Protein AF-0000000084718451 (afdb_homodimer)

Foldseek 3Di:
DFAWLLVVLVVLLVLLLPLLVVLLVLLVCCAVPVDVVSQVVSLVSLVRNLVSLVVSLLSLLLSLQQKFDQDQLLNLLSLLLNVLSVVLSVLSVVLSVVSVVDTRDPVSSVSSVVSSVSNVQSVVSVCCSCVVQNIAPPDQDPPRSMYGHDGDRCPDPCSVVSSNVSSVVSVVVSVVVVVCCVVVVDHHDPCSSVDDDVCPPPPPPPVVPPPPCPVPPPPPPDD/DFAFLLVVLVVLLVLLLPLLVVLLVLLVCCAVPVDVVSQVVSLVSLVRNLVSLVVSLLSLLLSLQFKFDPDQLLNLLSLLLNVLSVVLSVLSVVLSVVSVVDTRDPVSSVSSVVSSVSNVQSVLSVCCSCVVQNIAPPPQDPPRPMYGHDGDRCPDPCSVVSSNVSSVVSVVVSVVVVVCCVVVVDHHDPCSSVDDDVCPPPPPPPVVPPPCCPVPPPPVPPD

Organism: Cystobacter fuscus (strain ATCC 25194 / DSM 2262 / NBRC 100088 / M29) (NCBI:txid1242864)

InterPro domains:
  IPR019251 Domain of unknown function DUF2231, transmembrane [PF09990] (6-138)

Sequence (446 aa):
MKMLLHELHPSVVHAPLALLPTATVADFIAVASGDRAWAKVGRRLWVAGTVSALFAGVAGLASSQEVRLEEPRARDMVFLHGMGNAVVTLGAVGVTLWRLSRPPSLTQSVIALLANSVAMYTATLGGKMVYELGVGINPMPADAASGTLKGPPLLSREAPGALVRDALQGVRWLFVRARSIWEGSRPLHSGAKGFGRGYEGPTVPDEALVPDSTEPRSDAPRMMKMLLHELHPSVVHAPLALLPTATVADFIAVASGDRAWAKVGRRLWVAGTVSALFAGVAGLASSQEVRLEEPRARDMVFLHGMGNAVVTLGAVGVTLWRLSRPPSLTQSVIALLANSVAMYTATLGGKMVYELGVGINPMPADAASGTLKGPPLLSREAPGALVRDALQGVRWLFVRARSIWEGSRPLHSGAKGFGRGYEGPTVPDEALVPDSTEPRSDAPRM

Solvent-accessible surface area (backbone atoms only — not comparable to full-atom values): 22870 Å² total; per-residue (Å²): 106,76,62,38,39,48,54,47,17,78,68,42,42,30,39,23,69,28,30,39,54,48,18,34,51,27,29,47,48,16,57,74,68,66,42,60,41,35,38,55,52,19,45,52,31,28,47,54,12,34,54,35,33,54,51,25,47,44,35,40,26,16,22,67,63,18,32,35,57,68,41,60,44,57,37,36,25,51,48,50,30,50,54,50,46,49,52,36,46,51,48,38,48,51,53,33,58,48,41,74,77,37,78,66,46,69,67,61,32,50,54,44,49,53,40,45,51,52,46,52,52,32,49,51,42,51,48,41,39,35,35,53,60,35,46,56,27,38,75,44,50,93,79,45,68,26,13,47,70,54,61,50,41,46,88,41,87,58,25,65,59,48,42,55,53,28,20,52,49,25,52,51,48,52,51,53,52,50,47,35,41,73,70,58,79,51,66,77,43,78,49,25,78,59,61,72,78,74,47,70,58,80,79,66,66,73,70,76,68,52,70,81,72,72,67,76,77,78,74,68,76,82,126,108,74,60,36,42,49,53,48,18,77,68,42,41,30,38,24,69,28,30,40,53,48,18,36,50,28,29,47,50,15,59,75,66,65,42,60,41,34,39,56,53,19,46,52,31,28,48,54,13,33,54,34,32,53,52,25,46,43,34,40,26,16,21,66,64,25,32,37,54,75,38,61,43,58,37,36,26,50,47,52,29,49,54,50,45,50,52,36,44,52,48,39,48,52,52,33,58,49,41,75,76,38,78,68,46,68,68,60,34,51,53,46,48,52,38,46,51,52,46,52,52,31,49,51,42,50,49,42,38,35,34,54,47,33,43,54,23,37,74,48,52,93,81,44,68,18,14,45,39,91,47,55,42,46,88,42,88,58,26,66,58,46,42,54,52,27,18,52,50,27,53,51,48,53,51,53,52,51,48,35,42,74,71,58,78,50,67,76,42,81,50,25,79,56,60,70,77,75,50,72,58,79,77,66,66,73,69,75,68,51,70,81,70,72,66,75,75,78,74,67,73,84,123

Secondary structure (DSSP, 8-state):
-PPBGGGHHHHHTHHHHHHHHHHHHHHHHHHHH--HHHHHHHHHHHHHHHHHHHHHHHHHHHHTTTB---SHHHHHHHHHHHHHHHHHHHHHHHHHHHHHHS---HHHHHHHHHHHHHHHHHHHHHHHHHHTT-TT-SS--TT-SS-B----BTTSTTHHHHHHHHHHHHHHHHHHHHHHHHTTSSPPPTTTTS-STT-------GGGG--------------/-PPBGGGHHHHHTHHHHHHHHHHHHHHHHHHHH--HHHHHHHHHHHHHHHHHHHHHHHHHHHHTTTEE--SHHHHHHHHHHHHHHHHHHHHHHHHHHHHHHS---HHHHHHHHHHHHHHHHHHHHHHHHHHTT-TT-SS--TT-SSEE--PPBTTSTTHHHHHHHHHHHHHHHHHHHHHHHHTTSSPPPTTTTS-SS--------GGGGS-------------

Nearest PDB structures (foldseek):
  1szi-assembly1_A  TM=4.768E-01  e=4.993E-01  Mus musculus
  6egc-assembly1_A  TM=4.635E-01  e=4.217E+00  synthetic construct
  2i0m-assembly1_A  TM=3.687E-01  e=4.877E+00  Streptococcus pneumoniae TIGR4
  1szi-assembly1_A  TM=4.767E-01  e=5.367E-01  Mus musculus
  6egc-assembly1_A  TM=4.634E-01  e=5.129E+00  synthetic construct

Structure (mmCIF, N/CA/C/O backbone):
data_AF-0000000084718451-model_v1
#
loop_
_entity.id
_entity.type
_entity.pdbx_description
1 polymer 'DUF2231 domain-containing protein'
#
loop_
_atom_site.group_PDB
_atom_site.id
_atom_site.type_symbol
_atom_site.label_atom_id
_atom_site.label_alt_id
_atom_site.label_comp_id
_atom_site.label_asym_id
_atom_site.label_entity_id
_atom_site.label_seq_id
_atom_site.pdbx_PDB_ins_code
_atom_site.Cartn_x
_atom_site.Cartn_y
_atom_site.Cartn_z
_atom_site.occupancy
_atom_site.B_iso_or_equiv
_atom_site.auth_seq_id
_atom_site.auth_comp_id
_atom_site.auth_asym_id
_atom_site.auth_atom_id
_atom_site.pdbx_PDB_model_num
ATOM 1 N N . MET A 1 1 ? 14.539 11.172 12.062 1 57.78 1 MET A N 1
ATOM 2 C CA . MET A 1 1 ? 13.641 10.547 13.031 1 57.78 1 MET A CA 1
ATOM 3 C C . MET A 1 1 ? 13.328 9.109 12.633 1 57.78 1 MET A C 1
ATOM 5 O O . MET A 1 1 ? 13.367 8.766 11.453 1 57.78 1 MET A O 1
ATOM 9 N N . LYS A 1 2 ? 13.234 8.258 13.688 1 70.94 2 LYS A N 1
ATOM 10 C CA . LYS A 1 2 ? 12.914 6.836 13.648 1 70.94 2 LYS A CA 1
ATOM 11 C C . LYS A 1 2 ? 11.43 6.617 13.383 1 70.94 2 LYS A C 1
ATOM 13 O O . LYS A 1 2 ? 10.594 7.445 13.766 1 70.94 2 LYS A O 1
ATOM 18 N N . MET A 1 3 ? 11.156 5.68 12.57 1 81.62 3 MET A N 1
ATOM 19 C CA . MET A 1 3 ? 9.773 5.27 12.352 1 81.62 3 MET A CA 1
ATOM 20 C C . MET A 1 3 ? 9.086 4.961 13.68 1 81.62 3 MET A C 1
ATOM 22 O O . MET A 1 3 ? 9.672 4.324 14.555 1 81.62 3 MET A O 1
ATOM 26 N N . LEU A 1 4 ? 7.922 5.508 13.812 1 85.38 4 LEU A N 1
ATOM 27 C CA . LEU A 1 4 ? 7.113 5.242 15 1 85.38 4 LEU A CA 1
ATOM 28 C C . LEU A 1 4 ? 6.215 4.027 14.789 1 85.38 4 LEU A C 1
ATOM 30 O O . LEU A 1 4 ? 5.941 3.645 13.648 1 85.38 4 LEU A O 1
ATOM 34 N N . LEU A 1 5 ? 5.789 3.486 15.836 1 87.88 5 LEU A N 1
ATOM 35 C CA . LEU A 1 5 ? 5.031 2.24 15.797 1 87.88 5 LEU A CA 1
ATOM 36 C C . LEU A 1 5 ? 3.746 2.412 14.992 1 87.88 5 LEU A C 1
ATOM 38 O O . LEU A 1 5 ? 3.355 1.515 14.242 1 87.88 5 LEU A O 1
ATOM 42 N N . HIS A 1 6 ? 3.09 3.545 15.133 1 88.38 6 HIS A N 1
ATOM 43 C CA . HIS A 1 6 ? 1.832 3.746 14.422 1 88.38 6 HIS A CA 1
ATOM 44 C C . HIS A 1 6 ? 2.045 3.748 12.914 1 88.38 6 HIS A C 1
ATOM 46 O O . HIS A 1 6 ? 1.091 3.588 12.148 1 88.38 6 HIS A O 1
ATOM 52 N N . GLU A 1 7 ? 3.252 3.896 12.438 1 90.06 7 GLU A N 1
ATOM 53 C CA . GLU A 1 7 ? 3.557 3.936 11.008 1 90.06 7 GLU A CA 1
ATOM 54 C C . GLU A 1 7 ? 3.717 2.529 10.438 1 90.06 7 GLU A C 1
ATOM 56 O O . GLU A 1 7 ? 3.811 2.354 9.219 1 90.06 7 GLU A O 1
ATOM 61 N N . LEU A 1 8 ? 3.699 1.612 11.312 1 93.62 8 LEU A N 1
ATOM 62 C CA . LEU A 1 8 ? 3.809 0.23 10.859 1 93.62 8 LEU A CA 1
ATOM 63 C C . LEU A 1 8 ? 2.621 -0.152 9.984 1 93.62 8 LEU A C 1
ATOM 65 O O . LEU A 1 8 ? 2.789 -0.808 8.953 1 93.62 8 LEU A O 1
ATOM 69 N N . HIS A 1 9 ? 1.433 0.31 10.359 1 96.44 9 HIS A N 1
ATOM 70 C CA . HIS A 1 9 ? 0.22 -0.082 9.648 1 96.44 9 HIS A CA 1
ATOM 71 C C . HIS A 1 9 ? 0.269 0.361 8.195 1 96.44 9 HIS A C 1
ATOM 73 O O . HIS A 1 9 ? 0.206 -0.471 7.285 1 96.44 9 HIS A O 1
ATOM 79 N N . 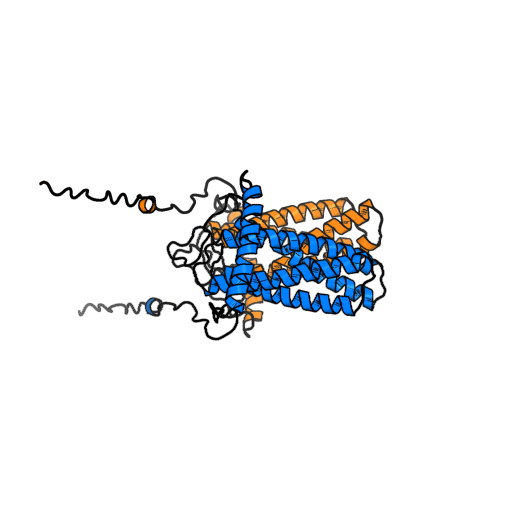PRO A 1 10 ? 0.465 1.604 7.902 1 94.44 10 PRO A N 1
ATOM 80 C CA . PRO A 1 10 ? 0.52 1.979 6.484 1 94.44 10 PRO A CA 1
ATOM 81 C C . PRO A 1 10 ? 1.703 1.353 5.754 1 94.44 10 PRO A C 1
ATOM 83 O O . PRO A 1 10 ? 1.655 1.173 4.535 1 94.44 10 PRO A O 1
ATOM 86 N N . SER A 1 11 ? 2.686 0.922 6.441 1 94.5 11 SER A N 1
ATOM 87 C CA . SER A 1 11 ? 3.859 0.327 5.812 1 94.5 11 SER A CA 1
ATOM 88 C C . SER A 1 11 ? 3.588 -1.11 5.379 1 94.5 11 SER A C 1
ATOM 90 O O . SER A 1 11 ? 4.234 -1.622 4.461 1 94.5 11 SER A O 1
ATOM 92 N N . VAL A 1 12 ? 2.621 -1.769 5.996 1 97.31 12 VAL A N 1
ATOM 93 C CA . VAL A 1 12 ? 2.523 -3.203 5.746 1 97.31 12 VAL A CA 1
ATOM 94 C C . VAL A 1 12 ? 1.204 -3.518 5.047 1 97.31 12 VAL A C 1
ATOM 96 O O . VAL A 1 12 ? 0.953 -4.664 4.668 1 97.31 12 VAL A O 1
ATOM 99 N N . VAL A 1 13 ? 0.38 -2.545 4.793 1 97.81 13 VAL A N 1
ATOM 100 C CA . VAL A 1 13 ? -0.94 -2.791 4.223 1 97.81 13 VAL A CA 1
ATOM 101 C C . VAL A 1 13 ? -0.811 -3.088 2.73 1 97.81 13 VAL A C 1
ATOM 103 O O . VAL A 1 13 ? -1.761 -3.561 2.1 1 97.81 13 VAL A O 1
ATOM 106 N N . HIS A 1 14 ? 0.335 -2.863 2.119 1 97.88 14 HIS A N 1
ATOM 107 C CA . HIS A 1 14 ? 0.548 -3.084 0.692 1 97.88 14 HIS A CA 1
ATOM 108 C C . HIS A 1 14 ? 0.371 -4.555 0.331 1 97.88 14 HIS A C 1
ATOM 110 O O . HIS A 1 14 ? -0.221 -4.879 -0.701 1 97.88 14 HIS A O 1
ATOM 116 N N . ALA A 1 15 ? 0.801 -5.367 1.223 1 98.19 15 ALA A N 1
ATOM 117 C CA . ALA A 1 15 ? 0.803 -6.801 0.931 1 98.19 15 ALA A CA 1
ATOM 118 C C . ALA A 1 15 ? -0.621 -7.34 0.82 1 98.19 15 ALA A C 1
ATOM 120 O O . ALA A 1 15 ? -1.031 -7.812 -0.242 1 98.19 15 ALA A O 1
ATOM 121 N N . PRO A 1 16 ? -1.409 -7.219 1.813 1 98.56 16 PRO A N 1
ATOM 122 C CA . PRO A 1 16 ? -2.746 -7.801 1.681 1 98.56 16 PRO A CA 1
ATOM 123 C C . PRO A 1 16 ? -3.59 -7.105 0.614 1 98.56 16 PRO A C 1
ATOM 125 O O . PRO A 1 16 ? -4.43 -7.742 -0.028 1 98.56 16 PRO A O 1
ATOM 128 N N . LEU A 1 17 ? -3.35 -5.859 0.424 1 98.44 17 LEU A N 1
ATOM 129 C CA . LEU A 1 17 ? -4.164 -5.117 -0.534 1 98.44 17 LEU A CA 1
ATOM 130 C C . LEU A 1 17 ? -3.863 -5.562 -1.961 1 98.44 17 LEU A C 1
ATOM 132 O O . LEU A 1 17 ? -4.688 -5.379 -2.859 1 98.44 17 LEU A O 1
ATOM 136 N N . ALA A 1 18 ? -2.732 -6.105 -2.156 1 98.62 18 ALA A N 1
ATOM 137 C CA . ALA A 1 18 ? -2.396 -6.578 -3.496 1 98.62 18 ALA A CA 1
ATOM 138 C C . ALA A 1 18 ? -2.527 -8.094 -3.592 1 98.62 18 ALA A C 1
ATOM 140 O O . ALA A 1 18 ? -2.959 -8.625 -4.617 1 98.62 18 ALA A O 1
ATOM 141 N N . LEU A 1 19 ? -2.213 -8.805 -2.549 1 98.81 19 LEU A N 1
ATOM 142 C CA . LEU A 1 19 ? -2.129 -10.266 -2.627 1 98.81 19 LEU A CA 1
ATOM 143 C C . LEU A 1 19 ? -3.52 -10.891 -2.617 1 98.81 19 LEU A C 1
ATOM 145 O O . LEU A 1 19 ? -3.764 -11.883 -3.305 1 98.81 19 LEU A O 1
ATOM 149 N N . LEU A 1 20 ? -4.391 -10.32 -1.837 1 98.75 20 LEU A N 1
ATOM 150 C CA . LEU A 1 20 ? -5.723 -10.914 -1.772 1 98.75 20 LEU A CA 1
ATOM 151 C C . LEU A 1 20 ? -6.441 -10.773 -3.109 1 98.75 20 LEU A C 1
ATOM 153 O O . LEU A 1 20 ? -6.98 -11.758 -3.631 1 98.75 20 LEU A O 1
ATOM 157 N N . PRO A 1 21 ? -6.434 -9.625 -3.717 1 98.69 21 PRO A N 1
ATOM 158 C CA . PRO A 1 21 ? -7.012 -9.555 -5.062 1 98.69 21 PRO A CA 1
ATOM 159 C C . PRO A 1 21 ? -6.289 -10.453 -6.062 1 98.69 21 PRO A C 1
ATOM 161 O O . PRO A 1 21 ? -6.922 -11.031 -6.949 1 98.69 21 PRO A O 1
ATOM 164 N N . THR A 1 22 ? -5.02 -10.578 -5.965 1 98.81 22 THR A N 1
ATOM 165 C CA . THR A 1 22 ? -4.262 -11.43 -6.875 1 98.81 22 THR A CA 1
ATOM 166 C C . THR A 1 22 ? -4.664 -12.891 -6.703 1 98.81 22 THR A C 1
ATOM 168 O O . THR A 1 22 ? -4.812 -13.617 -7.688 1 98.81 22 THR A O 1
ATOM 171 N N . ALA A 1 23 ? -4.816 -13.297 -5.465 1 98.88 23 ALA A N 1
ATOM 172 C CA . ALA A 1 23 ? -5.297 -14.648 -5.207 1 98.88 23 ALA A CA 1
ATOM 173 C C . ALA A 1 23 ? -6.668 -14.875 -5.836 1 98.88 23 ALA A C 1
ATOM 175 O O . ALA A 1 23 ? -6.926 -15.938 -6.418 1 98.88 23 ALA A O 1
ATOM 176 N N . THR A 1 24 ? -7.52 -13.914 -5.699 1 98.81 24 THR A N 1
ATOM 177 C CA . THR A 1 24 ? -8.859 -13.992 -6.277 1 98.81 24 THR A CA 1
ATOM 178 C C . THR A 1 24 ? -8.789 -14.148 -7.793 1 98.81 24 THR A C 1
ATOM 180 O O . THR A 1 24 ? -9.469 -15 -8.367 1 98.81 24 THR A O 1
ATOM 183 N N . VAL A 1 25 ? -7.941 -13.398 -8.453 1 98.81 25 VAL A N 1
ATOM 184 C CA . VAL A 1 25 ? -7.785 -13.461 -9.898 1 98.81 25 VAL A CA 1
ATOM 185 C C . VAL A 1 25 ? -7.219 -14.82 -10.297 1 98.81 25 VAL A C 1
ATOM 187 O O . VAL A 1 25 ? -7.664 -15.43 -11.273 1 98.81 25 VAL A O 1
ATOM 190 N N . ALA A 1 26 ? -6.273 -15.32 -9.547 1 98.81 26 ALA A N 1
ATOM 191 C CA . ALA A 1 26 ? -5.711 -16.641 -9.812 1 98.81 26 ALA A CA 1
ATOM 192 C C . ALA A 1 26 ? -6.793 -17.719 -9.773 1 98.81 26 ALA A C 1
ATOM 194 O O . ALA A 1 26 ? -6.82 -18.609 -10.625 1 98.81 26 ALA A O 1
ATOM 195 N N . ASP A 1 27 ? -7.641 -17.609 -8.781 1 98.75 27 ASP A N 1
ATOM 196 C CA . ASP A 1 27 ? -8.711 -18.578 -8.672 1 98.75 27 ASP A CA 1
ATOM 197 C C . ASP A 1 27 ? -9.672 -18.484 -9.852 1 98.75 27 ASP A C 1
ATOM 199 O O . ASP A 1 27 ? -10.133 -19.5 -10.375 1 98.75 27 ASP A O 1
ATOM 203 N N . PHE A 1 28 ? -9.984 -17.281 -10.289 1 98.69 28 PHE A N 1
ATOM 204 C CA . PHE A 1 28 ? -10.828 -17.109 -11.469 1 98.69 28 PHE A CA 1
ATOM 205 C C . PHE A 1 28 ? -10.18 -17.75 -12.695 1 98.69 28 PHE A C 1
ATOM 207 O O . PHE A 1 28 ? -10.859 -18.406 -13.484 1 98.69 28 PHE A O 1
ATOM 214 N N . ILE A 1 29 ? -8.898 -17.547 -12.875 1 98.69 29 ILE A N 1
ATOM 215 C CA . ILE A 1 29 ? -8.18 -18.109 -14.016 1 98.69 29 ILE A CA 1
ATOM 216 C C . ILE A 1 29 ? -8.203 -19.641 -13.938 1 98.69 29 ILE A C 1
ATOM 218 O O . ILE A 1 29 ? -8.43 -20.312 -14.945 1 98.69 29 ILE A O 1
ATOM 222 N N . ALA A 1 30 ? -8.016 -20.141 -12.766 1 98.62 30 ALA A N 1
ATOM 223 C CA . ALA A 1 30 ? -8.031 -21.594 -12.57 1 98.62 30 ALA A CA 1
ATOM 224 C C . ALA A 1 30 ? -9.398 -22.172 -12.914 1 98.62 30 ALA A C 1
ATOM 226 O O . ALA A 1 30 ? -9.492 -23.188 -13.602 1 98.62 30 ALA A O 1
ATOM 227 N N . VAL A 1 31 ? -10.422 -21.547 -12.445 1 98.56 31 VAL A N 1
ATOM 228 C CA . VAL A 1 31 ? -11.789 -22.016 -12.68 1 98.56 31 VAL A CA 1
ATOM 229 C C . VAL A 1 31 ? -12.109 -21.938 -14.164 1 98.56 31 VAL A C 1
ATOM 231 O O . VAL A 1 31 ? -12.68 -22.875 -14.734 1 98.56 31 VAL A O 1
ATOM 234 N N . ALA A 1 32 ? -11.719 -20.938 -14.812 1 98.38 32 ALA A N 1
ATOM 235 C CA . ALA A 1 32 ? -12.062 -20.703 -16.203 1 98.38 32 ALA A CA 1
ATOM 236 C C . ALA A 1 32 ? -11.242 -21.594 -17.141 1 98.38 32 ALA A C 1
ATOM 238 O O . ALA A 1 32 ? -11.75 -22.078 -18.156 1 98.38 32 ALA A O 1
ATOM 239 N N . SER A 1 33 ? -10.016 -21.844 -16.812 1 98.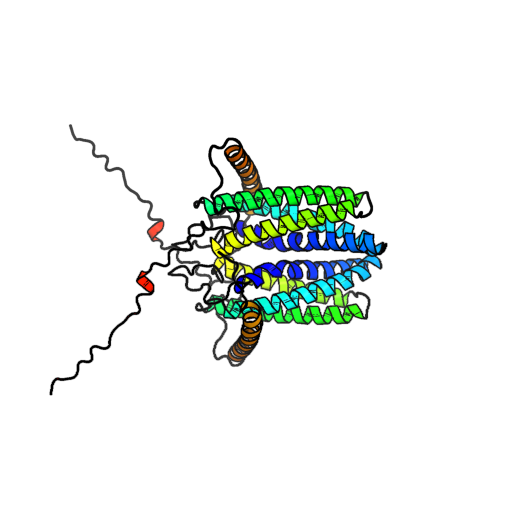12 33 SER A N 1
ATOM 240 C CA . SER A 1 33 ? -9.102 -22.516 -17.719 1 98.12 33 SER A CA 1
ATOM 241 C C . SER A 1 33 ? -8.906 -23.984 -17.328 1 98.12 33 SER A C 1
ATOM 243 O O . SER A 1 33 ? -8.414 -24.781 -18.125 1 98.12 33 SER A O 1
ATOM 245 N N . GLY A 1 34 ? -9.117 -24.312 -16.125 1 97.88 34 GLY A N 1
ATOM 246 C CA . GLY A 1 34 ? -8.82 -25.641 -15.617 1 97.88 34 GLY A CA 1
ATOM 247 C C . GLY A 1 34 ? -7.348 -25.859 -15.344 1 97.88 34 GLY A C 1
ATOM 248 O O . GLY A 1 34 ? -6.926 -26.969 -15.023 1 97.88 34 GLY A O 1
ATOM 249 N N . ASP A 1 35 ? -6.594 -24.812 -15.422 1 98.06 35 ASP A N 1
ATOM 250 C CA . ASP A 1 35 ? -5.148 -24.906 -15.25 1 98.06 35 ASP A CA 1
ATOM 251 C C . ASP A 1 35 ? -4.781 -25.078 -13.781 1 98.06 35 ASP A C 1
ATOM 253 O O . ASP A 1 35 ? -4.926 -24.141 -12.992 1 98.06 35 ASP A O 1
ATOM 257 N N . ARG A 1 36 ? -4.191 -26.156 -13.453 1 97.88 36 ARG A N 1
ATOM 258 C CA . ARG A 1 36 ? -3.924 -26.531 -12.07 1 97.88 36 ARG A CA 1
ATOM 259 C C . ARG A 1 36 ? -2.801 -25.672 -11.484 1 97.88 36 ARG A C 1
ATOM 261 O O . ARG A 1 36 ? -2.668 -25.578 -10.266 1 97.88 36 ARG A O 1
ATOM 268 N N . ALA A 1 37 ? -1.928 -25.141 -12.336 1 98.5 37 ALA A N 1
ATOM 269 C CA . ALA A 1 37 ? -0.847 -24.297 -11.852 1 98.5 37 ALA A CA 1
ATOM 270 C C . ALA A 1 37 ? -1.397 -23.062 -11.117 1 98.5 37 ALA A C 1
ATOM 272 O O . ALA A 1 37 ? -0.905 -22.703 -10.055 1 98.5 37 ALA A O 1
ATOM 273 N N . TRP A 1 38 ? -2.434 -22.531 -11.672 1 98.69 38 TRP A N 1
ATOM 274 C CA . TRP A 1 38 ? -3.053 -21.344 -11.078 1 98.69 38 TRP A CA 1
ATOM 275 C C . TRP A 1 38 ? -3.744 -21.703 -9.766 1 98.69 38 TRP A C 1
ATOM 277 O O . TRP A 1 38 ? -3.727 -20.922 -8.812 1 98.69 38 TRP A O 1
ATOM 287 N N . ALA A 1 39 ? -4.352 -22.844 -9.703 1 98.62 39 ALA A N 1
ATOM 288 C CA . ALA A 1 39 ? -5 -23.281 -8.469 1 98.62 39 ALA A CA 1
ATOM 289 C C . ALA A 1 39 ? -3.977 -23.484 -7.355 1 98.62 39 ALA A C 1
ATOM 291 O O . ALA A 1 39 ? -4.207 -23.078 -6.215 1 98.62 39 ALA A O 1
ATOM 292 N N . LYS A 1 40 ? -2.945 -24.109 -7.699 1 98.5 40 LYS A N 1
ATOM 293 C CA . LYS A 1 40 ? -1.905 -24.422 -6.723 1 98.5 40 LYS A CA 1
ATOM 294 C C . LYS A 1 40 ? -1.273 -23.156 -6.164 1 98.5 40 LYS A C 1
ATOM 296 O O . LYS A 1 40 ? -1.235 -22.953 -4.949 1 98.5 40 LYS A O 1
ATOM 301 N N . VAL A 1 41 ? -0.808 -22.281 -7.031 1 98.5 41 VAL A N 1
ATOM 302 C CA . VAL A 1 41 ? -0.132 -21.062 -6.602 1 98.5 41 VAL A CA 1
ATOM 303 C C . VAL A 1 41 ? -1.141 -20.109 -5.961 1 98.5 41 VAL A C 1
ATOM 305 O O . VAL A 1 41 ? -0.829 -19.438 -4.977 1 98.5 41 VAL A O 1
ATOM 308 N N . GLY A 1 42 ? -2.365 -20.094 -6.492 1 98.75 42 GLY A N 1
ATOM 309 C CA . GLY A 1 42 ? -3.424 -19.297 -5.895 1 98.75 42 GLY A CA 1
ATOM 310 C C . GLY A 1 42 ? -3.676 -19.641 -4.438 1 98.75 42 GLY A C 1
ATOM 311 O O . GLY A 1 42 ? -3.885 -18.75 -3.613 1 98.75 42 GLY A O 1
ATOM 312 N N . ARG A 1 43 ? -3.66 -20.891 -4.117 1 98.75 43 ARG A N 1
ATOM 313 C CA . ARG A 1 43 ? -3.83 -21.344 -2.742 1 98.75 43 ARG A CA 1
ATOM 314 C C . ARG A 1 43 ? -2.766 -20.75 -1.83 1 98.75 43 ARG A C 1
ATOM 316 O O . ARG A 1 43 ? -3.07 -20.297 -0.721 1 98.75 43 ARG A O 1
ATOM 323 N N . ARG A 1 44 ? -1.571 -20.672 -2.307 1 98.81 44 ARG A N 1
ATOM 324 C CA . ARG A 1 44 ? -0.479 -20.109 -1.515 1 98.81 44 ARG A CA 1
ATOM 325 C C . ARG A 1 44 ? -0.586 -18.594 -1.427 1 98.81 44 ARG A C 1
ATOM 327 O O . ARG A 1 44 ? -0.218 -18 -0.413 1 98.81 44 ARG A O 1
ATOM 334 N N . LEU A 1 45 ? -1.065 -18 -2.49 1 98.88 45 LEU A N 1
ATOM 335 C CA . LEU A 1 45 ? -1.306 -16.562 -2.461 1 98.88 45 LEU A CA 1
ATOM 336 C C . LEU A 1 45 ? -2.361 -16.203 -1.418 1 98.88 45 LEU A C 1
ATOM 338 O O . LEU A 1 45 ? -2.248 -15.188 -0.734 1 98.88 45 LEU A O 1
ATOM 342 N N . TRP A 1 46 ? -3.396 -17.031 -1.301 1 98.88 46 TRP A N 1
ATOM 343 C CA . TRP A 1 46 ? -4.398 -16.828 -0.26 1 98.88 46 TRP A CA 1
ATOM 344 C C . TRP A 1 46 ? -3.766 -16.891 1.126 1 98.88 46 TRP A C 1
ATOM 346 O O . TRP A 1 46 ? -4.055 -16.047 1.982 1 98.88 46 TRP A O 1
ATOM 356 N N . VAL A 1 47 ? -2.926 -17.828 1.347 1 98.88 47 VAL A N 1
ATOM 357 C CA . VAL A 1 47 ? -2.264 -17.969 2.641 1 98.88 47 VAL A CA 1
ATO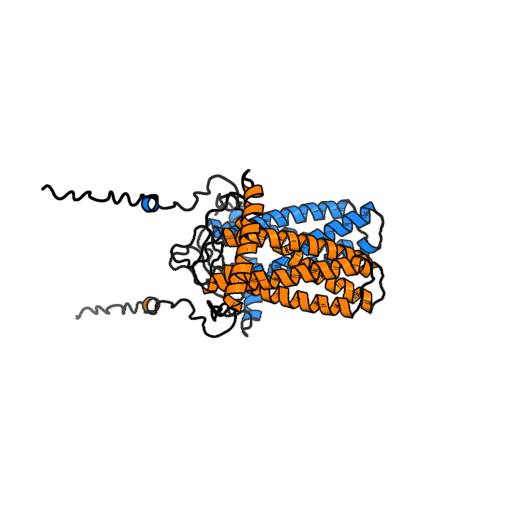M 358 C C . VAL A 1 47 ? -1.436 -16.719 2.928 1 98.88 47 VAL A C 1
ATOM 360 O O . VAL A 1 47 ? -1.571 -16.109 3.99 1 98.88 47 VAL A O 1
ATOM 363 N N . ALA A 1 48 ? -0.6 -16.328 1.991 1 98.88 48 ALA A N 1
ATOM 364 C CA . ALA A 1 48 ? 0.268 -15.164 2.174 1 98.88 48 ALA A CA 1
ATOM 365 C C . ALA A 1 48 ? -0.551 -13.891 2.373 1 98.88 48 ALA A C 1
ATOM 367 O O . ALA A 1 48 ? -0.236 -13.07 3.238 1 98.88 48 ALA A O 1
ATOM 368 N N . GLY A 1 49 ? -1.595 -13.727 1.524 1 98.81 49 GLY A N 1
ATOM 369 C CA . GLY A 1 49 ? -2.469 -12.57 1.649 1 98.81 49 GLY A CA 1
ATOM 370 C C . GLY A 1 49 ? -3.18 -12.5 2.988 1 98.81 49 GLY A C 1
ATOM 371 O O . GLY A 1 49 ? -3.254 -11.438 3.604 1 98.81 49 GLY A O 1
ATOM 372 N N . THR A 1 50 ? -3.66 -13.625 3.48 1 98.88 50 THR A N 1
ATOM 373 C CA . THR A 1 50 ? -4.395 -13.68 4.738 1 98.88 50 THR A CA 1
ATOM 374 C C . THR A 1 50 ? -3.467 -13.406 5.922 1 98.88 50 THR A C 1
ATOM 376 O O . THR A 1 50 ? -3.807 -12.641 6.82 1 98.88 50 THR A O 1
ATOM 379 N N . VAL A 1 51 ? -2.293 -14 5.906 1 98.88 51 VAL A N 1
ATOM 380 C CA . VAL A 1 51 ? -1.323 -13.766 6.969 1 98.88 51 VAL A CA 1
ATOM 381 C C . VAL A 1 51 ? -0.938 -12.289 7.008 1 98.88 51 VAL A C 1
ATOM 383 O O . VAL A 1 51 ? -0.868 -11.688 8.078 1 98.88 51 VAL A O 1
ATOM 386 N N . SER A 1 52 ? -0.728 -11.758 5.875 1 98.81 52 SER A N 1
ATOM 387 C CA . SER A 1 52 ? -0.373 -10.344 5.812 1 98.81 52 SER A CA 1
ATOM 388 C C . SER A 1 52 ? -1.53 -9.461 6.27 1 98.81 52 SER A C 1
ATOM 390 O O . SER A 1 52 ? -1.314 -8.414 6.875 1 98.81 52 SER A O 1
ATOM 392 N N . ALA A 1 53 ? -2.762 -9.844 5.957 1 98.81 53 ALA A N 1
ATOM 393 C CA . ALA A 1 53 ? -3.936 -9.094 6.402 1 98.81 53 ALA A CA 1
ATOM 394 C C . ALA A 1 53 ? -4.062 -9.125 7.922 1 98.81 53 ALA A C 1
ATOM 396 O O . ALA A 1 53 ? -4.383 -8.102 8.539 1 98.81 53 ALA A O 1
ATOM 397 N N . LEU A 1 54 ? -3.854 -10.266 8.492 1 98.81 54 LEU A N 1
ATOM 398 C CA . LEU A 1 54 ? -3.889 -10.383 9.945 1 98.81 54 LEU A CA 1
ATOM 399 C C . LEU A 1 54 ? -2.838 -9.484 10.594 1 98.81 54 LEU A C 1
ATOM 401 O O . LEU A 1 54 ? -3.133 -8.773 11.555 1 98.81 54 LEU A O 1
ATOM 405 N N . PHE A 1 55 ? -1.658 -9.492 10.023 1 98.62 55 PHE A N 1
ATOM 406 C CA . PHE A 1 55 ? -0.582 -8.672 10.562 1 98.62 55 PHE A CA 1
ATOM 407 C C . PHE A 1 55 ? -0.908 -7.188 10.414 1 98.62 55 PHE A C 1
ATOM 409 O O . PHE A 1 55 ? -0.726 -6.41 11.352 1 98.62 55 PHE A O 1
ATOM 416 N N . ALA A 1 56 ? -1.382 -6.785 9.234 1 98.56 56 ALA A N 1
ATOM 417 C CA . ALA A 1 56 ? -1.782 -5.402 9.008 1 98.56 56 ALA A CA 1
ATOM 418 C C . ALA A 1 56 ? -2.908 -4.992 9.953 1 98.56 56 ALA A C 1
ATOM 420 O O . ALA A 1 56 ? -2.961 -3.85 10.414 1 98.56 56 ALA A O 1
ATOM 421 N N . GLY A 1 57 ? -3.83 -5.949 10.234 1 98.62 57 GLY A N 1
ATOM 422 C CA . GLY A 1 57 ? -4.914 -5.691 11.164 1 98.62 57 GLY A CA 1
ATOM 423 C C . GLY A 1 57 ? -4.434 -5.41 12.578 1 98.62 57 GLY A C 1
ATOM 424 O O . GLY A 1 57 ? -4.902 -4.473 13.219 1 98.62 57 GLY A O 1
ATOM 425 N N . VAL A 1 58 ? -3.502 -6.215 13.023 1 98.38 58 VAL A N 1
ATOM 426 C CA . VAL A 1 58 ? -2.924 -6.004 14.352 1 98.38 58 VAL A CA 1
ATOM 427 C C . VAL A 1 58 ? -2.25 -4.637 14.414 1 98.38 58 VAL A C 1
ATOM 429 O O . VAL A 1 58 ? -2.465 -3.875 15.359 1 98.38 58 VAL A O 1
ATOM 432 N N . ALA A 1 59 ? -1.484 -4.336 13.43 1 97.81 59 ALA A N 1
ATOM 433 C CA . ALA A 1 59 ? -0.809 -3.045 13.359 1 97.81 59 ALA A CA 1
ATOM 434 C C . ALA A 1 59 ? -1.818 -1.9 13.312 1 97.81 59 ALA A C 1
ATOM 436 O O . ALA A 1 59 ? -1.604 -0.851 13.93 1 97.81 59 ALA A O 1
ATOM 437 N N . GLY A 1 60 ? -2.896 -2.111 12.562 1 97.69 60 GLY A N 1
ATOM 438 C CA . GLY A 1 60 ? -3.928 -1.091 12.461 1 97.69 60 GLY A CA 1
ATOM 439 C C . GLY A 1 60 ? -4.68 -0.867 13.766 1 97.69 60 GLY A C 1
ATOM 440 O O . GLY A 1 60 ? -4.98 0.272 14.125 1 97.69 60 GLY A O 1
ATOM 441 N N . LEU A 1 61 ? -5.012 -1.914 14.422 1 97.31 61 LEU A N 1
ATOM 442 C CA . LEU A 1 61 ? -5.652 -1.817 15.727 1 97.31 61 LEU A CA 1
ATOM 443 C C . LEU A 1 61 ? -4.766 -1.068 16.719 1 97.31 61 LEU A C 1
ATOM 445 O O . LEU A 1 61 ? -5.242 -0.204 17.453 1 97.31 61 LEU A O 1
ATOM 449 N N . ALA A 1 62 ? -3.516 -1.374 16.703 1 95.75 62 ALA A N 1
ATOM 450 C CA . ALA A 1 62 ? -2.578 -0.665 17.562 1 95.75 62 ALA A CA 1
ATOM 451 C C . ALA A 1 62 ? -2.502 0.814 17.203 1 95.75 62 ALA A C 1
ATOM 453 O O . ALA A 1 62 ? -2.551 1.683 18.078 1 95.75 62 ALA A O 1
ATOM 454 N N . SER A 1 63 ? -2.424 1.066 15.93 1 94.44 63 SER A N 1
ATOM 455 C CA . SER A 1 63 ? -2.299 2.439 15.453 1 94.44 63 SER A CA 1
ATOM 456 C C . SER A 1 63 ? -3.498 3.281 15.875 1 94.44 63 SER A C 1
ATOM 458 O O . SER A 1 63 ? -3.359 4.473 16.156 1 94.44 63 SER A O 1
ATOM 460 N N . SER A 1 64 ? -4.684 2.691 15.945 1 93.31 64 SER A N 1
ATOM 461 C CA . SER A 1 64 ? -5.898 3.414 16.312 1 93.31 64 SER A CA 1
ATOM 462 C C . SER A 1 64 ? -5.801 3.977 17.734 1 93.31 64 SER A C 1
ATOM 464 O O . SER A 1 64 ? -6.559 4.879 18.094 1 93.31 64 SER A O 1
ATOM 466 N N . GLN A 1 65 ? -4.828 3.439 18.484 1 90.44 65 GLN A N 1
ATOM 467 C CA . GLN A 1 65 ? -4.648 3.879 19.859 1 90.44 65 GLN A CA 1
ATOM 468 C C . GLN A 1 65 ? -3.457 4.82 19.984 1 90.44 65 GLN A C 1
ATOM 470 O O . GLN A 1 65 ? -3.174 5.332 21.078 1 90.44 65 GLN A O 1
ATOM 475 N N . GLU A 1 66 ? -2.832 5 18.906 1 86.88 66 GLU A N 1
ATOM 476 C CA . GLU A 1 66 ? -1.568 5.727 18.953 1 86.88 66 GLU A CA 1
ATOM 477 C C . GLU A 1 66 ? -1.665 7.055 18.203 1 86.88 66 GLU A C 1
ATOM 479 O O . GLU A 1 66 ? -0.695 7.812 18.141 1 86.88 66 GLU A O 1
ATOM 484 N N . VAL A 1 67 ? -2.859 7.242 17.609 1 82.19 67 VAL A N 1
ATOM 485 C CA . VAL A 1 67 ? -3.078 8.484 16.875 1 82.19 67 VAL A CA 1
ATOM 486 C C . VAL A 1 67 ? -4.18 9.297 17.547 1 82.19 67 VAL A C 1
ATOM 488 O O . VAL A 1 67 ? -5.039 8.742 18.234 1 82.19 67 VAL A O 1
ATOM 491 N N . ARG A 1 68 ? -4.109 10.555 17.391 1 76.88 68 ARG A N 1
ATOM 492 C CA . ARG A 1 68 ? -5.102 11.461 17.969 1 76.88 68 ARG A CA 1
ATOM 493 C C . ARG A 1 68 ? -6.371 11.484 17.109 1 76.88 68 ARG A C 1
ATOM 495 O O . ARG A 1 68 ? -6.324 11.828 15.93 1 76.88 68 ARG A O 1
ATOM 502 N N . LEU A 1 69 ? -7.43 11.039 17.703 1 81.38 69 LEU A N 1
ATOM 503 C CA . LEU A 1 69 ? -8.719 10.984 17.016 1 81.38 69 LEU A CA 1
ATOM 504 C C . LEU A 1 69 ? -9.75 11.852 17.734 1 81.38 69 LEU A C 1
ATOM 506 O O . LEU A 1 69 ? -10.852 11.391 18.047 1 81.38 69 LEU A O 1
ATOM 510 N N . GLU A 1 70 ? -9.391 13.055 17.891 1 77.81 70 GLU A N 1
ATOM 511 C CA . GLU A 1 70 ? -10.258 13.969 18.625 1 77.81 70 GLU A CA 1
ATOM 512 C C . GLU A 1 70 ? -11.43 14.422 17.766 1 77.81 70 GLU A C 1
ATOM 514 O O . GLU A 1 70 ? -12.539 14.633 18.281 1 77.81 70 GLU A O 1
ATOM 519 N N . GLU A 1 71 ? -11.242 14.57 16.516 1 82.88 71 GLU A N 1
ATOM 520 C CA . GLU A 1 71 ? -12.305 14.984 15.602 1 82.88 71 GLU A CA 1
ATOM 521 C C . GLU A 1 71 ? -13.266 13.828 15.328 1 82.88 71 GLU A C 1
ATOM 523 O O . GLU A 1 71 ? -12.844 12.758 14.883 1 82.88 71 GLU A O 1
ATOM 528 N N . PRO A 1 72 ? -14.539 14.039 15.531 1 89.06 72 PRO A N 1
ATOM 529 C CA . PRO A 1 72 ? -15.523 12.953 15.398 1 89.06 72 PRO A CA 1
ATOM 530 C C . PRO A 1 72 ? -15.516 12.328 14.008 1 89.06 72 PRO A C 1
ATOM 532 O O . PRO A 1 72 ? -15.688 11.109 13.883 1 89.06 72 PRO A O 1
ATOM 535 N N . ARG A 1 73 ? -15.352 13.125 12.992 1 88.44 73 ARG A N 1
ATOM 536 C CA . ARG A 1 73 ? -15.32 12.578 11.641 1 88.44 73 ARG A CA 1
ATOM 537 C C . ARG A 1 73 ? -14.172 11.594 11.469 1 88.44 73 ARG A C 1
ATOM 539 O O . ARG A 1 73 ? -14.367 10.492 10.938 1 88.44 73 ARG A O 1
ATOM 546 N N . ALA A 1 74 ? -13.031 12.031 11.914 1 89.81 74 ALA A N 1
ATOM 547 C CA . ALA A 1 74 ? -11.859 11.164 11.82 1 89.81 74 ALA A CA 1
ATOM 548 C C . ALA A 1 74 ? -12.055 9.883 12.633 1 89.81 74 ALA A C 1
ATOM 550 O O . ALA A 1 74 ? -11.766 8.789 12.148 1 89.81 74 ALA A O 1
ATOM 551 N N . ARG A 1 75 ? -12.539 10.039 13.781 1 92.75 75 ARG A N 1
ATOM 552 C CA . ARG A 1 75 ? -12.758 8.906 14.672 1 92.75 75 ARG A CA 1
ATOM 553 C C . ARG A 1 75 ? -13.719 7.898 14.047 1 92.75 75 ARG A C 1
ATOM 555 O O . ARG A 1 75 ? -13.445 6.695 14.039 1 92.75 75 ARG A O 1
ATOM 562 N N . ASP A 1 76 ? -14.758 8.383 13.562 1 95.56 76 ASP A N 1
ATOM 563 C CA . ASP A 1 76 ? -15.773 7.504 13 1 95.56 76 ASP A CA 1
ATOM 564 C C . ASP A 1 76 ? -15.312 6.898 11.68 1 95.56 76 ASP A C 1
ATOM 566 O O . ASP A 1 76 ? -15.664 5.766 11.344 1 95.56 76 ASP A O 1
ATOM 570 N N . MET A 1 77 ? -14.578 7.648 10.914 1 94.81 77 MET A N 1
ATOM 571 C CA . MET A 1 77 ? -13.984 7.094 9.703 1 94.81 77 MET A CA 1
ATOM 572 C C . MET A 1 77 ? -13.023 5.961 10.039 1 94.81 77 MET A C 1
ATOM 574 O O . MET A 1 77 ? -13 4.938 9.352 1 94.81 77 MET A O 1
ATOM 578 N N . VAL A 1 78 ? -12.227 6.129 11.117 1 95.81 78 VAL A N 1
ATOM 579 C CA . VAL A 1 78 ? -11.336 5.07 11.594 1 95.81 78 VAL A CA 1
ATOM 580 C C . VAL A 1 78 ? -12.164 3.85 12 1 95.81 78 VAL A C 1
ATOM 582 O O . VAL A 1 78 ? -11.789 2.713 11.695 1 95.81 78 VAL A O 1
ATOM 585 N N . PHE A 1 79 ? -13.305 4.078 12.625 1 96.88 79 PHE A N 1
ATOM 586 C CA . PHE A 1 79 ? -14.18 2.994 13.055 1 96.88 79 PHE A CA 1
ATOM 587 C C . PHE A 1 79 ? -14.695 2.215 11.852 1 96.88 79 PHE A C 1
ATOM 589 O O . PHE A 1 79 ? -14.617 0.984 11.82 1 96.88 79 PHE A O 1
ATOM 596 N N . LEU A 1 80 ? -15.188 2.889 10.859 1 97.62 80 LEU A N 1
ATOM 597 C CA . LEU A 1 80 ? -15.727 2.24 9.672 1 97.62 80 LEU A CA 1
ATOM 598 C C . LEU A 1 80 ? -14.641 1.493 8.906 1 97.62 80 LEU A C 1
ATOM 600 O O . LEU A 1 80 ? -14.852 0.368 8.453 1 97.62 80 LEU A O 1
ATOM 604 N N . HIS A 1 81 ? -13.531 2.125 8.719 1 98 81 HIS A N 1
ATOM 605 C CA . HIS A 1 81 ? -12.375 1.485 8.094 1 98 81 HIS A CA 1
ATOM 606 C C . HIS A 1 81 ? -11.992 0.209 8.836 1 98 81 HIS A C 1
ATOM 608 O O . HIS A 1 81 ? -11.812 -0.844 8.219 1 98 81 HIS A O 1
ATOM 614 N N . GLY A 1 82 ? -11.914 0.307 10.188 1 98.06 82 GLY A N 1
ATOM 615 C CA . GLY A 1 82 ? -11.547 -0.838 11 1 98.06 82 GLY A CA 1
ATOM 616 C C . GLY A 1 82 ? -12.555 -1.971 10.93 1 98.06 82 GLY A C 1
ATOM 617 O O . GLY A 1 82 ? -12.18 -3.129 10.734 1 98.06 82 GLY A O 1
ATOM 618 N N . MET A 1 83 ? -13.805 -1.625 11.109 1 97.38 83 MET A N 1
ATOM 619 C CA . MET A 1 83 ? -14.859 -2.631 11.078 1 97.38 83 MET A CA 1
ATOM 620 C C . MET A 1 83 ? -14.938 -3.299 9.711 1 97.38 83 MET A C 1
ATOM 622 O O . MET A 1 83 ? -15.07 -4.52 9.617 1 97.38 83 MET A O 1
ATOM 626 N N . GLY A 1 84 ? -14.898 -2.48 8.648 1 97.88 84 GLY A N 1
ATOM 627 C CA . GLY A 1 84 ? -14.891 -3.031 7.301 1 97.88 84 GLY A CA 1
ATOM 628 C C . GLY A 1 84 ? -13.75 -4 7.059 1 97.88 84 GLY A C 1
ATOM 629 O O . GLY A 1 84 ? -13.945 -5.074 6.488 1 97.88 84 GLY A O 1
ATOM 630 N N . ASN A 1 85 ? -12.57 -3.648 7.539 1 98.44 85 ASN A N 1
ATOM 631 C CA . ASN A 1 85 ? -11.414 -4.512 7.297 1 98.44 85 ASN A CA 1
ATOM 632 C C . ASN A 1 85 ? -11.43 -5.734 8.211 1 98.44 85 ASN A C 1
ATOM 634 O O . ASN A 1 85 ? -10.891 -6.785 7.855 1 98.44 85 ASN A O 1
ATOM 638 N N . ALA A 1 86 ? -12.078 -5.633 9.391 1 97.56 86 ALA A N 1
ATOM 639 C CA . ALA A 1 86 ? -12.289 -6.832 10.195 1 97.56 86 ALA A CA 1
ATOM 640 C C . ALA A 1 86 ? -13.109 -7.871 9.43 1 97.56 86 ALA A C 1
ATOM 642 O O . ALA A 1 86 ? -12.758 -9.055 9.414 1 97.56 86 ALA A O 1
ATOM 643 N N . VAL A 1 87 ? -14.117 -7.422 8.758 1 96.75 87 VAL A N 1
ATOM 644 C CA . VAL A 1 87 ? -14.977 -8.312 7.977 1 96.75 87 VAL A CA 1
ATOM 645 C C . VAL A 1 87 ? -14.18 -8.906 6.812 1 96.75 87 VAL A C 1
ATOM 647 O O . VAL A 1 87 ? -14.242 -10.109 6.566 1 96.75 87 VAL A O 1
ATOM 650 N N . VAL A 1 88 ? -13.469 -8.062 6.102 1 98.25 88 VAL A N 1
ATOM 651 C CA . VAL A 1 88 ? -12.664 -8.508 4.965 1 98.25 88 VAL A CA 1
ATOM 652 C C . VAL A 1 88 ? -11.641 -9.531 5.43 1 98.25 88 VAL A C 1
ATOM 654 O O . VAL A 1 88 ? -11.461 -10.57 4.785 1 98.25 88 VAL A O 1
ATOM 657 N N . THR A 1 89 ? -10.961 -9.273 6.559 1 98.31 89 THR A N 1
ATOM 658 C CA . THR A 1 89 ? -9.93 -10.156 7.074 1 98.31 89 THR A CA 1
ATOM 659 C C . THR A 1 89 ? -10.523 -11.5 7.492 1 98.31 89 THR A C 1
ATOM 661 O O . THR A 1 89 ? -9.961 -12.555 7.188 1 98.31 89 THR A O 1
ATOM 664 N N . LEU A 1 90 ? -11.648 -11.492 8.148 1 96.94 90 LEU A N 1
ATOM 665 C CA . LEU A 1 90 ? -12.32 -12.727 8.523 1 96.94 90 LEU A CA 1
ATOM 666 C C . LEU A 1 90 ? -12.75 -13.508 7.285 1 96.94 90 LEU A C 1
ATOM 668 O O . LEU A 1 90 ? -12.672 -14.742 7.266 1 96.94 90 LEU A O 1
ATOM 672 N N . GLY A 1 91 ? -13.25 -12.789 6.324 1 97.12 91 GLY A N 1
ATOM 673 C CA . GLY A 1 91 ? -13.547 -13.43 5.051 1 97.12 91 GLY A CA 1
ATOM 674 C C . GLY A 1 91 ? -12.336 -14.078 4.414 1 97.12 91 GLY A C 1
ATOM 675 O O . GLY A 1 91 ? -12.414 -15.195 3.904 1 97.12 91 GLY A O 1
ATOM 676 N N . ALA A 1 92 ? -11.227 -13.367 4.438 1 98.38 92 ALA A N 1
ATOM 677 C CA . ALA A 1 92 ? -9.992 -13.914 3.887 1 98.38 92 ALA A CA 1
ATOM 678 C C . ALA A 1 92 ? -9.586 -15.195 4.613 1 98.38 92 ALA A C 1
ATOM 680 O O . ALA A 1 92 ? -9.141 -16.156 3.984 1 98.38 92 ALA A O 1
ATOM 681 N N . VAL A 1 93 ? -9.734 -15.211 5.91 1 98.25 93 VAL A N 1
ATOM 682 C CA . VAL A 1 93 ? -9.445 -16.406 6.688 1 98.25 93 VAL A CA 1
ATOM 683 C C . VAL A 1 93 ? -10.359 -17.547 6.242 1 98.25 93 VAL A C 1
ATOM 685 O O . VAL A 1 93 ? -9.898 -18.656 6 1 98.25 93 VAL A O 1
ATOM 688 N N . GLY A 1 94 ? -11.633 -17.266 6.125 1 97.62 94 GLY A N 1
ATOM 689 C CA . GLY A 1 94 ? -12.586 -18.266 5.691 1 97.62 94 GLY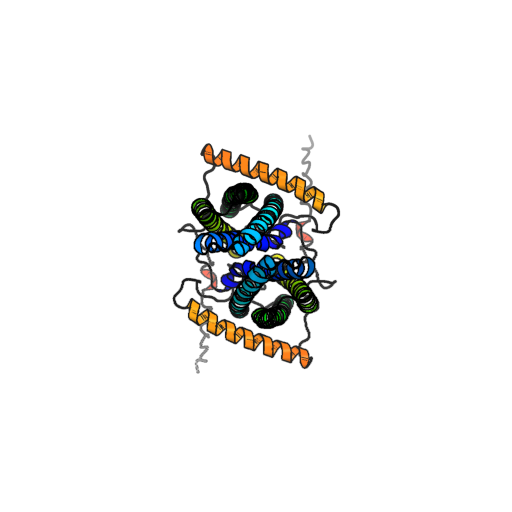 A CA 1
ATOM 690 C C . GLY A 1 94 ? -12.273 -18.844 4.32 1 97.62 94 GLY A C 1
ATOM 691 O O . GLY A 1 94 ? -12.266 -20.062 4.133 1 97.62 94 GLY A O 1
ATOM 692 N N . VAL A 1 95 ? -11.992 -17.969 3.365 1 98.19 95 VAL A N 1
ATOM 693 C CA . VAL A 1 95 ? -11.688 -18.406 2.008 1 98.19 95 VAL A CA 1
ATOM 694 C C . VAL A 1 95 ? -10.398 -19.234 2.008 1 98.19 95 VAL A C 1
ATOM 696 O O . VAL A 1 95 ? -10.305 -20.25 1.313 1 98.19 95 VAL A O 1
ATOM 699 N N . THR A 1 96 ? -9.398 -18.797 2.777 1 98.44 96 THR A N 1
ATOM 700 C CA . THR A 1 96 ? -8.133 -19.516 2.855 1 98.44 96 THR A CA 1
ATOM 701 C C . THR A 1 96 ? -8.344 -20.922 3.406 1 98.44 96 THR A C 1
ATOM 703 O O . THR A 1 96 ? -7.828 -21.891 2.852 1 98.44 96 THR A O 1
ATOM 706 N N . LEU A 1 97 ? -9.117 -21.016 4.449 1 98 97 LEU A N 1
ATOM 707 C CA . LEU A 1 97 ? -9.383 -22.328 5.027 1 98 97 LEU A CA 1
ATOM 708 C C . LEU A 1 97 ? -10.117 -23.219 4.035 1 98 97 LEU A C 1
ATOM 710 O O . LEU A 1 97 ? -9.828 -24.422 3.934 1 98 97 LEU A O 1
ATOM 714 N N . TRP A 1 98 ? -11 -22.656 3.344 1 97.25 98 TRP A N 1
ATOM 715 C CA . TRP A 1 98 ? -11.719 -23.391 2.307 1 97.25 98 TRP A CA 1
ATOM 716 C C . TRP A 1 98 ? -10.766 -23.875 1.218 1 97.25 98 TRP A C 1
ATOM 718 O O . TRP A 1 98 ? -10.797 -25.031 0.816 1 97.25 98 TRP A O 1
ATOM 728 N N . ARG A 1 99 ? -9.906 -23.031 0.782 1 98.06 99 ARG A N 1
ATOM 729 C CA . ARG A 1 99 ? -8.992 -23.297 -0.319 1 98.06 99 ARG A CA 1
ATOM 730 C C . ARG A 1 99 ? -7.934 -24.312 0.09 1 98.06 99 ARG A C 1
ATOM 732 O O . ARG A 1 99 ? -7.363 -25 -0.761 1 98.06 99 ARG A O 1
ATOM 739 N N . LEU A 1 100 ? -7.648 -24.406 1.337 1 97.94 100 LEU A N 1
ATOM 740 C CA . LEU A 1 100 ? -6.656 -25.375 1.803 1 97.94 100 LEU A CA 1
ATOM 741 C C . LEU A 1 100 ? -7.172 -26.797 1.649 1 97.94 100 LEU A C 1
ATOM 743 O O . LEU A 1 100 ? -6.379 -27.75 1.562 1 97.94 100 LEU A O 1
ATOM 747 N N . SER A 1 101 ? -8.484 -26.938 1.481 1 96.62 101 SER A N 1
ATOM 748 C CA . SER A 1 101 ? -9.031 -28.281 1.438 1 96.62 101 SER A CA 1
ATOM 749 C C . SER A 1 101 ? -9.805 -28.531 0.146 1 96.62 101 SER A C 1
ATOM 751 O O . SER A 1 101 ? -10.281 -29.641 -0.1 1 96.62 101 SER A O 1
ATOM 753 N N . ARG A 1 102 ? -9.953 -27.484 -0.609 1 97.62 102 ARG A N 1
ATOM 754 C CA . ARG A 1 102 ? -10.797 -27.609 -1.793 1 97.62 102 ARG A CA 1
ATOM 755 C C . ARG A 1 102 ? -10.188 -26.859 -2.975 1 97.62 102 ARG A C 1
ATOM 757 O O . ARG A 1 102 ? -9.438 -25.891 -2.787 1 97.62 102 ARG A O 1
ATOM 764 N N . PRO A 1 103 ? -10.5 -27.328 -4.18 1 97.94 103 PRO A N 1
ATOM 765 C CA . PRO A 1 103 ? -10.148 -26.516 -5.352 1 97.94 103 PRO A CA 1
ATOM 766 C C . PRO A 1 103 ? -10.961 -25.219 -5.438 1 97.94 103 PRO A C 1
ATOM 768 O O . PRO A 1 103 ? -11.992 -25.094 -4.77 1 97.94 103 PRO A O 1
ATOM 771 N N . PRO A 1 104 ? -10.383 -24.312 -6.203 1 98.5 104 PRO A N 1
ATOM 772 C CA . PRO A 1 104 ? -11.18 -23.094 -6.363 1 98.5 104 PRO A CA 1
ATOM 773 C C . PRO A 1 104 ? -12.508 -23.344 -7.074 1 98.5 104 PRO A C 1
ATOM 775 O O . PRO A 1 104 ? -12.602 -24.234 -7.914 1 98.5 104 PRO A O 1
ATOM 778 N N . SER A 1 105 ? -13.539 -22.547 -6.715 1 98.38 105 SER A N 1
ATOM 779 C CA . SER A 1 105 ? -14.859 -22.594 -7.328 1 98.38 105 SER A CA 1
ATOM 780 C C . SER A 1 105 ? -15.344 -21.188 -7.703 1 98.38 105 SER A C 1
ATOM 782 O O . SER A 1 105 ? -14.812 -20.188 -7.203 1 98.38 105 SER A O 1
ATOM 784 N N . LEU A 1 106 ? -16.266 -21.172 -8.562 1 97.94 106 LEU A N 1
ATOM 785 C CA . LEU A 1 106 ? -16.812 -19.891 -8.992 1 97.94 106 LEU A CA 1
ATOM 786 C C . LEU A 1 106 ? -17.469 -19.141 -7.824 1 97.94 106 LEU A C 1
ATOM 788 O O . LEU A 1 106 ? -17.297 -17.938 -7.676 1 97.94 106 LEU A O 1
ATOM 792 N N . THR A 1 107 ? -18.203 -19.828 -7.023 1 97.44 107 THR A N 1
ATOM 793 C CA . THR A 1 107 ? -18.906 -19.219 -5.887 1 97.44 107 THR A CA 1
ATOM 794 C C . THR A 1 107 ? -17.906 -18.594 -4.926 1 97.44 107 THR A C 1
ATOM 796 O O . THR A 1 107 ? -18.062 -17.422 -4.547 1 97.44 107 THR A O 1
ATOM 799 N N . GLN A 1 108 ? -16.953 -19.375 -4.582 1 97.75 108 GLN A N 1
ATOM 800 C CA . GLN A 1 108 ? -15.914 -18.875 -3.697 1 97.75 108 GLN A CA 1
ATOM 801 C C . GLN A 1 108 ? -15.195 -17.672 -4.32 1 97.75 108 GLN A C 1
ATOM 803 O O . GLN A 1 108 ? -14.906 -16.688 -3.637 1 97.75 108 GLN A O 1
ATOM 808 N N . SER A 1 109 ? -14.906 -17.703 -5.602 1 97.88 109 SER A N 1
ATOM 809 C CA . SER A 1 109 ? -14.211 -16.625 -6.297 1 97.88 109 SER A CA 1
ATOM 810 C C . SER A 1 109 ? -15.055 -15.352 -6.32 1 97.88 109 SER A C 1
ATOM 812 O O . SER A 1 109 ? -14.531 -14.25 -6.152 1 97.88 109 SER A O 1
ATOM 814 N N . VAL A 1 110 ? -16.312 -15.469 -6.473 1 97.25 110 VAL A N 1
ATOM 815 C CA . VAL A 1 110 ? -17.203 -14.32 -6.5 1 97.25 110 VAL A CA 1
ATOM 816 C C . VAL A 1 110 ? -17.297 -13.703 -5.105 1 97.25 110 VAL A C 1
ATOM 818 O O . VAL A 1 110 ? -17.281 -12.477 -4.961 1 97.25 110 VAL A O 1
ATOM 821 N N . ILE A 1 111 ? -17.406 -14.5 -4.086 1 96.62 111 ILE A N 1
ATOM 822 C CA . ILE A 1 111 ? -17.406 -14.016 -2.711 1 96.62 111 ILE A CA 1
ATOM 823 C C . ILE A 1 111 ? -16.141 -13.227 -2.443 1 96.62 111 ILE A C 1
ATOM 825 O O . ILE A 1 111 ? -16.172 -12.148 -1.855 1 96.62 111 ILE A O 1
ATOM 829 N N . ALA A 1 112 ? -15.031 -13.812 -2.9 1 98.12 112 ALA A N 1
ATOM 830 C CA . ALA A 1 112 ? -13.734 -13.148 -2.729 1 98.12 112 ALA A CA 1
ATOM 831 C C . ALA A 1 112 ? -13.703 -11.82 -3.473 1 98.12 112 ALA A C 1
ATOM 833 O O . ALA A 1 112 ? -13.148 -10.836 -2.973 1 98.12 112 ALA A O 1
ATOM 834 N N . LEU A 1 113 ? -14.25 -11.75 -4.629 1 97.19 113 LEU A N 1
ATOM 835 C CA . LEU A 1 113 ? -14.312 -10.516 -5.406 1 97.19 113 LEU A CA 1
ATOM 836 C C . LEU A 1 113 ? -15.109 -9.453 -4.664 1 97.19 113 LEU A C 1
ATOM 838 O O . LEU A 1 113 ? -14.719 -8.281 -4.637 1 97.19 113 LEU A O 1
ATOM 842 N N . LEU A 1 114 ? -16.188 -9.844 -4.039 1 95.88 114 LEU A N 1
ATOM 843 C CA . LEU A 1 114 ? -17 -8.922 -3.258 1 95.88 114 LEU A CA 1
ATOM 844 C C . LEU A 1 114 ? -16.234 -8.406 -2.045 1 95.88 114 LEU A C 1
ATOM 846 O O . LEU A 1 114 ? -16.266 -7.215 -1.746 1 95.88 114 LEU A O 1
ATOM 850 N N . ALA A 1 115 ? -15.57 -9.328 -1.407 1 96 115 ALA A N 1
ATOM 851 C CA . ALA A 1 115 ? -14.75 -8.93 -0.265 1 96 115 ALA A CA 1
ATOM 852 C C . ALA A 1 115 ? -13.664 -7.945 -0.685 1 96 115 ALA A C 1
ATOM 854 O O . ALA A 1 115 ? -13.398 -6.973 0.024 1 96 115 ALA A O 1
ATOM 855 N N . ASN A 1 116 ? -13.047 -8.18 -1.798 1 96.56 116 ASN A N 1
ATOM 856 C CA . ASN A 1 116 ? -12.031 -7.27 -2.314 1 96.56 116 ASN A CA 1
ATOM 857 C C . ASN A 1 116 ? -12.617 -5.895 -2.639 1 96.56 116 ASN A C 1
ATOM 859 O O . ASN A 1 116 ? -11.945 -4.875 -2.475 1 96.56 116 ASN A O 1
ATOM 863 N N . SER A 1 117 ? -13.82 -5.887 -3.107 1 96.25 117 SER A N 1
ATOM 864 C CA . SER A 1 117 ? -14.484 -4.613 -3.367 1 96.25 117 SER A CA 1
ATOM 865 C C . SER A 1 117 ? -14.703 -3.828 -2.078 1 96.25 117 SER A C 1
ATOM 867 O O . SER A 1 117 ? -14.508 -2.611 -2.045 1 96.25 117 SER A O 1
ATOM 869 N N . VAL A 1 118 ? -15.078 -4.496 -1.021 1 96.69 118 VAL A N 1
ATOM 870 C CA . VAL A 1 118 ? -15.195 -3.859 0.285 1 96.69 118 VAL A CA 1
ATOM 871 C C . VAL A 1 118 ? -13.836 -3.344 0.738 1 96.69 118 VAL A C 1
ATOM 873 O O . VAL A 1 118 ? -13.727 -2.24 1.278 1 96.69 118 VAL A O 1
ATOM 876 N N . ALA A 1 119 ? -12.82 -4.117 0.5 1 97.38 119 ALA A N 1
ATOM 877 C CA . ALA A 1 119 ? -11.461 -3.713 0.866 1 97.38 119 ALA A CA 1
ATOM 878 C C . ALA A 1 119 ? -11.047 -2.443 0.127 1 97.38 119 ALA A C 1
ATOM 880 O O . ALA A 1 119 ? -10.391 -1.572 0.697 1 97.38 119 ALA A O 1
ATOM 881 N N . MET A 1 120 ? -11.422 -2.322 -1.13 1 95.38 120 MET A N 1
ATOM 882 C CA . MET A 1 120 ? -11.117 -1.12 -1.899 1 95.38 120 MET A CA 1
ATOM 883 C C . MET A 1 120 ? -11.82 0.098 -1.312 1 95.38 120 MET A C 1
ATOM 885 O O . MET A 1 120 ? -11.242 1.181 -1.233 1 95.38 120 MET A O 1
ATOM 889 N N . TYR A 1 121 ? -13.055 -0.14 -0.93 1 95.81 121 TYR A N 1
ATOM 890 C CA . TYR A 1 121 ? -13.789 0.941 -0.288 1 95.81 121 TYR A CA 1
ATOM 891 C C . TYR A 1 121 ? -13.109 1.372 1.007 1 95.81 121 TYR A C 1
ATOM 893 O O . TYR A 1 121 ? -12.891 2.564 1.23 1 95.81 121 TYR A O 1
ATOM 901 N N . THR A 1 122 ? -12.766 0.42 1.856 1 97.12 122 THR A N 1
ATOM 902 C CA . THR A 1 122 ? -12.148 0.765 3.135 1 97.12 122 THR A CA 1
ATOM 903 C C . THR A 1 122 ? -10.766 1.365 2.924 1 97.12 122 THR A C 1
ATOM 905 O O . THR A 1 122 ? -10.32 2.211 3.705 1 97.12 122 THR A O 1
ATOM 908 N N . ALA A 1 123 ? -10.055 0.954 1.849 1 96.5 123 ALA A N 1
ATOM 909 C CA . ALA A 1 123 ? -8.773 1.561 1.516 1 96.5 123 ALA A CA 1
ATOM 910 C C . ALA A 1 123 ? -8.938 3.035 1.162 1 96.5 123 ALA A C 1
ATOM 912 O O . ALA A 1 123 ? -8.07 3.855 1.476 1 96.5 123 ALA A O 1
ATOM 913 N N . THR A 1 124 ? -10.039 3.369 0.5 1 94.12 124 THR A N 1
ATOM 914 C CA . THR A 1 124 ? -10.328 4.766 0.19 1 94.12 124 THR A CA 1
ATOM 915 C C . THR A 1 124 ? -10.531 5.57 1.469 1 94.12 124 THR A C 1
ATOM 917 O O . THR A 1 124 ? -10.078 6.715 1.568 1 94.12 124 THR A O 1
ATOM 920 N N . LEU A 1 125 ? -11.227 5.004 2.434 1 95.31 125 LEU A N 1
ATOM 921 C CA . LEU A 1 125 ? -11.375 5.672 3.723 1 95.31 125 LEU A CA 1
ATOM 922 C C . LEU A 1 125 ? -10.016 5.895 4.379 1 95.31 125 LEU A C 1
ATOM 924 O O . LEU A 1 125 ? -9.766 6.961 4.945 1 95.31 125 LEU A O 1
ATOM 928 N N . GLY A 1 126 ? -9.156 4.867 4.277 1 94.12 126 GLY A N 1
ATOM 929 C CA . GLY A 1 126 ? -7.809 5.008 4.809 1 94.12 126 GLY A CA 1
ATOM 930 C C . GLY A 1 126 ? -7.039 6.156 4.18 1 94.12 126 GLY A C 1
ATOM 931 O O . GLY A 1 126 ? -6.363 6.914 4.879 1 94.12 126 GLY A O 1
ATOM 932 N N . GLY A 1 127 ? -7.105 6.23 2.896 1 91.62 127 GLY A N 1
ATOM 933 C CA . GLY A 1 127 ? -6.473 7.348 2.209 1 91.62 127 GLY A CA 1
ATOM 934 C C . GLY A 1 127 ? -7.004 8.695 2.652 1 91.62 127 GLY A C 1
ATOM 935 O O . GLY A 1 127 ? -6.238 9.641 2.826 1 91.62 127 GLY A O 1
ATOM 936 N N . LYS A 1 128 ? -8.297 8.828 2.842 1 89.88 128 LYS A N 1
ATOM 937 C CA . LYS A 1 128 ? -8.906 10.078 3.27 1 89.88 128 LYS A CA 1
ATOM 938 C C . LYS A 1 128 ? -8.453 10.461 4.676 1 89.88 128 LYS A C 1
ATOM 940 O O . LYS A 1 128 ? -8.227 11.633 4.965 1 89.88 128 LYS A O 1
ATOM 945 N N . MET A 1 129 ? -8.359 9.477 5.52 1 89.31 129 MET A N 1
ATOM 946 C CA . MET A 1 129 ? -7.887 9.719 6.879 1 89.31 129 MET A CA 1
ATOM 947 C C . MET A 1 129 ? -6.512 10.383 6.867 1 89.31 129 MET A C 1
ATOM 949 O O . MET A 1 129 ? -6.254 11.297 7.652 1 89.31 129 MET A O 1
ATOM 953 N N . VAL A 1 130 ? -5.672 9.914 5.953 1 87.19 130 VAL A N 1
ATOM 954 C CA . VAL A 1 130 ? -4.293 10.398 5.938 1 87.19 130 VAL A CA 1
ATOM 955 C C . VAL A 1 130 ? -4.207 11.688 5.125 1 87.19 130 VAL A C 1
ATOM 957 O O . VAL A 1 130 ? -3.771 12.719 5.633 1 87.19 130 VAL A O 1
ATOM 960 N N . TYR A 1 131 ? -4.766 11.727 3.988 1 85 131 TYR A N 1
ATOM 961 C CA . TYR A 1 131 ? -4.465 12.789 3.041 1 85 131 TYR A CA 1
ATOM 962 C C . TYR A 1 131 ? -5.441 13.953 3.197 1 85 131 TYR A C 1
ATOM 964 O O . TYR A 1 131 ? -5.141 15.086 2.811 1 85 131 TYR A O 1
ATOM 972 N N . GLU A 1 132 ? -6.582 13.656 3.717 1 82.94 132 GLU A N 1
ATOM 973 C CA . GLU A 1 132 ? -7.566 14.711 3.922 1 82.94 132 GLU A CA 1
ATOM 974 C C . GLU A 1 132 ? -7.586 15.172 5.379 1 82.94 132 GLU A C 1
ATOM 976 O O . GLU A 1 132 ? -7.68 16.375 5.652 1 82.94 132 GLU A O 1
ATOM 981 N N . LEU A 1 133 ? -7.488 14.242 6.258 1 83.12 133 LEU A N 1
ATOM 982 C CA . LEU A 1 133 ? -7.719 14.594 7.656 1 83.12 133 LEU A CA 1
ATOM 983 C C . LEU A 1 133 ? -6.406 14.641 8.43 1 83.12 133 LEU A C 1
ATOM 985 O O . LEU A 1 133 ? -6.375 15.07 9.586 1 83.12 133 LEU A O 1
ATOM 989 N N . GLY A 1 134 ? -5.301 14.117 7.828 1 82.25 134 GLY A N 1
ATOM 990 C CA . GLY A 1 134 ? -3.982 14.211 8.438 1 82.25 134 GLY A CA 1
ATOM 991 C C . GLY A 1 134 ? -3.781 13.219 9.57 1 82.25 134 GLY A C 1
ATOM 992 O O . GLY A 1 134 ? -2.943 13.43 10.445 1 82.25 134 GLY A O 1
ATOM 993 N N . VAL A 1 135 ? -4.574 12.219 9.633 1 84.75 135 VAL A N 1
ATOM 994 C CA . VAL A 1 135 ? -4.43 11.211 10.68 1 84.75 135 VAL A CA 1
A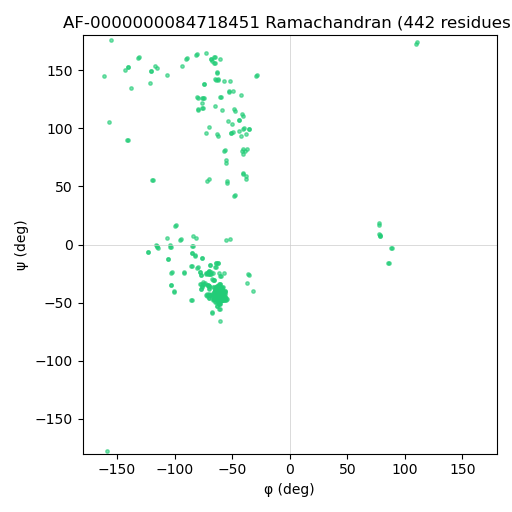TOM 995 C C . VAL A 1 135 ? -3.057 10.555 10.578 1 84.75 135 VAL A C 1
ATOM 997 O O . VAL A 1 135 ? -2.643 10.125 9.492 1 84.75 135 VAL A O 1
ATOM 1000 N N . GLY A 1 136 ? -2.289 10.531 11.711 1 83.06 136 GLY A N 1
ATOM 1001 C CA . GLY A 1 136 ? -1.02 9.82 11.766 1 83.06 136 GLY A CA 1
ATOM 1002 C C . GLY A 1 136 ? 0.156 10.672 11.32 1 83.06 136 GLY A C 1
ATOM 1003 O O . GLY A 1 136 ? 1.295 10.203 11.305 1 83.06 136 GLY A O 1
ATOM 1004 N N . ILE A 1 137 ? -0.029 11.922 10.867 1 78.56 137 ILE A N 1
ATOM 1005 C CA . ILE A 1 137 ? 1.065 12.773 10.422 1 78.56 137 ILE A CA 1
ATOM 1006 C C . ILE A 1 137 ? 1.77 13.383 11.633 1 78.56 137 ILE A C 1
ATOM 1008 O O . ILE A 1 137 ? 1.117 13.844 12.57 1 78.56 137 ILE A O 1
ATOM 1012 N N . ASN A 1 138 ? 3.186 13.195 11.742 1 62.62 138 ASN A N 1
ATOM 1013 C CA . ASN A 1 138 ? 4.035 13.648 12.836 1 62.62 138 ASN A CA 1
ATOM 1014 C C . ASN A 1 138 ? 4.898 14.836 12.422 1 62.62 138 ASN A C 1
ATOM 1016 O O . ASN A 1 138 ? 5.559 14.797 11.383 1 62.62 138 ASN A O 1
ATOM 1020 N N . PRO A 1 139 ? 5.352 16.031 13.312 1 53.25 139 PRO A N 1
ATOM 1021 C CA . PRO A 1 139 ? 4.668 16.375 14.562 1 53.25 139 PRO A CA 1
ATOM 1022 C C . PRO A 1 139 ? 3.236 16.859 14.336 1 53.25 139 PRO A C 1
ATOM 1024 O O . PRO A 1 139 ? 2.857 17.172 13.203 1 53.25 139 PRO A O 1
ATOM 1027 N N . MET A 1 140 ? 2.426 16.688 15.477 1 49.62 140 MET A N 1
ATOM 1028 C CA . MET A 1 140 ? 1.085 17.266 15.461 1 49.62 140 MET A CA 1
ATOM 1029 C C . MET A 1 140 ? 1.134 18.75 15.117 1 49.62 140 MET A C 1
ATOM 1031 O O . MET A 1 140 ? 1.851 19.516 15.758 1 49.62 140 MET A O 1
ATOM 1035 N N . PRO A 1 141 ? 0.721 19 13.906 1 43.88 141 PRO A N 1
ATOM 1036 C CA . PRO A 1 141 ? 0.608 20.453 13.781 1 43.88 141 PRO A CA 1
ATOM 1037 C C . PRO A 1 141 ? -0.023 21.109 15.008 1 43.88 141 PRO A C 1
ATOM 1039 O O . PRO A 1 141 ? -0.81 20.469 15.719 1 43.88 141 PRO A O 1
ATOM 1042 N N . ALA A 1 142 ? 0.635 22.125 15.555 1 43.44 142 ALA A N 1
ATOM 1043 C CA . ALA A 1 142 ? 0.11 22.859 16.703 1 43.44 142 ALA A CA 1
ATOM 1044 C C . ALA A 1 142 ? -1.415 22.906 16.672 1 43.44 142 ALA A C 1
ATOM 1046 O O . ALA A 1 142 ? -2.064 22.828 17.719 1 43.44 142 ALA A O 1
ATOM 1047 N N . ASP A 1 143 ? -2.016 23.078 15.555 1 40.44 143 ASP A N 1
ATOM 1048 C CA . ASP A 1 143 ? -3.451 23.281 15.375 1 40.44 143 ASP A CA 1
ATOM 1049 C C . ASP A 1 143 ? -4.117 22 14.859 1 40.44 143 ASP A C 1
ATOM 1051 O O . ASP A 1 143 ? -5.285 22.016 14.461 1 40.44 143 ASP A O 1
ATOM 1055 N N . ALA A 1 144 ? -3.277 21.047 14.695 1 42.94 144 ALA A N 1
ATOM 1056 C CA . ALA A 1 144 ? -3.891 19.875 14.078 1 42.94 144 ALA A CA 1
ATOM 1057 C C . ALA A 1 144 ? -4.941 19.266 14.992 1 42.94 144 ALA A C 1
ATOM 1059 O O . ALA A 1 144 ? -4.715 19.125 16.203 1 42.94 144 ALA A O 1
ATOM 1060 N N . ALA A 1 145 ? -6.152 19.188 14.625 1 43.25 145 ALA A N 1
ATOM 1061 C CA . ALA A 1 145 ? -7.246 18.562 15.367 1 43.25 145 ALA A CA 1
ATOM 1062 C C . ALA A 1 145 ? -6.945 17.094 15.672 1 43.25 145 ALA A C 1
ATOM 1064 O O . ALA A 1 145 ? -7.602 16.484 16.516 1 43.25 145 ALA A O 1
ATOM 1065 N N . SER A 1 146 ? -6.09 16.484 14.867 1 46.5 146 SER A N 1
ATOM 1066 C CA . SER A 1 146 ? -5.703 15.086 15.023 1 46.5 146 SER A CA 1
ATOM 1067 C C . SER A 1 146 ? -4.207 14.898 14.797 1 46.5 146 SER A C 1
ATOM 1069 O O . SER A 1 146 ? -3.557 15.742 14.18 1 46.5 146 SER A O 1
ATOM 1071 N N . GLY A 1 147 ? -3.406 14.305 15.383 1 53.16 147 GLY A N 1
ATOM 1072 C CA . GLY A 1 147 ? -1.979 14.047 15.289 1 53.16 147 GLY A CA 1
ATOM 1073 C C . GLY A 1 147 ? -1.558 12.758 15.969 1 53.16 147 GLY A C 1
ATOM 1074 O O . GLY A 1 147 ? -2.383 11.867 16.188 1 53.16 147 GLY A O 1
ATOM 1075 N N . THR A 1 148 ? -0.196 12.477 15.797 1 54.84 148 THR A N 1
ATOM 1076 C CA . THR A 1 148 ? 0.372 11.312 16.469 1 54.84 148 THR A CA 1
ATOM 1077 C C . THR A 1 148 ? 0.441 11.547 17.984 1 54.84 148 THR A C 1
ATOM 1079 O O . THR A 1 148 ? 0.806 12.633 18.438 1 54.84 148 THR A O 1
ATOM 1082 N N . LEU A 1 149 ? -0.503 10.969 18.703 1 56.22 149 LEU A N 1
ATOM 1083 C CA . LEU A 1 149 ? -0.425 11.133 20.156 1 56.22 149 LEU A CA 1
ATOM 1084 C C . LEU A 1 149 ? 0.873 10.547 20.703 1 56.22 149 LEU A C 1
ATOM 1086 O O . LEU A 1 149 ? 1.532 11.164 21.547 1 56.22 149 LEU A O 1
ATOM 1090 N N . LYS A 1 150 ? 1.086 9.031 20.594 1 61.38 150 LYS A N 1
ATOM 1091 C CA . LYS A 1 150 ? 1.841 8.172 21.5 1 61.38 150 LYS A CA 1
ATOM 1092 C C . LYS A 1 150 ? 2.299 6.898 20.797 1 61.38 150 LYS A C 1
ATOM 1094 O O . LYS A 1 150 ? 1.701 6.48 19.812 1 61.38 150 LYS A O 1
ATOM 1099 N N . GLY A 1 151 ? 3.512 6.723 20.453 1 70.94 151 GLY A N 1
ATOM 1100 C CA . GLY A 1 151 ? 4.062 5.395 20.234 1 70.94 151 GLY A CA 1
ATOM 1101 C C . GLY A 1 151 ? 5.578 5.359 20.266 1 70.94 151 GLY A C 1
ATOM 1102 O O . GLY A 1 151 ? 6.23 6.371 20.016 1 70.94 151 GLY A O 1
ATOM 1103 N N . PRO A 1 152 ? 5.879 4.312 20.766 1 81.62 152 PRO A N 1
ATOM 1104 C CA . PRO A 1 152 ? 7.336 4.18 20.812 1 81.62 152 PRO A CA 1
ATOM 1105 C C . PRO A 1 152 ? 7.957 4.039 19.422 1 81.62 152 PRO A C 1
ATOM 1107 O O . PRO A 1 152 ? 7.246 3.789 18.453 1 81.62 152 PRO A O 1
ATOM 1110 N N . PRO A 1 153 ? 9.211 4.367 19.359 1 85.25 153 PRO A N 1
ATOM 1111 C CA . PRO A 1 153 ? 9.898 4.016 18.125 1 85.25 153 PRO A CA 1
ATOM 1112 C C . PRO A 1 153 ? 9.719 2.547 17.734 1 85.25 153 PRO A C 1
ATOM 1114 O O . PRO A 1 153 ? 9.719 1.677 18.609 1 85.25 153 PRO A O 1
ATOM 1117 N N . LEU A 1 154 ? 9.562 2.311 16.516 1 87.5 154 LEU A N 1
ATOM 1118 C CA . LEU A 1 154 ? 9.25 0.983 16 1 87.5 154 LEU A CA 1
ATOM 1119 C C . LEU A 1 154 ? 10.336 -0.018 16.391 1 87.5 154 LEU A C 1
ATOM 1121 O O . LEU A 1 154 ? 10.031 -1.167 16.719 1 87.5 154 LEU A O 1
ATOM 1125 N N . LEU A 1 155 ? 11.57 0.354 16.422 1 87.31 155 LEU A N 1
ATOM 1126 C CA . LEU A 1 155 ? 12.656 -0.58 16.703 1 87.31 155 LEU A CA 1
ATOM 1127 C C . LEU A 1 155 ? 13.086 -0.499 18.156 1 87.31 155 LEU A C 1
ATOM 1129 O O . LEU A 1 155 ? 14.141 -1.022 18.531 1 87.31 155 LEU A O 1
ATOM 1133 N N . SER A 1 156 ? 12.234 0.105 19.016 1 90.06 156 SER A N 1
ATOM 1134 C CA . SER A 1 156 ? 12.516 0.176 20.453 1 90.06 156 SER A CA 1
ATOM 1135 C C . SER A 1 156 ? 12.133 -1.12 21.156 1 90.06 156 SER A C 1
ATOM 1137 O O . SER A 1 156 ? 11.367 -1.921 20.609 1 90.06 156 SER A O 1
ATOM 1139 N N . ARG A 1 157 ? 12.625 -1.306 22.312 1 92.56 157 ARG A N 1
ATOM 1140 C CA . ARG A 1 157 ? 12.359 -2.492 23.125 1 92.56 157 ARG A CA 1
ATOM 1141 C C . ARG A 1 157 ? 10.906 -2.537 23.562 1 92.56 157 ARG A C 1
ATOM 1143 O O . ARG A 1 157 ? 10.367 -3.611 23.844 1 92.56 157 ARG A O 1
ATOM 1150 N N . GLU A 1 158 ? 10.25 -1.457 23.625 1 92.31 158 GLU A N 1
ATOM 1151 C CA . GLU A 1 158 ? 8.875 -1.369 24.094 1 92.31 158 GLU A CA 1
ATOM 1152 C C . GLU A 1 158 ? 7.883 -1.67 22.969 1 92.31 158 GLU A C 1
ATOM 1154 O O . GLU A 1 158 ? 6.707 -1.938 23.234 1 92.31 158 GLU A O 1
ATOM 1159 N N . ALA A 1 159 ? 8.344 -1.589 21.766 1 93.06 159 ALA A N 1
ATOM 1160 C CA . ALA A 1 159 ? 7.449 -1.598 20.609 1 93.06 159 ALA A CA 1
ATOM 1161 C C . ALA A 1 159 ? 6.656 -2.898 20.547 1 93.06 159 ALA A C 1
ATOM 1163 O O . ALA A 1 159 ? 5.441 -2.883 20.328 1 93.06 159 ALA A O 1
ATOM 1164 N N . PRO A 1 160 ? 7.305 -4.055 20.781 1 95.62 160 PRO A N 1
ATOM 1165 C CA . PRO A 1 160 ? 6.516 -5.289 20.703 1 95.62 160 PRO A CA 1
ATOM 1166 C C . PRO A 1 160 ? 5.418 -5.363 21.766 1 95.62 160 PRO A C 1
ATOM 1168 O O . PRO A 1 160 ? 4.293 -5.773 21.453 1 95.62 160 PRO A O 1
ATOM 1171 N N . GLY A 1 161 ? 5.73 -4.996 22.906 1 95 161 GLY A N 1
ATOM 1172 C CA . GLY A 1 161 ? 4.723 -4.957 23.953 1 95 161 GLY A CA 1
ATOM 1173 C C . GLY A 1 161 ? 3.613 -3.961 23.672 1 95 161 GLY A C 1
ATOM 1174 O O . GLY A 1 161 ? 2.438 -4.254 23.906 1 95 161 GLY A O 1
ATOM 1175 N N . ALA A 1 162 ? 3.996 -2.791 23.219 1 93.62 162 ALA A N 1
ATOM 1176 C CA . ALA A 1 162 ? 3.018 -1.757 22.891 1 93.62 162 ALA A CA 1
ATOM 1177 C C . ALA A 1 162 ? 2.104 -2.211 21.75 1 93.62 162 ALA A C 1
ATOM 1179 O O . ALA A 1 162 ? 0.908 -1.907 21.75 1 93.62 162 ALA A O 1
ATOM 1180 N N . LEU A 1 163 ? 2.666 -2.902 20.797 1 96.12 163 LEU A N 1
ATOM 1181 C CA . LEU A 1 163 ? 1.883 -3.404 19.672 1 96.12 163 LEU A CA 1
ATOM 1182 C C . LEU A 1 163 ? 0.737 -4.285 20.172 1 96.12 163 LEU A C 1
ATOM 1184 O O . LEU A 1 163 ? -0.412 -4.098 19.766 1 96.12 163 LEU A O 1
ATOM 1188 N N . VAL A 1 164 ? 1.037 -5.191 21.047 1 96.81 164 VAL A N 1
ATOM 1189 C CA . VAL A 1 164 ? 0.045 -6.137 21.562 1 96.81 164 VAL A CA 1
ATOM 1190 C C . VAL A 1 164 ? -0.958 -5.406 22.453 1 96.81 164 VAL A C 1
ATOM 1192 O O . VAL A 1 164 ? -2.172 -5.562 22.281 1 96.81 164 VAL A O 1
ATOM 1195 N N . ARG A 1 165 ? -0.471 -4.586 23.328 1 95.19 165 ARG A N 1
ATOM 1196 C CA . ARG A 1 165 ? -1.327 -3.854 24.25 1 95.19 165 ARG A CA 1
ATOM 1197 C C . ARG A 1 165 ? -2.293 -2.941 23.5 1 95.19 165 ARG A C 1
ATOM 1199 O O . ARG A 1 165 ? -3.5 -2.967 23.75 1 95.19 165 ARG A O 1
ATOM 1206 N N . ASP A 1 166 ? -1.738 -2.197 22.609 1 94.81 166 ASP A N 1
ATOM 1207 C CA . ASP A 1 166 ? -2.561 -1.224 21.891 1 94.81 166 ASP A CA 1
ATOM 1208 C C . ASP A 1 166 ? -3.521 -1.916 20.938 1 94.81 166 ASP A C 1
ATOM 1210 O O . ASP A 1 166 ? -4.637 -1.438 20.703 1 94.81 166 ASP A O 1
ATOM 1214 N N . ALA A 1 167 ? -3.08 -2.996 20.344 1 97.31 167 ALA A N 1
ATOM 1215 C CA . ALA A 1 167 ? -3.98 -3.752 19.469 1 97.31 167 ALA A CA 1
ATOM 1216 C C . ALA A 1 167 ? -5.188 -4.266 20.25 1 97.31 167 ALA A C 1
ATOM 1218 O O . ALA A 1 167 ? -6.324 -4.18 19.781 1 97.31 167 ALA A O 1
ATOM 1219 N N . LEU A 1 168 ? -4.941 -4.789 21.438 1 97.38 168 LEU A N 1
ATOM 1220 C CA . LEU A 1 168 ? -6.031 -5.277 22.266 1 97.38 168 LEU A CA 1
ATOM 1221 C C . LEU A 1 168 ? -6.965 -4.141 22.672 1 97.38 168 LEU A C 1
ATOM 1223 O O . LEU A 1 168 ? -8.188 -4.305 22.672 1 97.38 168 LEU A O 1
ATOM 1227 N N . GLN A 1 169 ? -6.367 -3.029 23.016 1 95.81 169 GLN A N 1
ATOM 1228 C CA . GLN A 1 169 ? -7.18 -1.856 23.312 1 95.81 169 GLN A CA 1
ATOM 1229 C C . GLN A 1 169 ? -7.996 -1.422 22.094 1 95.81 169 GLN A C 1
ATOM 1231 O O . GLN A 1 169 ? -9.133 -0.975 22.234 1 95.81 169 GLN A O 1
ATOM 1236 N N . GLY A 1 170 ? -7.371 -1.547 20.969 1 96.56 170 GLY A N 1
ATOM 1237 C CA . GLY A 1 170 ? -8.086 -1.236 19.734 1 96.56 170 GLY A CA 1
ATOM 1238 C C . GLY A 1 170 ? -9.289 -2.125 19.516 1 96.56 170 GLY A C 1
ATOM 1239 O O . GLY A 1 170 ? -10.336 -1.657 19.047 1 96.56 170 GLY A O 1
ATOM 1240 N N . VAL A 1 171 ? -9.148 -3.383 19.812 1 97.56 171 VAL A N 1
ATOM 1241 C CA . VAL A 1 171 ? -10.266 -4.316 19.688 1 97.56 171 VAL A CA 1
ATOM 1242 C C . VAL A 1 171 ? -11.398 -3.885 20.625 1 97.56 171 VAL A C 1
ATOM 1244 O O . VAL A 1 171 ? -12.555 -3.812 20.203 1 97.56 171 VAL A O 1
ATOM 1247 N N . ARG A 1 172 ? -11.023 -3.617 21.828 1 96.88 172 ARG A N 1
ATOM 1248 C CA . ARG A 1 172 ? -12.016 -3.176 22.797 1 96.88 172 ARG A CA 1
ATOM 1249 C C . ARG A 1 172 ? -12.727 -1.913 22.312 1 96.88 172 ARG A C 1
ATOM 1251 O O . ARG A 1 172 ? -13.953 -1.811 22.406 1 96.88 172 ARG A O 1
ATOM 1258 N N . TRP A 1 173 ? -11.938 -1.012 21.891 1 95.56 173 TRP A N 1
ATOM 1259 C CA . TRP A 1 173 ? -12.484 0.248 21.391 1 95.56 173 TRP A CA 1
ATOM 1260 C C . TRP A 1 173 ? -13.484 0.005 20.266 1 95.56 173 TRP A C 1
ATOM 1262 O O . TRP A 1 173 ? -14.562 0.61 20.25 1 95.56 173 TRP A O 1
ATOM 1272 N N . LEU A 1 174 ? -13.172 -0.857 19.328 1 96.44 174 LEU A N 1
ATOM 1273 C CA . LEU A 1 174 ? -14.055 -1.167 18.219 1 96.44 174 LEU A CA 1
ATOM 1274 C C . LEU A 1 174 ? -15.391 -1.721 18.719 1 96.44 174 LEU A C 1
ATOM 1276 O O . LEU A 1 174 ? -16.453 -1.332 18.219 1 96.44 174 LEU A O 1
ATOM 1280 N N . PHE A 1 175 ? -15.32 -2.543 19.688 1 96.44 175 PHE A N 1
ATOM 1281 C CA . PHE A 1 175 ? -16.531 -3.17 20.203 1 96.44 175 PHE A CA 1
ATOM 1282 C C . PHE A 1 175 ? -17.375 -2.158 20.969 1 96.44 175 PHE A C 1
ATOM 1284 O O . PHE A 1 175 ? -18.609 -2.141 20.828 1 96.44 175 PHE A O 1
ATOM 1291 N N . VAL A 1 176 ? -16.75 -1.355 21.75 1 96.06 176 VAL A N 1
ATOM 1292 C CA . VAL A 1 176 ? -17.469 -0.334 22.5 1 96.06 176 VAL A CA 1
ATOM 1293 C C . VAL A 1 176 ? -18.156 0.633 21.531 1 96.06 176 VAL A C 1
ATOM 1295 O O . VAL A 1 176 ? -19.312 0.988 21.719 1 96.06 176 VAL A O 1
ATOM 1298 N N . ARG A 1 177 ? -17.391 0.987 20.547 1 95.38 177 ARG A N 1
ATOM 1299 C CA . ARG A 1 177 ? -17.953 1.915 19.562 1 95.38 177 ARG A CA 1
ATOM 1300 C C . ARG A 1 177 ? -19.125 1.279 18.812 1 95.38 177 ARG A C 1
ATOM 1302 O O . ARG A 1 177 ? -20.141 1.923 18.594 1 95.38 177 ARG A O 1
ATOM 1309 N N . ALA A 1 178 ? -19 0.078 18.438 1 96.38 178 ALA A N 1
ATOM 1310 C CA . ALA A 1 178 ? -20.078 -0.643 17.766 1 96.38 178 ALA A CA 1
ATOM 1311 C C . ALA A 1 178 ? -21.328 -0.698 18.625 1 96.38 178 ALA A C 1
ATOM 1313 O O . ALA A 1 178 ? -22.438 -0.476 18.141 1 96.38 178 ALA A O 1
ATOM 1314 N N . ARG A 1 179 ? -21.125 -0.958 19.828 1 95.62 179 ARG A N 1
ATOM 1315 C CA . ARG A 1 179 ? -22.234 -1.035 20.766 1 95.62 179 ARG A CA 1
ATOM 1316 C C . ARG A 1 179 ? -22.938 0.311 20.891 1 95.62 179 ARG A C 1
ATOM 1318 O O . ARG A 1 179 ? -24.172 0.372 20.922 1 95.62 179 ARG A O 1
ATOM 1325 N N . SER A 1 180 ? -22.156 1.339 20.984 1 95.31 180 SER A N 1
ATOM 1326 C CA . SER A 1 180 ? -22.734 2.67 21.125 1 95.31 180 SER A CA 1
ATOM 1327 C C . SER A 1 180 ? -23.594 3.029 19.906 1 95.31 180 SER A C 1
ATOM 1329 O O . SER A 1 180 ? -24.594 3.729 20.047 1 95.31 180 SER A O 1
ATOM 1331 N N . ILE A 1 181 ? -23.234 2.588 18.766 1 93.62 181 ILE A N 1
ATOM 1332 C CA . ILE A 1 181 ? -24 2.84 17.547 1 93.62 181 ILE A CA 1
ATOM 1333 C C . ILE A 1 181 ? -25.266 2.002 17.562 1 93.62 181 ILE A C 1
ATOM 1335 O O . ILE A 1 181 ? -26.344 2.498 17.219 1 93.62 181 ILE A O 1
ATOM 1339 N N . TRP A 1 182 ? -25.109 0.788 17.953 1 93.25 182 TRP A N 1
ATOM 1340 C CA . TRP A 1 182 ? -26.234 -0.138 18 1 93.25 182 TRP A CA 1
ATOM 1341 C C . TRP A 1 182 ? -27.297 0.342 18.984 1 93.25 182 TRP A C 1
ATOM 1343 O O . TRP A 1 182 ? -28.5 0.268 18.688 1 93.25 182 TRP A O 1
ATOM 1353 N N . GLU A 1 183 ? -26.891 0.926 20.047 1 94.38 183 GLU A N 1
ATOM 1354 C CA . GLU A 1 183 ? -27.797 1.427 21.078 1 94.38 183 GLU A CA 1
ATOM 1355 C C . GLU A 1 183 ? -28.344 2.801 20.703 1 94.38 183 GLU A C 1
ATOM 1357 O O . GLU A 1 183 ? -29.266 3.301 21.359 1 94.38 183 GLU A O 1
ATOM 1362 N N . GLY A 1 184 ? -27.781 3.387 19.656 1 90 184 GLY A N 1
ATOM 1363 C CA . GLY A 1 184 ? -28.266 4.68 19.188 1 90 184 GLY A CA 1
ATOM 1364 C C . GLY A 1 184 ? -27.766 5.836 20.047 1 90 184 GLY A C 1
ATOM 1365 O O . GLY A 1 184 ? -28.188 6.977 19.859 1 90 184 GLY A O 1
ATOM 1366 N N . SER A 1 185 ? -26.891 5.645 20.953 1 90.31 185 SER A N 1
ATOM 1367 C CA . SER A 1 185 ? -26.438 6.676 21.875 1 90.31 185 SER A CA 1
ATOM 1368 C C . SER A 1 185 ? -25.484 7.656 21.188 1 90.31 185 SER A C 1
ATOM 1370 O O . SER A 1 185 ? -25.438 8.836 21.547 1 90.31 185 SER A O 1
ATOM 1372 N N . ARG A 1 186 ? -24.688 7.242 20.219 1 91.81 186 ARG A N 1
ATOM 1373 C CA . ARG A 1 186 ? -23.766 8.094 19.469 1 91.81 186 ARG A CA 1
ATOM 1374 C C . ARG A 1 186 ? -23.734 7.707 17.984 1 91.81 186 ARG A C 1
ATOM 1376 O O . ARG A 1 186 ? -22.891 6.918 17.562 1 91.81 186 ARG A O 1
ATOM 1383 N N . PRO A 1 187 ? -24.578 8.297 17.25 1 92.12 187 PRO A N 1
ATOM 1384 C CA . PRO A 1 187 ? -24.609 7.945 15.828 1 92.12 187 PRO A CA 1
ATOM 1385 C C . PRO A 1 187 ? -23.328 8.336 15.086 1 92.12 187 PRO A C 1
ATOM 1387 O O . PRO A 1 187 ? -22.547 9.156 15.586 1 92.12 187 PRO A O 1
ATOM 1390 N N . LEU A 1 188 ? -23.172 7.715 13.969 1 92.81 188 LEU A N 1
ATOM 1391 C CA . LEU A 1 188 ? -22.016 8.008 13.133 1 92.81 188 LEU A CA 1
ATOM 1392 C C . LEU A 1 188 ? -22.047 9.445 12.633 1 92.81 188 LEU A C 1
ATOM 1394 O O . LEU A 1 188 ? -23.109 9.953 12.273 1 92.81 188 LEU A O 1
ATOM 1398 N N . HIS A 1 189 ? -20.859 9.992 12.609 1 91.12 189 HIS A N 1
ATOM 1399 C CA . HIS A 1 189 ? -20.75 11.297 11.969 1 91.12 189 HIS A CA 1
ATOM 1400 C C . HIS A 1 189 ? -21.125 11.211 10.492 1 91.12 189 HIS A C 1
ATOM 1402 O O . HIS A 1 189 ? -20.781 10.25 9.805 1 91.12 189 HIS A O 1
ATOM 1408 N N . SER A 1 190 ? -21.797 12.18 9.961 1 86.31 190 SER A N 1
ATOM 1409 C CA . SER A 1 190 ? -22.312 12.18 8.594 1 86.31 190 SER A CA 1
ATOM 1410 C C . SER A 1 190 ? -21.188 12.047 7.574 1 86.31 190 SER A C 1
ATOM 1412 O O . SER A 1 190 ? -21.391 11.5 6.492 1 86.31 190 SER A O 1
ATOM 1414 N N . GLY A 1 191 ? -19.984 12.461 7.84 1 87.5 191 GLY A N 1
ATOM 1415 C CA . GLY A 1 191 ? -18.859 12.422 6.922 1 87.5 191 GLY A CA 1
ATOM 1416 C C . GLY A 1 191 ? -17.984 11.188 7.082 1 87.5 191 GLY A C 1
ATOM 1417 O O . GLY A 1 191 ? -16.984 11.039 6.395 1 87.5 191 GLY A O 1
ATOM 1418 N N . ALA A 1 192 ? -18.438 10.336 7.93 1 90.19 192 ALA A N 1
ATOM 1419 C CA . ALA A 1 192 ? -17.594 9.18 8.266 1 90.19 192 ALA A CA 1
ATOM 1420 C C . ALA A 1 192 ? -17.469 8.227 7.078 1 90.19 192 ALA A C 1
ATOM 1422 O O . ALA A 1 192 ? -16.469 7.527 6.938 1 90.19 192 ALA A O 1
ATOM 1423 N N . LYS A 1 193 ? -18.5 8.242 6.16 1 88.75 193 LYS A N 1
ATOM 1424 C CA . LYS A 1 193 ? -18.547 7.301 5.047 1 88.75 193 LYS A CA 1
ATOM 1425 C C . LYS A 1 193 ? -17.719 7.809 3.867 1 88.75 193 LYS A C 1
ATOM 1427 O O . LYS A 1 193 ? -17.562 7.109 2.863 1 88.75 193 LYS A O 1
ATOM 1432 N N . GLY A 1 194 ? -17.141 8.914 3.928 1 79.75 194 GLY A N 1
ATOM 1433 C CA . GLY A 1 194 ? -16.188 9.414 2.955 1 79.75 194 GLY A CA 1
ATOM 1434 C C . GLY A 1 194 ? -16.844 10.109 1.776 1 79.75 194 GLY A C 1
ATOM 1435 O O . GLY A 1 194 ? -16.156 10.703 0.942 1 79.75 194 GLY A O 1
ATOM 1436 N N . PHE A 1 195 ? -18.188 9.875 1.608 1 73.25 195 PHE A N 1
ATOM 1437 C CA . PHE A 1 195 ? -18.906 10.492 0.498 1 73.25 195 PHE A CA 1
ATOM 1438 C C . PHE A 1 195 ? -20.047 11.367 1.006 1 73.25 195 PHE A C 1
ATOM 1440 O O . PHE A 1 195 ? -20.484 11.219 2.148 1 73.25 195 PHE A O 1
ATOM 1447 N N . GLY A 1 196 ? -20.516 12.578 0.279 1 57.84 196 GLY A N 1
ATOM 1448 C CA . GLY A 1 196 ? -21.688 13.391 0.579 1 57.84 196 GLY A CA 1
ATOM 1449 C C . GLY A 1 196 ? -21.344 14.766 1.11 1 57.84 196 GLY A C 1
ATOM 1450 O O . GLY A 1 196 ? -20.156 15.133 1.169 1 57.84 196 GLY A O 1
ATOM 1451 N N . ARG A 1 197 ? -22.391 15.695 1.326 1 50.62 197 ARG A N 1
ATOM 1452 C CA . ARG A 1 197 ? -22.453 17.141 1.578 1 50.62 197 ARG A CA 1
ATOM 1453 C C . ARG A 1 197 ? -21.625 17.516 2.795 1 50.62 197 ARG A C 1
ATOM 1455 O O . ARG A 1 197 ? -21.281 18.688 2.975 1 50.62 197 ARG A O 1
ATOM 1462 N N . GLY A 1 198 ? -21.75 16.891 3.752 1 42.66 198 GLY A N 1
ATOM 1463 C CA . GLY A 1 198 ? -21.172 17.406 4.98 1 42.66 198 GLY A CA 1
ATOM 1464 C C . GLY A 1 198 ? -19.688 17.703 4.855 1 42.66 198 GLY A C 1
ATOM 1465 O O . GLY A 1 198 ? -19 17.891 5.863 1 42.66 198 GLY A O 1
ATOM 1466 N N . TYR A 1 199 ? -19.219 17.547 3.729 1 43.62 199 TYR A N 1
ATOM 1467 C CA . TYR A 1 199 ? -17.828 17.906 3.451 1 43.62 199 TYR A CA 1
ATOM 1468 C C . TYR A 1 199 ? -17.641 19.406 3.438 1 43.62 199 TYR A C 1
ATOM 1470 O O . TYR A 1 199 ? -17.938 20.078 2.439 1 43.62 199 TYR A O 1
ATOM 1478 N N . GLU A 1 200 ? -18 20.109 4.43 1 40.31 200 GLU A N 1
ATOM 1479 C CA . GLU A 1 200 ? -17.5 21.484 4.348 1 40.31 200 GLU A CA 1
ATOM 1480 C C . GLU A 1 200 ? -15.984 21.516 4.223 1 40.31 200 GLU A C 1
ATOM 1482 O O . GLU A 1 200 ? -15.273 20.938 5.055 1 40.31 200 GLU A O 1
ATOM 1487 N N . GLY A 1 201 ? -15.484 21.328 3.059 1 37.94 201 GLY A N 1
ATOM 1488 C CA . GLY A 1 201 ? -14.055 21.5 2.859 1 37.94 201 GLY A CA 1
ATOM 1489 C C . GLY A 1 201 ? -13.438 22.516 3.809 1 37.94 201 GLY A C 1
ATOM 1490 O O . GLY A 1 201 ? -14.148 23.25 4.484 1 37.94 201 GLY A O 1
ATOM 1491 N N . PRO A 1 202 ? -12.336 22.312 4.191 1 37.12 202 PRO A N 1
ATOM 1492 C CA . PRO A 1 202 ? -11.82 23.344 5.09 1 37.12 202 PRO A CA 1
ATOM 1493 C C . PRO A 1 202 ? -12.18 24.75 4.621 1 37.12 202 PRO A C 1
ATOM 1495 O O . PRO A 1 202 ? -12.281 25 3.42 1 37.12 202 PRO A O 1
ATOM 1498 N N . THR A 1 203 ? -13.031 25.5 5.312 1 32.97 203 THR A N 1
ATOM 1499 C CA . THR A 1 203 ? -13.211 26.922 5.07 1 32.97 203 THR A CA 1
ATOM 1500 C C . THR A 1 203 ? -11.875 27.594 4.758 1 32.97 203 THR A C 1
ATOM 1502 O O . THR A 1 203 ? -10.977 27.641 5.605 1 32.97 203 THR A O 1
ATOM 1505 N N . VAL A 1 204 ? -11.398 27.484 3.518 1 35.09 204 VAL A N 1
ATOM 1506 C CA . VAL A 1 204 ? -10.359 28.453 3.186 1 35.09 204 VAL A CA 1
ATOM 1507 C C . VAL A 1 204 ? -10.766 29.844 3.686 1 35.09 204 VAL A C 1
ATOM 1509 O O . VAL A 1 204 ? -11.867 30.312 3.393 1 35.09 204 VAL A O 1
ATOM 1512 N N . PRO A 1 205 ? -10.141 30.312 4.711 1 33 205 PRO A N 1
ATOM 1513 C CA . PRO A 1 205 ? -10.578 31.688 5.008 1 33 205 PRO A CA 1
ATOM 1514 C C . PRO A 1 205 ? -10.594 32.562 3.77 1 33 205 PRO A C 1
ATOM 1516 O O . PRO A 1 205 ? -9.703 32.469 2.924 1 33 205 PRO A O 1
ATOM 1519 N N . ASP A 1 206 ? -11.695 33.031 3.326 1 34.5 206 ASP A N 1
ATOM 1520 C CA . ASP A 1 206 ? -11.945 34 2.262 1 34.5 206 ASP A CA 1
ATOM 1521 C C . ASP A 1 206 ? -10.852 35.062 2.225 1 34.5 206 ASP A C 1
ATOM 1523 O O . ASP A 1 206 ? -10.672 35.75 1.209 1 34.5 206 ASP A O 1
ATOM 1527 N N . GLU A 1 207 ? -10.211 35.281 3.424 1 37.06 207 GLU A N 1
ATOM 1528 C CA . GLU A 1 207 ? -9.344 36.469 3.535 1 37.06 207 GLU A CA 1
ATOM 1529 C C . GLU A 1 207 ? -8.07 36.281 2.713 1 37.06 207 GLU A C 1
ATOM 1531 O O . GLU A 1 207 ? -7.41 37.25 2.359 1 37.06 207 GLU A O 1
ATOM 1536 N N . ALA A 1 208 ? -7.711 35.062 2.473 1 40.81 208 ALA A N 1
ATOM 1537 C CA . ALA A 1 208 ? -6.395 34.938 1.849 1 40.81 208 ALA A CA 1
ATOM 1538 C C . ALA A 1 208 ? -6.473 35.219 0.351 1 40.81 208 ALA A C 1
ATOM 1540 O O . ALA A 1 208 ? -5.445 35.281 -0.329 1 40.81 208 ALA A O 1
ATOM 1541 N N . LEU A 1 209 ? -7.668 35.125 -0.227 1 37.12 209 LEU A N 1
ATOM 1542 C CA . LEU A 1 209 ? -7.77 35.5 -1.637 1 37.12 209 LEU A CA 1
ATOM 1543 C C . LEU A 1 209 ? -7.949 37 -1.802 1 37.12 209 LEU A C 1
ATOM 1545 O O . LEU A 1 209 ? -8.523 37.438 -2.789 1 37.12 209 LEU A O 1
ATOM 1549 N N . VAL A 1 210 ? -7.828 37.719 -0.704 1 35.91 210 VAL A N 1
ATOM 1550 C CA . VAL A 1 210 ? -7.93 39.125 -1.059 1 35.91 210 VAL A CA 1
ATOM 1551 C C . VAL A 1 210 ? -6.777 39.5 -1.986 1 35.91 210 VAL A C 1
ATOM 1553 O O . VAL A 1 210 ? -5.609 39.344 -1.629 1 35.91 210 VAL A O 1
ATOM 1556 N N . PRO A 1 211 ? -7.012 39.469 -3.256 1 37.31 211 PRO A N 1
ATOM 1557 C CA . PRO A 1 211 ? -5.988 40.062 -4.125 1 37.31 211 PRO A CA 1
ATOM 1558 C C . PRO A 1 211 ? -5.328 41.281 -3.51 1 37.31 211 PRO A C 1
ATOM 1560 O O . PRO A 1 211 ? -6 42.094 -2.867 1 37.31 211 PRO A O 1
ATOM 1563 N N . ASP A 1 212 ? -4.117 41.125 -2.91 1 36.09 212 ASP A N 1
ATOM 1564 C CA . ASP A 1 212 ? -3.381 42.344 -2.578 1 36.09 212 ASP A CA 1
ATOM 1565 C C . ASP A 1 212 ? -3.543 43.406 -3.668 1 36.09 212 ASP A C 1
ATOM 1567 O O . ASP A 1 212 ? -2.98 43.281 -4.758 1 36.09 212 ASP A O 1
ATOM 1571 N N . SER A 1 213 ? -4.75 43.844 -3.975 1 37.09 213 SER A N 1
ATOM 1572 C CA . SER A 1 213 ? -4.922 45.031 -4.809 1 37.09 213 SER A CA 1
ATOM 1573 C C . SER A 1 213 ? -4.059 46.156 -4.312 1 37.09 213 SER A C 1
ATOM 1575 O O . SER A 1 213 ? -4.562 47.094 -3.691 1 37.09 213 SER A O 1
ATOM 1577 N N . THR A 1 214 ? -2.771 45.875 -3.902 1 37.53 214 THR A N 1
ATOM 1578 C CA . THR A 1 214 ? -1.95 47.094 -3.785 1 37.53 214 THR A CA 1
ATOM 1579 C C . THR A 1 214 ? -1.958 47.875 -5.09 1 37.53 214 THR A C 1
ATOM 1581 O O . THR A 1 214 ? -1.393 47.438 -6.094 1 37.53 214 THR A O 1
ATOM 1584 N N . GLU A 1 215 ? -3.088 48.562 -5.457 1 37.44 215 GLU A N 1
ATOM 1585 C CA . GLU A 1 215 ? -3.078 49.625 -6.457 1 37.44 215 GLU A CA 1
ATOM 1586 C C . GLU A 1 215 ? -1.832 50.5 -6.324 1 37.44 215 GLU A C 1
ATOM 1588 O O . GLU A 1 215 ? -1.521 50.969 -5.234 1 37.44 215 GLU A O 1
ATOM 1593 N N . PRO A 1 216 ? -0.812 50.281 -7.172 1 41.28 216 PRO A N 1
ATOM 1594 C CA . PRO A 1 216 ? 0.325 51.188 -7.121 1 41.28 216 PRO A CA 1
ATOM 1595 C C . PRO A 1 216 ? -0.104 52.656 -7.035 1 41.28 216 PRO A C 1
ATOM 1597 O O . PRO A 1 216 ? -1.029 53.062 -7.734 1 41.28 216 PRO A O 1
ATOM 1600 N N . ARG A 1 217 ? -0.126 53.25 -5.852 1 39.66 217 ARG A N 1
ATOM 1601 C CA . ARG A 1 217 ? -0.301 54.719 -5.707 1 39.66 217 ARG A CA 1
ATOM 1602 C C . ARG A 1 217 ? 0.507 55.469 -6.754 1 39.66 217 ARG A C 1
ATOM 1604 O O . ARG A 1 217 ? 1.729 55.312 -6.82 1 39.66 217 ARG A O 1
ATOM 1611 N N . SER A 1 218 ? -0.028 55.562 -7.977 1 39.59 218 SER A N 1
ATOM 1612 C CA . SER A 1 218 ? 0.506 56.5 -8.969 1 39.59 218 SER A CA 1
ATOM 1613 C C . SER A 1 218 ? 0.866 57.844 -8.328 1 39.59 218 SER A C 1
ATOM 1615 O O . SER A 1 218 ? -0.018 58.625 -7.98 1 39.59 218 SER A O 1
ATOM 1617 N N . ASP A 1 219 ? 1.805 57.875 -7.363 1 37.22 219 ASP A N 1
ATOM 1618 C CA . ASP A 1 219 ? 2.309 59.188 -6.902 1 37.22 219 ASP A CA 1
ATOM 1619 C C . ASP A 1 219 ? 2.824 60.031 -8.07 1 37.22 219 ASP A C 1
ATOM 1621 O O . ASP A 1 219 ? 3.939 59.812 -8.547 1 37.22 219 ASP A O 1
ATOM 1625 N N . ALA A 1 220 ? 2.031 60.281 -9.109 1 42.75 220 ALA A N 1
ATOM 1626 C CA . ALA A 1 220 ? 2.412 61.312 -10.062 1 42.75 220 ALA A CA 1
ATOM 1627 C C . ALA A 1 220 ? 2.793 62.625 -9.352 1 42.75 220 ALA A C 1
ATOM 1629 O O . ALA A 1 220 ? 1.997 63.156 -8.586 1 42.75 220 ALA A O 1
ATOM 1630 N N . PRO A 1 221 ? 4.066 62.781 -9.164 1 40 221 PRO A N 1
ATOM 1631 C CA . PRO A 1 221 ? 4.477 64.125 -8.695 1 40 221 PRO A CA 1
ATOM 1632 C C . PRO A 1 221 ? 3.91 65.25 -9.555 1 40 221 PRO A C 1
ATOM 1634 O O . PRO A 1 221 ? 3.826 65.125 -10.781 1 40 221 PRO A O 1
ATOM 1637 N N . ARG A 1 222 ? 2.797 65.875 -9.188 1 37.62 222 ARG A N 1
ATOM 1638 C CA . ARG A 1 222 ? 2.346 67.125 -9.812 1 37.62 222 ARG A CA 1
ATOM 1639 C C . ARG A 1 222 ? 3.506 68.062 -10.016 1 37.62 222 ARG A C 1
ATOM 1641 O O . ARG A 1 222 ? 4.188 68.438 -9.062 1 37.62 222 ARG A O 1
ATOM 1648 N N . MET A 1 223 ? 4.152 68.062 -11.188 1 29.44 223 MET A N 1
ATOM 1649 C CA . MET A 1 223 ? 4.832 69.312 -11.555 1 29.44 223 MET A CA 1
ATOM 1650 C C . MET A 1 223 ? 3.834 70.438 -11.695 1 29.44 223 MET A C 1
ATOM 1652 O O . MET A 1 223 ? 2.699 70.25 -12.133 1 29.44 223 MET A O 1
ATOM 1656 N N . MET B 1 1 ? -14.953 15.594 -0.02 1 58.88 1 MET B N 1
ATOM 1657 C CA . MET B 1 1 ? -14.086 16.016 -1.113 1 58.88 1 MET B CA 1
ATOM 1658 C C . MET B 1 1 ? -13.68 14.828 -1.979 1 58.88 1 MET B C 1
ATOM 1660 O O . MET B 1 1 ? -13.625 13.695 -1.498 1 58.88 1 MET B O 1
ATOM 1664 N N . LYS B 1 2 ? -13.578 15.133 -3.311 1 73.19 2 LYS B N 1
ATOM 1665 C CA . LYS B 1 2 ? -13.156 14.219 -4.371 1 73.19 2 LYS B CA 1
ATOM 1666 C C . LYS B 1 2 ? -11.648 13.977 -4.328 1 73.19 2 LYS B C 1
ATOM 1668 O O . LYS B 1 2 ? -10.891 14.852 -3.896 1 73.19 2 LYS B O 1
ATOM 1673 N N . MET B 1 3 ? -11.312 12.766 -4.527 1 83.31 3 MET B N 1
ATOM 1674 C CA . MET B 1 3 ? -9.898 12.43 -4.66 1 83.31 3 MET B CA 1
ATOM 1675 C C . MET B 1 3 ? -9.227 13.305 -5.719 1 83.31 3 MET B C 1
ATOM 1677 O O . MET B 1 3 ? -9.789 13.516 -6.793 1 83.31 3 MET B O 1
ATOM 1681 N N . LEU B 1 4 ? -8.117 13.836 -5.328 1 87 4 LEU B N 1
ATOM 1682 C CA . LEU B 1 4 ? -7.336 14.641 -6.258 1 87 4 LEU B CA 1
ATOM 1683 C C . LEU B 1 4 ? -6.352 13.773 -7.031 1 87 4 LEU B C 1
ATOM 1685 O O . LEU B 1 4 ? -6.008 12.672 -6.594 1 87 4 LEU B O 1
ATOM 1689 N N . LEU B 1 5 ? -5.922 14.273 -8.094 1 89.81 5 LEU B N 1
ATOM 1690 C CA . LEU B 1 5 ? -5.074 13.508 -9.008 1 89.81 5 LEU B CA 1
ATOM 1691 C C . LEU B 1 5 ? -3.779 13.086 -8.32 1 89.81 5 LEU B C 1
ATOM 1693 O O . LEU B 1 5 ? -3.307 11.969 -8.523 1 89.81 5 LEU B O 1
ATOM 1697 N N . HIS B 1 6 ? -3.203 13.953 -7.52 1 89.75 6 HIS B N 1
ATOM 1698 C CA . HIS B 1 6 ? -1.939 13.625 -6.875 1 89.75 6 HIS B CA 1
ATOM 1699 C C . HIS B 1 6 ? -2.102 12.445 -5.918 1 89.75 6 HIS B C 1
ATOM 1701 O O . HIS B 1 6 ? -1.115 11.82 -5.52 1 89.75 6 HIS B O 1
ATOM 1707 N N . GLU B 1 7 ? -3.303 12.086 -5.531 1 91.06 7 GLU B N 1
ATOM 1708 C CA . GLU B 1 7 ? -3.561 10.992 -4.598 1 91.06 7 GLU B CA 1
ATOM 1709 C C . GLU B 1 7 ? -3.604 9.648 -5.32 1 91.06 7 GLU B C 1
ATOM 1711 O O . GLU B 1 7 ? -3.639 8.594 -4.684 1 91.06 7 GLU B O 1
ATOM 1716 N N . LEU B 1 8 ? -3.553 9.727 -6.586 1 94.19 8 LEU B N 1
ATOM 1717 C CA . LEU B 1 8 ? -3.549 8.5 -7.367 1 94.19 8 LEU B CA 1
ATOM 1718 C C . LEU B 1 8 ? -2.307 7.664 -7.062 1 94.19 8 LEU B C 1
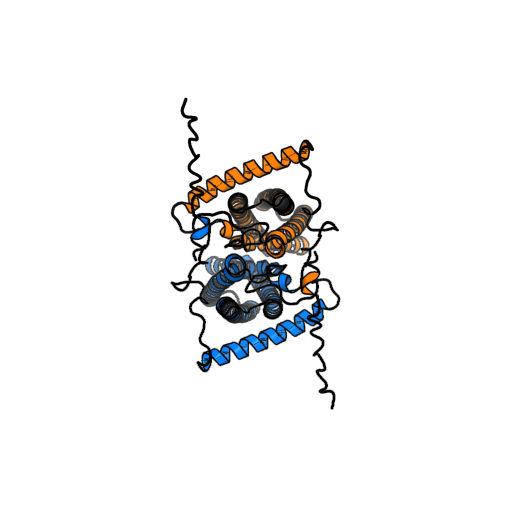ATOM 1720 O O . LEU B 1 8 ? -2.393 6.441 -6.922 1 94.19 8 LEU B O 1
ATOM 1724 N N . HIS B 1 9 ? -1.164 8.328 -6.914 1 96.62 9 HIS B N 1
ATOM 1725 C CA . HIS B 1 9 ? 0.097 7.625 -6.723 1 96.62 9 HIS B CA 1
ATOM 1726 C C . HIS B 1 9 ? 0.068 6.777 -5.453 1 96.62 9 HIS B C 1
ATOM 1728 O O . HIS B 1 9 ? 0.218 5.555 -5.512 1 96.62 9 HIS B O 1
ATOM 1734 N N . PRO B 1 10 ? -0.218 7.328 -4.32 1 94.62 10 PRO B N 1
ATOM 1735 C CA . PRO B 1 10 ? -0.252 6.473 -3.133 1 94.62 10 PRO B CA 1
ATOM 1736 C C . PRO B 1 10 ? -1.365 5.43 -3.188 1 94.62 10 PRO B C 1
ATOM 1738 O O . PRO B 1 10 ? -1.264 4.379 -2.549 1 94.62 10 PRO B O 1
ATOM 1741 N N . SER B 1 11 ? -2.326 5.625 -3.986 1 94.69 11 SER B N 1
ATOM 1742 C CA . SER B 1 11 ? -3.434 4.684 -4.082 1 94.69 11 SER B CA 1
ATOM 1743 C C . SER B 1 11 ? -3.049 3.457 -4.902 1 94.69 11 SER B C 1
ATOM 1745 O O . SER B 1 11 ? -3.623 2.379 -4.727 1 94.69 11 SER B O 1
ATOM 1747 N N . VAL B 1 12 ? -2.064 3.572 -5.773 1 97.44 12 VAL B N 1
ATOM 1748 C CA . VAL B 1 12 ? -1.857 2.479 -6.715 1 97.44 12 VAL B CA 1
ATOM 1749 C C . VAL B 1 12 ? -0.499 1.828 -6.461 1 97.44 12 VAL B C 1
ATOM 1751 O O . VAL B 1 12 ? -0.158 0.824 -7.09 1 97.44 12 VAL B O 1
ATOM 1754 N N . VAL B 1 13 ? 0.267 2.309 -5.523 1 97.81 13 VAL B N 1
ATOM 1755 C CA . VAL B 1 13 ? 1.618 1.805 -5.301 1 97.81 13 VAL B CA 1
ATOM 1756 C C . VAL B 1 13 ? 1.556 0.462 -4.578 1 97.81 13 VAL B C 1
ATOM 1758 O O . VAL B 1 13 ? 2.555 -0.257 -4.504 1 97.81 13 VAL B O 1
ATOM 1761 N N . HIS B 1 14 ? 0.413 0.049 -4.059 1 97.88 14 HIS B N 1
ATOM 1762 C CA . HIS B 1 14 ? 0.259 -1.202 -3.328 1 97.88 14 HIS B CA 1
ATOM 1763 C C . HIS B 1 14 ? 0.558 -2.402 -4.219 1 97.88 14 HIS B C 1
ATOM 1765 O O . HIS B 1 14 ? 1.208 -3.357 -3.785 1 97.88 14 HIS B O 1
ATOM 1771 N N . ALA B 1 15 ? 0.163 -2.266 -5.426 1 98.19 15 ALA B N 1
ATOM 1772 C CA . ALA B 1 15 ? 0.277 -3.4 -6.336 1 98.19 15 ALA B CA 1
ATOM 1773 C C . ALA B 1 15 ? 1.738 -3.723 -6.633 1 98.19 15 ALA B C 1
ATOM 1775 O O . ALA B 1 15 ? 2.219 -4.812 -6.309 1 98.19 15 ALA B O 1
ATOM 1776 N N . PRO B 1 16 ? 2.477 -2.822 -7.148 1 98.56 16 PRO B N 1
ATOM 1777 C CA . PRO B 1 16 ? 3.855 -3.195 -7.469 1 98.56 16 PRO B CA 1
ATOM 1778 C C . PRO B 1 16 ? 4.684 -3.518 -6.227 1 98.56 16 PRO B C 1
ATOM 1780 O O . PRO B 1 16 ? 5.586 -4.359 -6.281 1 98.56 16 PRO B O 1
ATOM 1783 N N . LEU B 1 17 ? 4.363 -2.896 -5.156 1 98.44 17 LEU B N 1
ATOM 1784 C CA . LEU B 1 17 ? 5.156 -3.104 -3.947 1 98.44 17 LEU B CA 1
ATOM 1785 C C . LEU B 1 17 ? 4.941 -4.508 -3.391 1 98.44 17 LEU B C 1
ATOM 1787 O O . LEU B 1 17 ? 5.777 -5.02 -2.648 1 98.44 17 LEU B O 1
ATOM 1791 N N . ALA B 1 18 ? 3.861 -5.078 -3.723 1 98.62 18 ALA B N 1
ATOM 1792 C CA . ALA B 1 18 ? 3.609 -6.434 -3.24 1 98.62 18 ALA B CA 1
ATOM 1793 C C . ALA B 1 18 ? 3.85 -7.461 -4.344 1 98.62 18 ALA B C 1
ATOM 1795 O O . ALA B 1 18 ? 4.355 -8.555 -4.082 1 98.62 18 ALA B O 1
ATOM 1796 N N . LEU B 1 19 ? 3.549 -7.137 -5.559 1 98.81 19 LEU B N 1
ATOM 1797 C CA . LEU B 1 19 ? 3.572 -8.125 -6.633 1 98.81 19 LEU B CA 1
ATOM 1798 C C . LEU B 1 19 ? 5.004 -8.414 -7.074 1 98.81 19 LEU B C 1
ATOM 1800 O O . LEU B 1 19 ? 5.34 -9.555 -7.391 1 98.81 19 LEU B O 1
ATOM 1804 N N . LEU B 1 20 ? 5.797 -7.398 -7.113 1 98.75 20 LEU B N 1
ATOM 1805 C CA . LEU B 1 20 ? 7.164 -7.625 -7.562 1 98.75 20 LEU B CA 1
ATOM 1806 C C . LEU B 1 20 ? 7.918 -8.516 -6.578 1 98.75 20 LEU B C 1
ATOM 1808 O O . LEU B 1 20 ? 8.539 -9.508 -6.98 1 98.75 20 LEU B O 1
ATOM 1812 N N . PRO B 1 21 ? 7.848 -8.258 -5.312 1 98.69 21 PRO B N 1
ATOM 1813 C CA . PRO B 1 21 ? 8.469 -9.203 -4.383 1 98.69 21 PRO B CA 1
ATOM 1814 C C . PRO B 1 21 ? 7.844 -10.594 -4.453 1 98.69 21 PRO B C 1
ATOM 1816 O O . PRO B 1 21 ? 8.547 -11.602 -4.309 1 98.69 21 PRO B O 1
ATOM 1819 N N . THR B 1 22 ? 6.586 -10.68 -4.652 1 98.81 22 THR B N 1
ATOM 1820 C CA . THR B 1 22 ? 5.922 -11.977 -4.754 1 98.81 22 THR B CA 1
ATOM 1821 C C . THR B 1 22 ? 6.422 -12.75 -5.973 1 98.81 22 THR B C 1
ATOM 1823 O O . THR B 1 22 ? 6.66 -13.961 -5.895 1 98.81 22 THR B O 1
ATOM 1826 N N . ALA B 1 23 ? 6.562 -12.047 -7.059 1 98.88 23 ALA B N 1
ATOM 1827 C CA . ALA B 1 23 ? 7.125 -12.672 -8.25 1 98.88 23 ALA B CA 1
ATOM 1828 C C . ALA B 1 23 ? 8.531 -13.203 -7.977 1 98.88 23 ALA B C 1
ATOM 1830 O O . ALA B 1 23 ? 8.883 -14.305 -8.414 1 98.88 23 ALA B O 1
ATOM 1831 N N . THR B 1 24 ? 9.312 -12.438 -7.301 1 98.81 24 THR B N 1
ATOM 1832 C CA . THR B 1 24 ? 10.672 -12.828 -6.945 1 98.81 24 THR B CA 1
ATOM 1833 C C . THR B 1 24 ? 10.664 -14.102 -6.098 1 98.81 24 THR B C 1
ATOM 1835 O O . THR B 1 24 ? 11.422 -15.039 -6.367 1 98.81 24 THR B O 1
ATOM 1838 N N . VAL B 1 25 ? 9.789 -14.188 -5.129 1 98.81 25 VAL B N 1
ATOM 1839 C CA . VAL B 1 25 ? 9.688 -15.352 -4.262 1 98.81 25 VAL B CA 1
ATOM 1840 C C . VAL B 1 25 ? 9.234 -16.562 -5.074 1 98.81 25 VAL B C 1
ATOM 1842 O O . VAL B 1 25 ? 9.75 -17.672 -4.898 1 98.81 25 VAL B O 1
ATOM 1845 N N . ALA B 1 26 ? 8.297 -16.375 -5.965 1 98.81 26 ALA B N 1
ATOM 1846 C CA . ALA B 1 26 ? 7.84 -17.453 -6.828 1 98.81 26 ALA B CA 1
ATOM 1847 C C . ALA B 1 26 ? 8.992 -18.031 -7.645 1 98.81 26 ALA B C 1
ATOM 1849 O O . ALA B 1 26 ? 9.109 -19.25 -7.785 1 98.81 26 ALA B O 1
ATOM 1850 N N . ASP B 1 27 ? 9.797 -17.125 -8.164 1 98.75 27 ASP B N 1
ATOM 1851 C CA . ASP B 1 27 ? 10.93 -17.578 -8.953 1 98.75 27 ASP B CA 1
ATOM 1852 C C . ASP B 1 27 ? 11.922 -18.359 -8.094 1 98.75 27 ASP B C 1
ATOM 1854 O O . ASP B 1 27 ? 12.469 -19.375 -8.531 1 98.75 27 ASP B O 1
ATOM 1858 N N . PHE B 1 28 ? 12.164 -17.922 -6.875 1 98.75 28 PHE B N 1
ATOM 1859 C CA . PHE B 1 28 ? 13.039 -18.656 -5.965 1 98.75 28 PHE B CA 1
ATOM 1860 C C . PHE B 1 28 ? 12.477 -20.047 -5.695 1 98.75 28 PHE B C 1
ATOM 1862 O O . PHE B 1 28 ? 13.227 -21.031 -5.676 1 98.75 28 PHE B O 1
ATOM 1869 N N . ILE B 1 29 ? 11.188 -20.141 -5.461 1 98.69 29 ILE B N 1
ATOM 1870 C CA . ILE B 1 29 ? 10.555 -21.422 -5.188 1 98.69 29 ILE B CA 1
ATOM 1871 C C . ILE B 1 29 ? 10.68 -22.344 -6.41 1 98.69 29 ILE B C 1
ATOM 1873 O O . ILE B 1 29 ? 10.984 -23.531 -6.277 1 98.69 29 ILE B O 1
ATOM 1877 N N . ALA B 1 30 ? 10.492 -21.781 -7.555 1 98.62 30 ALA B N 1
ATOM 1878 C CA . ALA B 1 30 ? 10.609 -22.547 -8.789 1 98.62 30 ALA B CA 1
ATOM 1879 C C . ALA B 1 30 ? 12.023 -23.078 -8.969 1 98.62 30 ALA B C 1
ATOM 1881 O O . ALA B 1 30 ? 12.211 -24.25 -9.312 1 98.62 30 ALA B O 1
ATOM 1882 N N . VAL B 1 31 ? 12.984 -22.234 -8.75 1 98.56 31 VAL B N 1
ATOM 1883 C CA . VAL B 1 31 ? 14.383 -22.625 -8.922 1 98.56 31 VAL B CA 1
ATOM 1884 C C . VAL B 1 31 ? 14.75 -23.688 -7.902 1 98.56 31 VAL B C 1
ATOM 1886 O O . VAL B 1 31 ? 15.414 -24.672 -8.242 1 98.56 31 VAL B O 1
ATOM 1889 N N . ALA B 1 32 ? 14.32 -23.578 -6.746 1 98.38 32 ALA B N 1
ATOM 1890 C CA . ALA B 1 32 ? 14.695 -24.484 -5.66 1 98.38 32 ALA B CA 1
ATOM 1891 C C . ALA B 1 32 ? 13.977 -25.828 -5.781 1 98.38 32 ALA B C 1
ATOM 1893 O O . ALA B 1 32 ? 14.547 -26.875 -5.477 1 98.38 32 ALA B O 1
ATOM 1894 N N . SER B 1 33 ? 12.758 -25.812 -6.211 1 98.12 33 SER B N 1
ATOM 1895 C CA . SER B 1 33 ? 11.93 -27.016 -6.176 1 98.12 33 SER B CA 1
ATOM 1896 C C . SER B 1 33 ? 11.82 -27.656 -7.555 1 98.12 33 SER B C 1
ATOM 1898 O O . SER B 1 33 ? 11.422 -28.812 -7.68 1 98.12 33 SER B O 1
ATOM 1900 N N . GLY B 1 34 ? 12.008 -26.922 -8.578 1 97.88 34 GLY B N 1
ATOM 1901 C CA . GLY B 1 34 ? 11.789 -27.406 -9.93 1 97.88 34 GLY B CA 1
ATOM 1902 C C . GLY B 1 34 ? 10.32 -27.438 -10.328 1 97.88 34 GLY B C 1
ATOM 1903 O O . GLY B 1 34 ? 9.969 -27.938 -11.398 1 97.88 34 GLY B O 1
ATOM 1904 N N . ASP B 1 35 ? 9.492 -26.906 -9.492 1 98.06 35 ASP B N 1
ATOM 1905 C CA . ASP B 1 35 ? 8.055 -26.938 -9.727 1 98.06 35 ASP B CA 1
ATOM 1906 C C . ASP B 1 35 ? 7.645 -25.938 -10.805 1 98.06 35 ASP B C 1
ATOM 1908 O O . ASP B 1 35 ? 7.695 -24.719 -10.578 1 98.06 35 ASP B O 1
ATOM 1912 N N . ARG B 1 36 ? 7.125 -26.422 -11.867 1 97.88 36 ARG B N 1
ATOM 1913 C CA . ARG B 1 36 ? 6.836 -25.594 -13.047 1 97.88 36 ARG B CA 1
ATOM 1914 C C . ARG B 1 36 ? 5.633 -24.688 -12.797 1 97.88 36 ARG B C 1
ATOM 1916 O O . ARG B 1 36 ? 5.449 -23.703 -13.508 1 97.88 36 ARG B O 1
ATOM 1923 N N . ALA B 1 37 ? 4.762 -25.078 -11.875 1 98.5 37 ALA B N 1
ATOM 1924 C CA . ALA B 1 37 ? 3.607 -24.234 -11.562 1 98.5 37 ALA B CA 1
ATOM 1925 C C . ALA B 1 37 ? 4.043 -22.859 -11.062 1 98.5 37 ALA B C 1
ATOM 1927 O O . ALA B 1 37 ? 3.486 -21.844 -11.477 1 98.5 37 ALA B O 1
ATOM 1928 N N . TRP B 1 38 ? 5.051 -22.859 -10.273 1 98.69 38 TRP B N 1
ATOM 1929 C CA . TRP B 1 38 ? 5.566 -21.609 -9.719 1 98.69 38 TRP B CA 1
ATOM 1930 C C . TRP B 1 38 ? 6.234 -20.781 -10.805 1 98.69 38 TRP B C 1
ATOM 1932 O O . TRP B 1 38 ? 6.125 -19.547 -10.805 1 98.69 38 TRP B O 1
ATOM 1942 N N . ALA B 1 39 ? 6.922 -21.406 -11.703 1 98.62 39 ALA B N 1
ATOM 1943 C CA . ALA B 1 39 ? 7.559 -20.688 -12.805 1 98.62 39 ALA B CA 1
ATOM 1944 C C . ALA B 1 39 ? 6.512 -20.031 -13.703 1 98.62 39 ALA B C 1
ATOM 1946 O O . ALA B 1 39 ? 6.672 -18.891 -14.109 1 98.62 39 ALA B O 1
ATOM 1947 N N . LYS B 1 40 ? 5.539 -20.766 -14.008 1 98.44 40 LYS B N 1
ATOM 1948 C CA . LYS B 1 40 ? 4.492 -20.297 -14.906 1 98.44 40 LYS B CA 1
ATOM 1949 C C . LYS B 1 40 ? 3.754 -19.109 -14.305 1 98.44 40 LYS B C 1
ATOM 1951 O O . LYS B 1 40 ? 3.656 -18.047 -14.93 1 98.44 40 LYS B O 1
ATOM 1956 N N . VAL B 1 41 ? 3.258 -19.25 -13.094 1 98.5 41 VAL B N 1
ATOM 1957 C CA . VAL B 1 41 ? 2.484 -18.188 -12.453 1 98.5 41 VAL B CA 1
ATOM 1958 C C . VAL B 1 41 ? 3.4 -17.016 -12.102 1 98.5 41 VAL B C 1
ATOM 1960 O O . VAL B 1 41 ? 3.008 -15.852 -12.227 1 98.5 41 VAL B O 1
ATOM 1963 N N . GLY B 1 42 ? 4.645 -17.328 -11.711 1 98.75 42 GLY B N 1
ATOM 1964 C CA . GLY B 1 42 ? 5.621 -16.297 -11.445 1 98.75 42 GLY B CA 1
ATOM 1965 C C . GLY B 1 42 ? 5.844 -15.367 -12.633 1 98.75 42 GLY B C 1
ATOM 1966 O O . GLY B 1 42 ? 5.965 -14.156 -12.469 1 98.75 42 GLY B O 1
ATOM 1967 N N . ARG B 1 43 ? 5.898 -15.914 -13.797 1 98.75 43 ARG B N 1
ATOM 1968 C CA . ARG B 1 43 ? 6.051 -15.133 -15.023 1 98.75 43 ARG B CA 1
ATOM 1969 C C . ARG B 1 43 ? 4.918 -14.125 -15.18 1 98.75 43 ARG B C 1
ATOM 1971 O O . ARG B 1 43 ? 5.152 -12.969 -15.531 1 98.75 43 ARG B O 1
ATOM 1978 N N . ARG B 1 44 ? 3.738 -14.523 -14.852 1 98.81 44 ARG B N 1
ATOM 1979 C CA . ARG B 1 44 ? 2.586 -13.633 -14.961 1 98.81 44 ARG B CA 1
ATOM 1980 C C . ARG B 1 44 ? 2.58 -12.602 -13.844 1 98.81 44 ARG B C 1
ATOM 1982 O O . ARG B 1 44 ? 2.137 -11.469 -14.047 1 98.81 44 ARG B O 1
ATOM 1989 N N . LEU B 1 45 ? 3.053 -13.016 -12.695 1 98.88 45 LEU B N 1
ATOM 1990 C CA . LEU B 1 45 ? 3.191 -12.062 -11.602 1 98.88 45 LEU B CA 1
ATOM 1991 C C . LEU B 1 45 ? 4.18 -10.961 -11.961 1 98.88 45 LEU B C 1
ATOM 1993 O O . LEU B 1 45 ? 3.973 -9.797 -11.617 1 98.88 45 LEU B O 1
ATOM 1997 N N . TRP B 1 46 ? 5.266 -11.32 -12.633 1 98.88 46 TRP B N 1
ATOM 1998 C CA . TRP B 1 46 ? 6.215 -10.32 -13.109 1 98.88 46 TRP B CA 1
ATOM 1999 C C . TRP B 1 46 ? 5.539 -9.336 -14.055 1 98.88 46 TRP B C 1
ATOM 2001 O O . TRP B 1 46 ? 5.738 -8.125 -13.953 1 98.88 46 TRP B O 1
ATOM 2011 N N . VAL B 1 47 ? 4.762 -9.82 -14.953 1 98.88 47 VAL B N 1
ATOM 2012 C CA . VAL B 1 47 ? 4.066 -8.953 -15.906 1 98.88 47 VAL B CA 1
ATOM 2013 C C . VAL B 1 47 ? 3.141 -8 -15.156 1 98.88 47 VAL B C 1
ATOM 2015 O O . VAL B 1 47 ? 3.193 -6.789 -15.359 1 98.88 47 VAL B O 1
ATOM 2018 N N . ALA B 1 48 ? 2.318 -8.531 -14.281 1 98.88 48 ALA B N 1
ATOM 2019 C CA . ALA B 1 48 ? 1.364 -7.719 -13.539 1 98.88 48 ALA B CA 1
ATOM 2020 C C . ALA B 1 48 ? 2.084 -6.699 -12.656 1 98.88 48 ALA B C 1
ATOM 2022 O O . ALA B 1 48 ? 1.682 -5.535 -12.594 1 98.88 48 ALA B O 1
ATOM 2023 N N . GLY B 1 49 ? 3.139 -7.172 -11.961 1 98.81 49 GLY B N 1
ATOM 2024 C CA . GLY B 1 49 ? 3.924 -6.277 -11.125 1 98.81 49 GLY B CA 1
ATOM 2025 C C . GLY B 1 49 ? 4.582 -5.152 -11.898 1 98.81 49 GLY B C 1
ATOM 2026 O O . GLY B 1 49 ? 4.559 -3.998 -11.469 1 98.81 49 GLY B O 1
ATOM 2027 N N . THR B 1 50 ? 5.125 -5.449 -13.062 1 98.88 50 THR B N 1
ATOM 2028 C CA . THR B 1 50 ? 5.816 -4.465 -13.883 1 98.88 50 THR B CA 1
ATOM 2029 C C . THR B 1 50 ? 4.836 -3.451 -14.461 1 98.88 50 THR B C 1
ATOM 2031 O O . THR B 1 50 ? 5.09 -2.246 -14.43 1 98.88 50 THR B O 1
ATOM 2034 N N . VAL B 1 51 ? 3.711 -3.926 -14.953 1 98.88 51 VAL B N 1
ATOM 2035 C CA . VAL B 1 51 ? 2.691 -3.027 -15.484 1 98.88 51 VAL B CA 1
ATOM 2036 C C . VAL B 1 51 ? 2.199 -2.09 -14.383 1 98.88 51 VAL B C 1
ATOM 2038 O O . VAL B 1 51 ? 2.057 -0.886 -14.602 1 98.88 51 VAL B O 1
ATOM 2041 N N . SER B 1 52 ? 1.985 -2.631 -13.25 1 98.81 52 SER B N 1
ATOM 2042 C CA . SER B 1 52 ? 1.534 -1.808 -12.133 1 98.81 52 SER B CA 1
ATOM 2043 C C . SER B 1 52 ? 2.611 -0.814 -11.711 1 98.81 52 SER B C 1
ATOM 2045 O O . SER B 1 52 ? 2.303 0.306 -11.297 1 98.81 52 SER B O 1
ATOM 2047 N N . ALA B 1 53 ? 3.869 -1.214 -11.773 1 98.81 53 ALA B N 1
ATOM 2048 C CA . ALA B 1 53 ? 4.973 -0.315 -11.445 1 98.81 53 ALA B CA 1
ATOM 2049 C C . ALA B 1 53 ? 5.051 0.846 -12.43 1 98.81 53 ALA B C 1
ATOM 2051 O O . ALA B 1 53 ? 5.273 1.992 -12.031 1 98.81 53 ALA B O 1
ATOM 2052 N N . LEU B 1 54 ? 4.906 0.551 -13.68 1 98.81 54 LEU B N 1
ATOM 2053 C CA . LEU B 1 54 ? 4.898 1.594 -14.703 1 98.81 54 LEU B CA 1
ATOM 2054 C C . LEU B 1 54 ? 3.77 2.586 -14.453 1 98.81 54 LEU B C 1
ATOM 2056 O O . LEU B 1 54 ? 3.979 3.801 -14.516 1 98.81 54 LEU B O 1
ATOM 2060 N N . PHE B 1 55 ? 2.615 2.062 -14.133 1 98.69 55 PHE B N 1
ATOM 2061 C CA . PHE B 1 55 ? 1.465 2.924 -13.883 1 98.69 55 PHE B CA 1
ATOM 2062 C C . PHE B 1 55 ? 1.689 3.775 -12.641 1 98.69 55 PHE B C 1
ATOM 2064 O O . PHE B 1 55 ? 1.417 4.977 -12.648 1 98.69 55 PHE B O 1
ATOM 2071 N N . ALA B 1 56 ? 2.17 3.16 -11.562 1 98.62 56 ALA B N 1
ATOM 2072 C CA . ALA B 1 56 ? 2.48 3.895 -10.336 1 98.62 56 ALA B CA 1
ATOM 2073 C C . ALA B 1 56 ? 3.543 4.961 -10.594 1 98.62 56 ALA B C 1
ATOM 2075 O O . ALA B 1 56 ? 3.5 6.043 -10.008 1 98.62 56 ALA B O 1
ATOM 2076 N N . GLY B 1 57 ? 4.523 4.629 -11.477 1 98.62 57 GLY B N 1
ATOM 2077 C CA . GLY B 1 57 ? 5.555 5.586 -11.844 1 98.62 57 GLY B CA 1
ATOM 2078 C C . GLY B 1 57 ? 5.004 6.816 -12.539 1 98.62 57 GLY B C 1
ATOM 2079 O O . GLY B 1 57 ? 5.387 7.941 -12.219 1 98.62 57 GLY B O 1
ATOM 2080 N N . VAL B 1 58 ? 4.117 6.59 -13.477 1 98.5 58 VAL B N 1
ATOM 2081 C CA . VAL B 1 58 ? 3.482 7.695 -14.18 1 98.5 58 VAL B CA 1
ATOM 2082 C C . VAL B 1 58 ? 2.715 8.562 -13.188 1 98.5 58 VAL B C 1
ATOM 2084 O O . VAL B 1 58 ? 2.842 9.789 -13.203 1 98.5 58 VAL B O 1
ATOM 2087 N N . ALA B 1 59 ? 1.959 7.949 -12.352 1 97.88 59 ALA B N 1
ATOM 2088 C CA . ALA B 1 59 ? 1.197 8.672 -11.336 1 97.88 59 ALA B CA 1
ATOM 2089 C C . ALA B 1 59 ? 2.125 9.438 -10.398 1 97.88 59 ALA B C 1
ATOM 2091 O O . ALA B 1 59 ? 1.814 10.555 -9.984 1 97.88 59 ALA B O 1
ATOM 2092 N N . GLY B 1 60 ? 3.234 8.789 -10.039 1 97.81 60 GLY B N 1
ATOM 2093 C CA . GLY B 1 60 ? 4.195 9.438 -9.156 1 97.81 60 GLY B CA 1
ATOM 2094 C C . GLY B 1 60 ? 4.883 10.625 -9.789 1 97.81 60 GLY B C 1
ATOM 2095 O O . GLY B 1 60 ? 5.094 11.648 -9.133 1 97.81 60 GLY B O 1
ATOM 2096 N N . LEU B 1 61 ? 5.281 10.5 -11.008 1 97.56 61 LEU B N 1
ATOM 2097 C CA . LEU B 1 61 ? 5.871 11.609 -11.742 1 97.56 61 LEU B CA 1
ATOM 2098 C C . LEU B 1 61 ? 4.898 12.781 -11.828 1 97.56 61 LEU B C 1
ATOM 2100 O O . LEU B 1 61 ? 5.285 13.93 -11.617 1 97.56 61 LEU B O 1
ATOM 2104 N N . ALA B 1 62 ? 3.674 12.484 -12.102 1 96.31 62 ALA B N 1
ATOM 2105 C CA . ALA B 1 62 ? 2.658 13.531 -12.141 1 96.31 62 ALA B CA 1
ATOM 2106 C C . ALA B 1 62 ? 2.488 14.18 -10.766 1 96.31 62 ALA B C 1
ATOM 2108 O O . ALA B 1 62 ? 2.447 15.406 -10.656 1 96.31 62 ALA B O 1
ATOM 2109 N N . SER B 1 63 ? 2.43 13.359 -9.758 1 95.19 63 SER B N 1
ATOM 2110 C CA . SER B 1 63 ? 2.221 13.859 -8.406 1 95.19 63 SER B CA 1
ATOM 2111 C C . SER B 1 63 ? 3.342 14.805 -7.984 1 95.19 63 SER B C 1
ATOM 2113 O O . SER B 1 63 ? 3.107 15.766 -7.254 1 95.19 63 SER B O 1
ATOM 2115 N N . SER B 1 64 ? 4.566 14.562 -8.445 1 93.94 64 SER B N 1
ATOM 2116 C CA . SER B 1 64 ? 5.711 15.391 -8.078 1 93.94 64 SER B CA 1
ATOM 2117 C C . SER B 1 64 ? 5.523 16.828 -8.547 1 93.94 64 SER B C 1
ATOM 2119 O O . SER B 1 64 ? 6.199 17.734 -8.07 1 93.94 64 SER B O 1
ATOM 2121 N N . GLN B 1 65 ? 4.551 17 -9.469 1 91.56 65 GLN B N 1
ATOM 2122 C CA . GLN B 1 65 ? 4.293 18.328 -10.016 1 91.56 65 GLN B CA 1
ATOM 2123 C C . GLN B 1 65 ? 3.033 18.938 -9.406 1 91.56 65 GLN B C 1
ATOM 2125 O O . GLN B 1 65 ? 2.674 20.078 -9.719 1 91.56 65 GLN B O 1
ATOM 2130 N N . GLU B 1 66 ? 2.447 18.172 -8.594 1 88.25 66 GLU B N 1
ATOM 2131 C CA . GLU B 1 66 ? 1.133 18.562 -8.109 1 88.25 66 GLU B CA 1
ATOM 2132 C C . GLU B 1 66 ? 1.158 18.828 -6.605 1 88.25 66 GLU B C 1
ATOM 2134 O O . GLU B 1 66 ? 0.134 19.172 -6.012 1 88.25 66 GLU B O 1
ATOM 2139 N N . VAL B 1 67 ? 2.352 18.609 -6.039 1 84.88 67 VAL B N 1
ATOM 2140 C CA . VAL B 1 67 ? 2.51 18.844 -4.605 1 84.88 67 VAL B CA 1
ATOM 2141 C C . VAL B 1 67 ? 3.516 19.953 -4.363 1 84.88 67 VAL B C 1
ATOM 2143 O O . VAL B 1 67 ? 4.383 20.219 -5.203 1 84.88 67 VAL B O 1
ATOM 2146 N N . ARG B 1 68 ? 3.367 20.609 -3.256 1 78.88 68 ARG B N 1
ATOM 2147 C CA . ARG B 1 68 ? 4.266 21.688 -2.871 1 78.88 68 ARG B CA 1
ATOM 2148 C C . ARG B 1 68 ? 5.566 21.141 -2.289 1 78.88 68 ARG B C 1
ATOM 2150 O O . ARG B 1 68 ? 5.547 20.422 -1.292 1 78.88 68 ARG B O 1
ATOM 2157 N N . LEU B 1 69 ? 6.625 21.422 -2.994 1 83.31 69 LEU B N 1
ATOM 2158 C CA . LEU B 1 69 ? 7.945 20.969 -2.572 1 83.31 69 LEU B CA 1
ATOM 2159 C C . LEU B 1 69 ? 8.875 22.141 -2.328 1 83.31 69 LEU B C 1
ATOM 2161 O O . LEU B 1 69 ? 9.992 22.172 -2.854 1 83.31 69 LEU B O 1
ATOM 2165 N N . GLU B 1 70 ? 8.43 22.984 -1.498 1 79 70 GLU B N 1
ATOM 2166 C CA . GLU B 1 70 ? 9.195 24.203 -1.232 1 79 70 GLU B CA 1
ATOM 2167 C C . GLU B 1 70 ? 10.375 23.906 -0.301 1 79 70 GLU B C 1
ATOM 2169 O O . GLU B 1 70 ? 11.43 24.531 -0.423 1 79 70 GLU B O 1
ATOM 2174 N N . GLU B 1 71 ? 10.234 23.016 0.591 1 84 71 GLU B N 1
ATOM 2175 C CA . GLU B 1 71 ? 11.297 22.656 1.518 1 84 71 GLU B CA 1
ATOM 2176 C C . GLU B 1 71 ? 12.352 21.781 0.833 1 84 71 GLU B C 1
ATOM 2178 O O . GLU B 1 71 ? 12.023 20.734 0.266 1 84 71 GLU B O 1
ATOM 2183 N N . PRO B 1 72 ? 13.594 22.172 0.907 1 89.69 72 PRO B N 1
ATOM 2184 C CA . PRO B 1 72 ? 14.648 21.453 0.191 1 89.69 72 PRO B CA 1
ATOM 2185 C C . PRO B 1 72 ? 14.742 19.984 0.59 1 89.69 72 PRO B C 1
ATOM 2187 O O . PRO B 1 72 ? 15 19.125 -0.258 1 89.69 72 PRO B O 1
ATOM 2190 N N . ARG B 1 73 ? 14.547 19.672 1.841 1 88.81 73 ARG B N 1
ATOM 2191 C CA . ARG B 1 73 ? 14.602 18.281 2.281 1 88.81 73 ARG B CA 1
ATOM 2192 C C . ARG B 1 73 ? 13.531 17.453 1.587 1 88.81 73 ARG B C 1
ATOM 2194 O O . ARG B 1 73 ? 13.82 16.359 1.091 1 88.81 73 ARG B O 1
ATOM 2201 N N . ALA B 1 74 ? 12.352 18 1.606 1 90.38 74 ALA B N 1
ATOM 2202 C CA . ALA B 1 74 ? 11.25 17.297 0.957 1 90.38 74 ALA B CA 1
ATOM 2203 C C . ALA B 1 74 ? 11.516 17.109 -0.535 1 90.38 74 ALA B C 1
ATOM 2205 O O . ALA B 1 74 ? 11.32 16.031 -1.082 1 90.38 74 ALA B O 1
ATOM 2206 N N . ARG B 1 75 ? 11.945 18.141 -1.139 1 93.31 75 ARG B N 1
ATOM 2207 C CA . ARG B 1 75 ? 12.227 18.109 -2.572 1 93.31 75 ARG B CA 1
ATOM 2208 C C . ARG B 1 75 ? 13.273 17.062 -2.91 1 93.31 75 ARG B C 1
ATOM 2210 O O . ARG B 1 75 ? 13.094 16.266 -3.84 1 93.31 75 ARG B O 1
ATOM 2217 N N . ASP B 1 76 ? 14.289 17.078 -2.193 1 95.75 76 ASP B N 1
ATOM 2218 C CA . ASP B 1 76 ? 15.391 16.156 -2.473 1 95.75 76 ASP B CA 1
ATOM 2219 C C . ASP B 1 76 ? 15.008 14.719 -2.113 1 95.75 76 ASP B C 1
ATOM 2221 O O . ASP B 1 76 ? 15.461 13.773 -2.762 1 95.75 76 ASP B O 1
ATOM 2225 N N . MET B 1 77 ? 14.242 14.555 -1.082 1 94.94 77 MET B N 1
ATOM 2226 C CA . MET B 1 77 ? 13.734 13.227 -0.756 1 94.94 77 MET B CA 1
ATOM 2227 C C . MET B 1 77 ? 12.844 12.695 -1.876 1 94.94 77 MET B C 1
ATOM 2229 O O . MET B 1 77 ? 12.914 11.516 -2.227 1 94.94 77 MET B O 1
ATOM 2233 N N . VAL B 1 78 ? 12.008 13.578 -2.459 1 96.12 78 VAL B N 1
ATOM 2234 C CA . VAL B 1 78 ? 11.188 13.211 -3.604 1 96.12 78 VAL B CA 1
ATOM 2235 C C . VAL B 1 78 ? 12.078 12.805 -4.773 1 96.12 78 VAL B C 1
ATOM 2237 O O . VAL B 1 78 ? 11.797 11.828 -5.469 1 96.12 78 VAL B O 1
ATOM 2240 N N . PHE B 1 79 ? 13.188 13.516 -4.969 1 97 79 PHE B N 1
ATOM 2241 C CA . PHE B 1 79 ? 14.125 13.219 -6.043 1 97 79 PHE B CA 1
ATOM 2242 C C . PHE B 1 79 ? 14.734 11.836 -5.859 1 97 79 PHE B C 1
ATOM 2244 O O . PHE B 1 79 ? 14.742 11.023 -6.789 1 97 79 PHE B O 1
ATOM 2251 N N . LEU B 1 80 ? 15.195 11.531 -4.68 1 97.62 80 LEU B N 1
ATOM 2252 C CA . LEU B 1 80 ? 15.82 10.242 -4.402 1 97.62 80 LEU B CA 1
ATOM 2253 C C . LEU B 1 80 ? 14.812 9.109 -4.531 1 97.62 80 LEU B C 1
ATOM 2255 O O . LEU B 1 80 ? 15.117 8.055 -5.098 1 97.62 80 LEU B O 1
ATOM 2259 N N . HIS B 1 81 ? 13.656 9.281 -3.965 1 98.06 81 HIS B N 1
ATOM 2260 C CA . HIS B 1 81 ? 12.57 8.32 -4.105 1 98.06 81 HIS B CA 1
ATOM 2261 C C . HIS B 1 81 ? 12.258 8.055 -5.574 1 98.06 81 HIS B C 1
ATOM 2263 O O . HIS B 1 81 ? 12.18 6.902 -6 1 98.06 81 HIS B O 1
ATOM 2269 N N . GLY B 1 82 ? 12.141 9.148 -6.355 1 98.06 82 GLY B N 1
ATOM 2270 C CA . GLY B 1 82 ? 11.828 9.031 -7.773 1 98.06 82 GLY B CA 1
ATOM 2271 C C . GLY B 1 82 ? 12.914 8.328 -8.562 1 98.06 82 GLY B C 1
ATOM 2272 O O . GLY B 1 82 ? 12.633 7.414 -9.344 1 98.06 82 GLY B O 1
ATOM 2273 N N . MET B 1 83 ? 14.133 8.773 -8.375 1 97.38 83 MET B N 1
ATOM 2274 C CA . MET B 1 83 ? 15.258 8.188 -9.094 1 97.38 83 MET B CA 1
ATOM 2275 C C . MET B 1 83 ? 15.43 6.715 -8.734 1 97.38 83 MET B C 1
ATOM 2277 O O . MET B 1 83 ? 15.648 5.879 -9.617 1 97.38 83 MET B O 1
ATOM 2281 N N . GLY B 1 84 ? 15.359 6.406 -7.426 1 97.94 84 GLY B N 1
ATOM 2282 C CA . GLY B 1 84 ? 15.438 5.02 -6.992 1 97.94 84 GLY B CA 1
ATOM 2283 C C . GLY B 1 84 ? 14.375 4.137 -7.621 1 97.94 84 GLY B C 1
ATOM 2284 O O . GLY B 1 84 ? 14.672 3.031 -8.07 1 97.94 84 GLY B O 1
ATOM 2285 N N . ASN B 1 85 ? 13.156 4.645 -7.695 1 98.44 85 ASN B N 1
ATOM 2286 C CA . ASN B 1 85 ? 12.078 3.832 -8.242 1 98.44 85 ASN B CA 1
ATOM 2287 C C . ASN B 1 85 ? 12.148 3.758 -9.766 1 98.44 85 ASN B C 1
ATOM 2289 O O . ASN B 1 85 ? 11.695 2.781 -10.359 1 98.44 85 ASN B O 1
ATOM 2293 N N . ALA B 1 86 ? 12.75 4.781 -10.406 1 97.62 86 ALA B N 1
ATOM 2294 C CA . ALA B 1 86 ? 13.016 4.652 -11.844 1 97.62 86 ALA B CA 1
ATOM 2295 C C . ALA B 1 86 ? 13.93 3.463 -12.125 1 97.62 86 ALA B C 1
ATOM 2297 O O . ALA B 1 86 ? 13.664 2.67 -13.031 1 97.62 86 ALA B O 1
ATOM 2298 N N . VAL B 1 87 ? 14.938 3.295 -11.32 1 96.81 87 VAL B N 1
ATOM 2299 C CA . VAL B 1 87 ? 15.875 2.191 -11.477 1 96.81 87 VAL B CA 1
ATOM 2300 C C . VAL B 1 87 ? 15.164 0.865 -11.219 1 96.81 87 VAL B C 1
ATOM 2302 O O . VAL B 1 87 ? 15.32 -0.087 -11.984 1 96.81 87 VAL B O 1
ATOM 2305 N N . VAL B 1 88 ? 14.406 0.802 -10.141 1 98.25 88 VAL B N 1
ATOM 2306 C CA . VAL B 1 88 ? 13.68 -0.409 -9.781 1 98.25 88 VAL B CA 1
ATOM 2307 C C . VAL B 1 88 ? 12.711 -0.782 -10.906 1 98.25 88 VAL B C 1
ATOM 2309 O O . VAL B 1 88 ? 12.625 -1.947 -11.297 1 98.25 88 VAL B O 1
ATOM 2312 N N . THR B 1 89 ? 11.984 0.211 -11.438 1 98.31 89 THR B N 1
ATOM 2313 C CA . THR B 1 89 ? 11 -0.029 -12.484 1 98.31 89 THR B CA 1
ATOM 2314 C C . THR B 1 89 ? 11.672 -0.518 -13.758 1 98.31 89 THR B C 1
ATOM 2316 O O . THR B 1 89 ? 11.195 -1.459 -14.398 1 98.31 89 THR B O 1
ATOM 2319 N N . LEU B 1 90 ? 12.773 0.078 -14.141 1 96.94 90 LEU B N 1
ATOM 2320 C CA . LEU B 1 90 ? 13.516 -0.374 -15.312 1 96.94 90 LEU B CA 1
ATOM 2321 C C . LEU B 1 90 ? 14.047 -1.789 -15.102 1 96.94 90 LEU B C 1
ATOM 2323 O O . LEU B 1 90 ? 14.062 -2.594 -16.047 1 96.94 90 LEU B O 1
ATOM 2327 N N . GLY B 1 91 ? 14.531 -2.043 -13.922 1 97.12 91 GLY B N 1
ATOM 2328 C CA . GLY B 1 91 ? 14.914 -3.404 -13.594 1 97.12 91 GLY B CA 1
ATOM 2329 C C . GLY B 1 91 ? 13.773 -4.395 -13.719 1 97.12 91 GLY B C 1
ATOM 2330 O O . GLY B 1 91 ? 13.953 -5.492 -14.25 1 97.12 91 GLY B O 1
ATOM 2331 N N . ALA B 1 92 ? 12.609 -4 -13.227 1 98.38 92 ALA B N 1
ATOM 2332 C CA . ALA B 1 92 ? 11.438 -4.859 -13.336 1 98.38 92 ALA B CA 1
ATOM 2333 C C . ALA B 1 92 ? 11.102 -5.145 -14.797 1 98.38 92 ALA B C 1
ATOM 2335 O O . ALA B 1 92 ? 10.75 -6.273 -15.148 1 98.38 92 ALA B O 1
ATOM 2336 N N . VAL B 1 93 ? 11.203 -4.145 -15.625 1 98.19 93 VAL B N 1
ATOM 2337 C CA . VAL B 1 93 ? 10.977 -4.332 -17.062 1 98.19 93 VAL B CA 1
ATOM 2338 C C . VAL B 1 93 ? 11.984 -5.328 -17.609 1 98.19 93 VAL B C 1
ATOM 2340 O O . VAL B 1 93 ? 11.617 -6.258 -18.344 1 98.19 93 VAL B O 1
ATOM 2343 N N . GLY B 1 94 ? 13.242 -5.156 -17.281 1 97.62 94 GLY B N 1
ATOM 2344 C CA . GLY B 1 94 ? 14.273 -6.062 -17.75 1 97.62 94 GLY B CA 1
ATOM 2345 C C . GLY B 1 94 ? 14.047 -7.5 -17.328 1 97.62 94 GLY B C 1
ATOM 2346 O O . GLY B 1 94 ? 14.133 -8.414 -18.141 1 97.62 94 GLY B O 1
ATOM 2347 N N . VAL B 1 95 ? 13.75 -7.699 -16.062 1 98.19 95 VAL B N 1
ATOM 2348 C CA . VAL B 1 95 ? 13.516 -9.039 -15.531 1 98.19 95 VAL B CA 1
ATOM 2349 C C . VAL B 1 95 ? 12.289 -9.656 -16.203 1 98.19 95 VAL B C 1
ATOM 2351 O O . VAL B 1 95 ? 12.289 -10.844 -16.547 1 98.19 95 VAL B O 1
ATOM 2354 N N . THR B 1 96 ? 11.242 -8.859 -16.391 1 98.44 96 THR B N 1
ATOM 2355 C CA . THR B 1 96 ? 10.023 -9.352 -17.031 1 98.44 96 THR B CA 1
ATOM 2356 C C . THR B 1 96 ? 10.312 -9.805 -18.469 1 98.44 96 THR B C 1
ATOM 2358 O O . THR B 1 96 ? 9.891 -10.883 -18.875 1 98.44 96 THR B O 1
ATOM 2361 N N . LEU B 1 97 ? 11.062 -9.008 -19.172 1 98 97 LEU B N 1
ATOM 2362 C CA . LEU B 1 97 ? 11.398 -9.383 -20.547 1 98 97 LEU B CA 1
ATOM 2363 C C . LEU B 1 97 ? 12.234 -10.656 -20.578 1 98 97 LEU B C 1
ATOM 2365 O O . LEU B 1 97 ? 12.031 -11.516 -21.438 1 98 97 LEU B O 1
ATOM 2369 N N . TRP B 1 98 ? 13.094 -10.766 -19.672 1 97.19 98 TRP B N 1
ATOM 2370 C CA . TRP B 1 98 ? 13.898 -11.984 -19.547 1 97.19 98 TRP B CA 1
ATOM 2371 C C . TRP B 1 98 ? 13.016 -13.188 -19.25 1 97.19 98 TRP B C 1
ATOM 2373 O O . TRP B 1 98 ? 13.148 -14.234 -19.875 1 97.19 98 TRP B O 1
ATOM 2383 N N . ARG B 1 99 ? 12.109 -13.047 -18.359 1 98 99 ARG B N 1
ATOM 2384 C CA . ARG B 1 99 ? 11.25 -14.133 -17.891 1 98 99 ARG B CA 1
ATOM 2385 C C . ARG B 1 99 ? 10.25 -14.539 -18.969 1 98 99 ARG B C 1
ATOM 2387 O O . ARG B 1 99 ? 9.766 -15.672 -18.969 1 98 99 ARG B O 1
ATOM 2394 N N . LEU B 1 100 ? 9.93 -13.664 -19.844 1 97.88 100 LEU B N 1
ATOM 2395 C CA . LEU B 1 100 ? 9 -13.984 -20.922 1 97.88 100 LEU B CA 1
ATOM 2396 C C . LEU B 1 100 ? 9.617 -14.969 -21.906 1 97.88 100 LEU B C 1
ATOM 2398 O O . LEU B 1 100 ? 8.898 -15.695 -22.594 1 97.88 100 LEU B O 1
ATOM 2402 N N . SER B 1 101 ? 10.938 -15.078 -21.859 1 96.5 101 SER B N 1
ATOM 2403 C CA . SER B 1 101 ? 11.586 -15.922 -22.859 1 96.5 101 SER B CA 1
ATOM 2404 C C . SER B 1 101 ? 12.422 -17.016 -22.188 1 96.5 101 SER B C 1
ATOM 2406 O O . SER B 1 101 ? 12.969 -17.891 -22.875 1 96.5 101 SER B O 1
ATOM 2408 N N . ARG B 1 102 ? 12.523 -16.938 -20.906 1 97.62 102 ARG B N 1
ATOM 2409 C CA . ARG B 1 102 ? 13.414 -17.875 -20.219 1 97.62 102 ARG B CA 1
ATOM 2410 C C . ARG B 1 102 ? 12.797 -18.344 -18.906 1 97.62 102 ARG B C 1
ATOM 2412 O O . ARG B 1 102 ? 11.969 -17.656 -18.312 1 97.62 102 ARG B O 1
ATOM 2419 N N . PRO B 1 103 ? 13.172 -19.547 -18.484 1 97.88 103 PRO B N 1
ATOM 2420 C CA . PRO B 1 103 ? 12.805 -19.953 -17.125 1 97.88 103 PRO B CA 1
ATOM 2421 C C . PRO B 1 103 ? 13.531 -19.156 -16.047 1 97.88 103 PRO B C 1
ATOM 2423 O O . PRO B 1 103 ? 14.516 -18.469 -16.344 1 97.88 103 PRO B O 1
ATOM 2426 N N . PRO B 1 104 ? 12.914 -19.203 -14.883 1 98.5 104 PRO B N 1
ATOM 2427 C CA . PRO B 1 104 ? 13.625 -18.484 -13.812 1 98.5 104 PRO B CA 1
ATOM 2428 C C . PRO B 1 104 ? 14.992 -19.094 -13.508 1 98.5 104 PRO B C 1
ATOM 2430 O O . PRO B 1 104 ? 15.18 -20.312 -13.656 1 98.5 104 PRO B O 1
ATOM 2433 N N . SER B 1 105 ? 15.961 -18.234 -13.102 1 98.38 105 SER B N 1
ATOM 2434 C CA . SER B 1 105 ? 17.297 -18.641 -12.695 1 98.38 105 SER B CA 1
ATOM 2435 C C . SER B 1 105 ? 17.688 -18.016 -11.367 1 98.38 105 SER B C 1
ATOM 2437 O O . SER B 1 105 ? 17.078 -17.031 -10.938 1 98.38 105 SER B O 1
ATOM 2439 N N . LEU B 1 106 ? 18.656 -18.594 -10.766 1 97.88 106 LEU B N 1
ATOM 2440 C CA . LEU B 1 106 ? 19.125 -18.078 -9.492 1 97.88 106 LEU B CA 1
ATOM 2441 C C . LEU B 1 106 ? 19.672 -16.656 -9.648 1 97.88 106 LEU B C 1
ATOM 2443 O O . LEU B 1 106 ? 19.406 -15.781 -8.828 1 97.88 106 LEU B O 1
ATOM 2447 N N . THR B 1 107 ? 20.422 -16.422 -10.664 1 97.38 107 THR B N 1
ATOM 2448 C CA . THR B 1 107 ? 21.031 -15.125 -10.906 1 97.38 107 THR B CA 1
ATOM 2449 C C . THR B 1 107 ? 19.969 -14.047 -11.062 1 97.38 107 THR B C 1
ATOM 2451 O O . THR B 1 107 ? 20.031 -13.008 -10.398 1 97.38 107 THR B O 1
ATOM 2454 N N . GLN B 1 108 ? 19.062 -14.352 -11.922 1 97.69 108 GLN B N 1
ATOM 2455 C CA . GLN B 1 108 ? 17.969 -13.422 -12.125 1 97.69 108 GLN B CA 1
ATOM 2456 C C . GLN B 1 108 ? 17.188 -13.195 -10.836 1 97.69 108 GLN B C 1
ATOM 2458 O O . GLN B 1 108 ? 16.797 -12.062 -10.523 1 97.69 108 GLN B O 1
ATOM 2463 N N . SER B 1 109 ? 16.938 -14.219 -10.055 1 97.81 109 SER B N 1
ATOM 2464 C CA . SER B 1 109 ? 16.203 -14.117 -8.797 1 97.81 109 SER B CA 1
ATOM 2465 C C . SER B 1 109 ? 16.953 -13.266 -7.781 1 97.81 109 SER B C 1
ATOM 2467 O O . SER B 1 109 ? 16.344 -12.469 -7.055 1 97.81 109 SER B O 1
ATOM 2469 N N . VAL B 1 110 ? 18.203 -13.367 -7.727 1 97.25 110 VAL B N 1
ATOM 2470 C CA . VAL B 1 110 ? 19.031 -12.586 -6.801 1 97.25 110 VAL B CA 1
ATOM 2471 C C . VAL B 1 110 ? 19.031 -11.117 -7.211 1 97.25 110 VAL B C 1
ATOM 2473 O O . VAL B 1 110 ? 18.922 -10.227 -6.363 1 97.25 110 VAL B O 1
ATOM 2476 N N . ILE B 1 111 ? 19.156 -10.836 -8.477 1 96.62 111 ILE B N 1
ATOM 2477 C CA . ILE B 1 111 ? 19.062 -9.469 -8.984 1 96.62 111 ILE B CA 1
ATOM 2478 C C . ILE B 1 111 ? 17.734 -8.852 -8.586 1 96.62 111 ILE B C 1
ATOM 2480 O O . ILE B 1 111 ? 17.672 -7.711 -8.125 1 96.62 111 ILE B O 1
ATOM 2484 N N . ALA B 1 112 ? 16.688 -9.656 -8.766 1 98.12 112 ALA B N 1
ATOM 2485 C CA . ALA B 1 112 ? 15.344 -9.195 -8.406 1 98.12 112 ALA B CA 1
ATOM 2486 C C . ALA B 1 112 ? 15.242 -8.922 -6.91 1 98.12 112 ALA B C 1
ATOM 2488 O O . ALA B 1 112 ? 14.609 -7.953 -6.492 1 98.12 112 ALA B O 1
ATOM 2489 N N . LEU B 1 113 ? 15.828 -9.734 -6.113 1 97.25 113 LEU B N 1
ATOM 2490 C CA . LEU B 1 113 ? 15.836 -9.539 -4.668 1 97.25 113 LEU B CA 1
ATOM 2491 C C . LEU B 1 113 ? 16.531 -8.227 -4.301 1 97.25 113 LEU B C 1
ATOM 2493 O O . LEU B 1 113 ? 16.047 -7.496 -3.428 1 97.25 113 LEU B O 1
ATOM 2497 N N . LEU B 1 114 ? 17.609 -7.93 -4.961 1 95.88 114 LEU B N 1
ATOM 2498 C CA . LEU B 1 114 ? 18.328 -6.68 -4.723 1 95.88 114 LEU B CA 1
ATOM 2499 C C . LEU B 1 114 ? 17.484 -5.48 -5.129 1 95.88 114 LEU B C 1
ATOM 2501 O O . LEU B 1 114 ? 17.406 -4.488 -4.398 1 95.88 114 LEU B O 1
ATOM 2505 N N . ALA B 1 115 ? 16.844 -5.621 -6.27 1 96.06 115 ALA B N 1
ATOM 2506 C CA . ALA B 1 115 ? 15.961 -4.551 -6.715 1 96.06 115 ALA B CA 1
ATOM 2507 C C . ALA B 1 115 ? 14.828 -4.324 -5.723 1 96.06 115 ALA B C 1
ATOM 2509 O O . ALA B 1 115 ? 14.461 -3.184 -5.434 1 96.06 115 ALA B O 1
ATOM 2510 N N . ASN B 1 116 ? 14.273 -5.379 -5.211 1 96.56 116 ASN B N 1
ATOM 2511 C CA . ASN B 1 116 ? 13.211 -5.277 -4.215 1 96.56 116 ASN B CA 1
ATOM 2512 C C . ASN B 1 116 ? 13.703 -4.609 -2.934 1 96.56 116 ASN B C 1
ATOM 2514 O O . ASN B 1 116 ? 12.953 -3.885 -2.277 1 96.56 116 ASN B O 1
ATOM 2518 N N . SER B 1 117 ? 14.922 -4.875 -2.586 1 96.25 117 SER B N 1
ATOM 2519 C CA . SER B 1 117 ? 15.5 -4.223 -1.417 1 96.25 117 SER B CA 1
ATOM 2520 C C . SER B 1 117 ? 15.617 -2.715 -1.627 1 96.25 117 SER B C 1
ATOM 2522 O O . SER B 1 117 ? 15.336 -1.933 -0.718 1 96.25 117 SER B O 1
ATOM 2524 N N . VAL B 1 118 ? 16 -2.297 -2.799 1 96.62 118 VAL B N 1
ATOM 2525 C CA . VAL B 1 118 ? 16.031 -0.878 -3.135 1 96.62 118 VAL B CA 1
ATOM 2526 C C . VAL B 1 118 ? 14.625 -0.3 -3.074 1 96.62 118 VAL B C 1
ATOM 2528 O O . VAL B 1 118 ? 14.422 0.809 -2.574 1 96.62 118 VAL B O 1
ATOM 2531 N N . ALA B 1 119 ? 13.672 -1.041 -3.549 1 97.38 119 ALA B N 1
ATOM 2532 C CA . ALA B 1 119 ? 12.281 -0.599 -3.516 1 97.38 119 ALA B CA 1
ATOM 2533 C C . ALA B 1 119 ? 11.805 -0.393 -2.08 1 97.38 119 ALA B C 1
ATOM 2535 O O . ALA B 1 119 ? 11.062 0.548 -1.794 1 97.38 119 ALA B O 1
ATOM 2536 N N . MET B 1 120 ? 12.211 -1.26 -1.173 1 95.38 120 MET B N 1
ATOM 2537 C CA . MET B 1 120 ? 11.844 -1.11 0.233 1 95.38 120 MET B CA 1
ATOM 2538 C C . MET B 1 120 ? 12.438 0.165 0.818 1 95.38 120 MET B C 1
ATOM 2540 O O . MET B 1 120 ? 11.781 0.87 1.584 1 95.38 120 MET B O 1
ATOM 2544 N N . TYR B 1 121 ? 13.68 0.393 0.437 1 95.75 121 TYR B N 1
ATOM 2545 C CA . TYR B 1 121 ? 14.32 1.626 0.881 1 95.75 121 TYR B CA 1
ATOM 2546 C C . TYR B 1 121 ? 13.562 2.848 0.365 1 95.75 121 TYR B C 1
ATOM 2548 O O . TYR B 1 121 ? 13.25 3.762 1.132 1 95.75 121 TYR B O 1
ATOM 2556 N N . THR B 1 122 ? 13.25 2.875 -0.929 1 97.19 122 THR B N 1
ATOM 2557 C CA . THR B 1 122 ? 12.578 4.035 -1.499 1 97.19 122 THR B CA 1
ATOM 2558 C C . THR B 1 122 ? 11.156 4.152 -0.953 1 97.19 122 THR B C 1
ATOM 2560 O O . THR B 1 122 ? 10.625 5.258 -0.818 1 97.19 122 THR B O 1
ATOM 2563 N N . ALA B 1 123 ? 10.516 3.014 -0.602 1 96.5 123 ALA B N 1
ATOM 2564 C CA . ALA B 1 123 ? 9.195 3.051 0.035 1 96.5 123 ALA B CA 1
ATOM 2565 C C . ALA B 1 123 ? 9.273 3.727 1.401 1 96.5 123 ALA B C 1
ATOM 2567 O O . ALA B 1 123 ? 8.336 4.43 1.803 1 96.5 123 ALA B O 1
ATOM 2568 N N . THR B 1 124 ? 10.367 3.498 2.105 1 94 124 THR B N 1
ATOM 2569 C CA . THR B 1 124 ? 10.57 4.164 3.387 1 94 124 THR B CA 1
ATOM 2570 C C . THR B 1 124 ? 10.68 5.676 3.199 1 94 124 THR B C 1
ATOM 2572 O O . THR B 1 124 ? 10.133 6.445 3.996 1 94 124 THR B O 1
ATOM 2575 N N . LEU B 1 125 ? 11.383 6.109 2.174 1 95.31 125 LEU B N 1
ATOM 2576 C CA . LEU B 1 125 ? 11.438 7.535 1.872 1 95.31 125 LEU B CA 1
ATOM 2577 C C . LEU B 1 125 ? 10.047 8.086 1.579 1 95.31 125 LEU B C 1
ATOM 2579 O O . LEU B 1 125 ? 9.703 9.18 2.023 1 95.31 125 LEU B O 1
ATOM 2583 N N . GLY B 1 126 ? 9.258 7.301 0.824 1 94.25 126 GLY B N 1
ATOM 2584 C CA . GLY B 1 126 ? 7.891 7.703 0.548 1 94.25 126 GLY B CA 1
ATOM 2585 C C . GLY B 1 126 ? 7.062 7.898 1.804 1 94.25 126 GLY B C 1
ATOM 2586 O O . GLY B 1 126 ? 6.316 8.875 1.916 1 94.25 126 GLY B O 1
ATOM 2587 N N . GLY B 1 127 ? 7.164 6.965 2.678 1 91.5 127 GLY B N 1
ATOM 2588 C CA . GLY B 1 127 ? 6.473 7.102 3.951 1 91.5 127 GLY B CA 1
ATOM 2589 C C . GLY B 1 127 ? 6.895 8.336 4.727 1 91.5 127 GLY B C 1
ATOM 2590 O O . GLY B 1 127 ? 6.055 9.023 5.316 1 91.5 127 GLY B O 1
ATOM 2591 N N . LYS B 1 128 ? 8.164 8.641 4.75 1 89.62 128 LYS B N 1
ATOM 2592 C CA . LYS B 1 128 ? 8.664 9.812 5.465 1 89.62 128 LYS B CA 1
ATOM 2593 C C . LYS B 1 128 ? 8.148 11.109 4.844 1 89.62 128 LYS B C 1
ATOM 2595 O O . LYS B 1 128 ? 7.832 12.062 5.555 1 89.62 128 LYS B O 1
ATOM 2600 N N . MET B 1 129 ? 8.102 11.117 3.553 1 89.62 129 MET B N 1
ATOM 2601 C CA . MET B 1 129 ? 7.566 12.289 2.855 1 89.62 129 MET B CA 1
ATOM 2602 C C . MET B 1 129 ? 6.148 12.602 3.324 1 89.62 129 MET B C 1
ATOM 2604 O O . MET B 1 129 ? 5.805 13.766 3.523 1 89.62 129 MET B O 1
ATOM 2608 N N . VAL B 1 130 ? 5.379 11.547 3.516 1 87.44 130 VAL B N 1
ATOM 2609 C CA . VAL B 1 130 ? 3.973 11.742 3.855 1 87.44 130 VAL B CA 1
ATOM 2610 C C . VAL B 1 130 ? 3.826 11.938 5.363 1 87.44 130 VAL B C 1
ATOM 2612 O O . VAL B 1 130 ? 3.299 12.953 5.816 1 87.44 130 VAL B O 1
ATOM 2615 N N . TYR B 1 131 ? 4.418 11.125 6.133 1 84.75 131 TYR B N 1
ATOM 2616 C CA . TYR B 1 131 ? 4.074 11.055 7.551 1 84.75 131 TYR B CA 1
ATOM 2617 C C . TYR B 1 131 ? 4.957 11.984 8.375 1 84.75 131 TYR B C 1
ATOM 2619 O O . TYR B 1 131 ? 4.586 12.391 9.477 1 84.75 131 TYR B O 1
ATOM 2627 N N . GLU B 1 132 ? 6.102 12.281 7.855 1 82.5 132 GLU B N 1
ATOM 2628 C CA . GLU B 1 132 ? 7 13.18 8.57 1 82.5 132 GLU B CA 1
ATOM 2629 C C . GLU B 1 132 ? 6.941 14.594 8 1 82.5 132 GLU B C 1
ATOM 2631 O O . GLU B 1 132 ? 6.949 15.57 8.75 1 82.5 132 GLU B O 1
ATOM 2636 N N . LEU B 1 133 ? 6.871 14.664 6.715 1 83.31 133 LEU B N 1
ATOM 2637 C CA . LEU B 1 133 ? 7.035 15.977 6.102 1 83.31 133 LEU B CA 1
ATOM 2638 C C . LEU B 1 133 ? 5.695 16.516 5.598 1 83.31 133 LEU B C 1
ATOM 2640 O O . LEU B 1 133 ? 5.598 17.672 5.195 1 83.31 133 LEU B O 1
ATOM 2644 N N . GLY B 1 134 ? 4.648 15.648 5.551 1 82.5 134 GLY B N 1
ATOM 2645 C CA . GLY B 1 134 ? 3.309 16.094 5.184 1 82.5 134 GLY B CA 1
ATOM 2646 C C . GLY B 1 134 ? 3.141 16.297 3.693 1 82.5 134 GLY B C 1
ATOM 2647 O O . GLY B 1 134 ? 2.266 17.062 3.266 1 82.5 134 GLY B O 1
ATOM 2648 N N . VAL B 1 135 ? 3.996 15.773 2.91 1 85.81 135 VAL B N 1
ATOM 2649 C CA . VAL B 1 135 ? 3.891 15.914 1.463 1 85.81 135 VAL B CA 1
ATOM 2650 C C . VAL B 1 135 ? 2.568 15.328 0.979 1 85.81 135 VAL B C 1
ATOM 2652 O O . VAL B 1 135 ? 2.217 14.203 1.333 1 85.81 135 VAL B O 1
ATOM 2655 N N . GLY B 1 136 ? 1.759 16.141 0.205 1 84.75 136 GLY B N 1
ATOM 2656 C CA . GLY B 1 136 ? 0.538 15.641 -0.415 1 84.75 136 GLY B CA 1
ATOM 2657 C C . GLY B 1 136 ? -0.679 15.773 0.482 1 84.75 136 GLY B C 1
ATOM 2658 O O . GLY B 1 136 ? -1.786 15.398 0.092 1 84.75 136 GLY B O 1
ATOM 2659 N N . ILE B 1 137 ? -0.518 16.25 1.724 1 80 137 ILE B N 1
ATOM 2660 C CA . ILE B 1 137 ? -1.648 16.391 2.637 1 80 137 ILE B CA 1
ATOM 2661 C C . ILE B 1 137 ? -2.424 17.672 2.312 1 80 137 ILE B C 1
ATOM 2663 O O . ILE B 1 137 ? -1.83 18.734 2.113 1 80 137 ILE B O 1
ATOM 2667 N N . ASN B 1 138 ? -3.793 17.562 2.104 1 65.06 138 ASN B N 1
ATOM 2668 C CA . ASN B 1 138 ? -4.684 18.672 1.759 1 65.06 138 ASN B CA 1
ATOM 2669 C C . ASN B 1 138 ? -5.789 18.844 2.797 1 65.06 138 ASN B C 1
ATOM 2671 O O . ASN B 1 138 ? -6.535 17.906 3.08 1 65.06 138 ASN B O 1
ATOM 2675 N N . PRO B 1 139 ? -6.145 20.094 3.189 1 58.84 139 PRO B N 1
ATOM 2676 C CA . PRO B 1 139 ? -5.336 21.297 2.984 1 58.84 139 PRO B CA 1
ATOM 2677 C C . PRO B 1 139 ? -4.02 21.266 3.754 1 58.84 139 PRO B C 1
ATOM 2679 O O . PRO B 1 139 ? -3.85 20.438 4.66 1 58.84 139 PRO B O 1
ATOM 2682 N N . MET B 1 140 ? -3.143 22.094 3.117 1 56.62 140 MET B N 1
ATOM 2683 C CA . MET B 1 140 ? -1.865 22.234 3.809 1 56.62 140 MET B CA 1
ATOM 2684 C C . MET B 1 140 ? -2.066 22.781 5.219 1 56.62 140 MET B C 1
ATOM 2686 O O . MET B 1 140 ? -2.744 23.781 5.41 1 56.62 140 MET B O 1
ATOM 2690 N N . PRO B 1 141 ? -1.702 21.891 6.098 1 49.78 141 PRO B N 1
ATOM 2691 C CA . PRO B 1 141 ? -1.686 22.531 7.418 1 49.78 141 PRO B CA 1
ATOM 2692 C C . PRO B 1 141 ? -0.926 23.859 7.422 1 49.78 141 PRO B C 1
ATOM 2694 O O . PRO B 1 141 ? -0.017 24.047 6.609 1 49.78 141 PRO B O 1
ATOM 2697 N N . ALA B 1 142 ? -1.554 24.891 8.023 1 49.28 142 ALA B N 1
ATOM 2698 C CA . ALA B 1 142 ? -0.958 26.219 8.109 1 49.28 142 ALA B CA 1
ATOM 2699 C C . ALA B 1 142 ? 0.546 26.125 8.344 1 49.28 142 ALA B C 1
ATOM 2701 O O . ALA B 1 142 ? 1.312 26.938 7.824 1 49.28 142 ALA B O 1
ATOM 2702 N N . ASP B 1 143 ? 1.03 25.203 9.016 1 46.94 143 ASP B N 1
ATOM 2703 C CA . ASP B 1 143 ? 2.428 25.094 9.43 1 46.94 143 ASP B CA 1
ATOM 2704 C C . ASP B 1 143 ? 3.154 24.016 8.633 1 46.94 143 ASP B C 1
ATOM 2706 O O . ASP B 1 143 ? 4.305 23.688 8.922 1 46.94 143 ASP B O 1
ATOM 2710 N N . ALA B 1 144 ? 2.352 23.531 7.68 1 52.62 144 ALA B N 1
ATOM 2711 C CA . ALA B 1 144 ? 3.018 22.453 6.957 1 52.62 144 ALA B CA 1
ATOM 2712 C C . ALA B 1 144 ? 4.086 23 6.016 1 52.62 144 ALA B C 1
ATOM 2714 O O . ALA B 1 144 ? 3.883 24.031 5.371 1 52.62 144 ALA B O 1
ATOM 2715 N N . ALA B 1 145 ? 5.305 22.5 6.129 1 52.69 145 ALA B N 1
ATOM 2716 C CA . ALA B 1 145 ? 6.422 22.922 5.289 1 52.69 145 ALA B CA 1
ATOM 2717 C C . ALA B 1 145 ? 6.148 22.625 3.818 1 52.69 145 ALA B C 1
ATOM 2719 O O . ALA B 1 145 ? 6.781 23.188 2.93 1 52.69 145 ALA B O 1
ATOM 2720 N N . SER B 1 146 ? 5.297 21.656 3.637 1 56.38 146 SER B N 1
ATOM 2721 C CA . SER B 1 146 ? 4.934 21.188 2.299 1 56.38 146 SER B CA 1
ATOM 2722 C C . SER B 1 146 ? 3.457 20.812 2.227 1 56.38 146 SER B C 1
ATOM 2724 O O . SER B 1 146 ? 2.797 20.672 3.258 1 56.38 146 SER B O 1
ATOM 2726 N N . GLY B 1 147 ? 2.848 20.906 1.281 1 58.09 147 GLY B N 1
ATOM 2727 C CA . GLY B 1 147 ? 1.435 20.609 1.107 1 58.09 147 GLY B CA 1
ATOM 2728 C C . GLY B 1 147 ? 1.049 20.359 -0.339 1 58.09 147 GLY B C 1
ATOM 2729 O O . GLY B 1 147 ? 1.888 19.969 -1.154 1 58.09 147 GLY B O 1
ATOM 2730 N N . THR B 1 148 ? -0.264 20.141 -0.524 1 60.66 148 THR B N 1
ATOM 2731 C CA . THR B 1 148 ? -0.794 19.906 -1.863 1 60.66 148 THR B CA 1
ATOM 2732 C C . THR B 1 148 ? -0.879 21.219 -2.646 1 60.66 148 THR B C 1
ATOM 2734 O O . THR B 1 148 ? -1.176 22.266 -2.078 1 60.66 148 THR B O 1
ATOM 2737 N N . LEU B 1 149 ? -0.119 21.141 -3.818 1 62.28 149 LEU B N 1
ATOM 2738 C CA . LEU B 1 149 ? -0.592 22.125 -4.777 1 62.28 149 LEU B CA 1
ATOM 2739 C C . LEU B 1 149 ? -1.93 21.719 -5.379 1 62.28 149 LEU B C 1
ATOM 2741 O O . LEU B 1 149 ? -2.311 20.547 -5.301 1 62.28 149 LEU B O 1
ATOM 2745 N N . LYS B 1 150 ? -2.807 22.469 -6.078 1 62.97 150 LYS B N 1
ATOM 2746 C CA . LYS B 1 150 ? -4.129 22.203 -6.637 1 62.97 150 LYS B CA 1
ATOM 2747 C C . LYS B 1 150 ? -4.035 21.297 -7.867 1 62.97 150 LYS B C 1
ATOM 2749 O O . LYS B 1 150 ? -3.156 21.484 -8.711 1 62.97 150 LYS B O 1
ATOM 2754 N N . GLY B 1 151 ? -4.238 19.859 -7.691 1 73.56 151 GLY B N 1
ATOM 2755 C CA . GLY B 1 151 ? -4.543 19.062 -8.867 1 73.56 151 GLY B CA 1
ATOM 2756 C C . GLY B 1 151 ? -6.031 18.891 -9.094 1 73.56 151 GLY B C 1
ATOM 2757 O O . GLY B 1 151 ? -6.84 19.156 -8.203 1 73.56 151 GLY B O 1
ATOM 2758 N N . PRO B 1 152 ? -6.258 18.688 -10.414 1 84.44 152 PRO B N 1
ATOM 2759 C CA . PRO B 1 152 ? -7.684 18.484 -10.664 1 84.44 152 PRO B CA 1
ATOM 2760 C C . PRO B 1 152 ? -8.242 17.266 -9.938 1 84.44 152 PRO B C 1
ATOM 2762 O O . PRO B 1 152 ? -7.477 16.406 -9.477 1 84.44 152 PRO B O 1
ATOM 2765 N N . PRO B 1 153 ? -9.547 17.281 -9.789 1 86.88 153 PRO B N 1
ATOM 2766 C CA . PRO B 1 153 ? -10.156 16.047 -9.289 1 86.88 153 PRO B CA 1
ATOM 2767 C C . PRO B 1 153 ? -9.844 14.844 -10.18 1 86.88 153 PRO B C 1
ATOM 2769 O O . PRO B 1 153 ? -9.812 14.969 -11.406 1 86.88 153 PRO B O 1
ATOM 2772 N N . LEU B 1 154 ? -9.617 13.758 -9.578 1 88.94 154 LEU B N 1
ATOM 2773 C CA . LEU B 1 154 ? -9.195 12.539 -10.266 1 88.94 154 LEU B CA 1
ATOM 2774 C C . LEU B 1 154 ? -10.203 12.133 -11.328 1 88.94 154 LEU B C 1
ATOM 2776 O O . LEU B 1 154 ? -9.828 11.688 -12.414 1 88.94 154 LEU B O 1
ATOM 2780 N N . LEU B 1 155 ? -11.469 12.305 -11.117 1 88.94 155 LEU B N 1
ATOM 2781 C CA . LEU B 1 155 ? -12.492 11.844 -12.047 1 88.94 155 LEU B CA 1
ATOM 2782 C C . LEU B 1 155 ? -12.984 12.984 -12.93 1 88.94 155 LEU B C 1
ATOM 2784 O O . LEU B 1 155 ? -14 12.859 -13.609 1 88.94 155 LEU B O 1
ATOM 2788 N N . SER B 1 156 ? -12.219 14.094 -12.969 1 91.44 156 SER B N 1
ATOM 2789 C CA . SER B 1 156 ? -12.555 15.219 -13.828 1 91.44 156 SER B CA 1
ATOM 2790 C C . SER B 1 156 ? -12.102 14.969 -15.266 1 91.44 156 SER B C 1
ATOM 2792 O O . SER B 1 156 ? -11.258 14.109 -15.508 1 91.44 156 SER B O 1
ATOM 2794 N N . ARG B 1 157 ? -12.617 15.727 -16.156 1 93.62 157 ARG B N 1
ATOM 2795 C CA . ARG B 1 157 ? -12.297 15.617 -17.578 1 93.62 157 ARG B CA 1
ATOM 2796 C C . ARG B 1 157 ? -10.852 16.031 -17.844 1 93.62 157 ARG B C 1
ATOM 2798 O O . ARG B 1 157 ? -10.25 15.609 -18.828 1 93.62 157 ARG B O 1
ATOM 2805 N N . GLU B 1 158 ? -10.289 16.797 -17.016 1 93.88 158 GLU B N 1
ATOM 2806 C CA . GLU B 1 158 ? -8.938 17.312 -17.203 1 93.88 158 GLU B CA 1
ATOM 2807 C C . GLU B 1 158 ? -7.887 16.328 -16.688 1 93.88 158 GLU B C 1
ATOM 2809 O O . GLU B 1 158 ? -6.707 16.438 -17.016 1 93.88 158 GLU B O 1
ATOM 2814 N N . ALA B 1 159 ? -8.312 15.422 -15.867 1 94.06 159 ALA B N 1
ATOM 2815 C CA . ALA B 1 159 ? -7.379 14.586 -15.109 1 94.06 159 ALA B CA 1
ATOM 2816 C C . ALA B 1 159 ? -6.492 13.773 -16.047 1 94.06 159 ALA B C 1
ATOM 2818 O O . ALA B 1 159 ? -5.273 13.711 -15.859 1 94.06 159 ALA B O 1
ATOM 2819 N N . PRO B 1 160 ? -7.062 13.188 -17.109 1 96.12 160 PRO B N 1
ATOM 2820 C CA . PRO B 1 160 ? -6.191 12.398 -17.984 1 96.12 160 PRO B CA 1
ATOM 2821 C C . PRO B 1 160 ? -5.125 13.242 -18.672 1 96.12 160 PRO B C 1
ATOM 2823 O O . PRO B 1 160 ? -3.965 12.836 -18.766 1 96.12 160 PRO B O 1
ATOM 2826 N N . GLY B 1 161 ? -5.504 14.32 -19.141 1 96.06 161 GLY B N 1
ATOM 2827 C CA . GLY B 1 161 ? -4.535 15.227 -19.734 1 96.06 161 GLY B CA 1
ATOM 2828 C C . GLY B 1 161 ? -3.492 15.727 -18.766 1 96.06 161 GLY B C 1
ATOM 2829 O O . GLY B 1 161 ? -2.307 15.805 -19.094 1 96.06 161 GLY B O 1
ATOM 2830 N N . ALA B 1 162 ? -3.932 16.078 -17.578 1 95.06 162 ALA B N 1
ATOM 2831 C CA . ALA B 1 162 ? -3.021 16.547 -16.531 1 95.06 162 ALA B CA 1
ATOM 2832 C C . ALA B 1 162 ? -2.039 15.453 -16.125 1 95.06 162 ALA B C 1
ATOM 2834 O O . ALA B 1 162 ? -0.867 15.734 -15.859 1 95.06 162 ALA B O 1
ATOM 2835 N N . LEU B 1 163 ? -2.521 14.25 -16.078 1 96.69 163 LEU B N 1
ATOM 2836 C 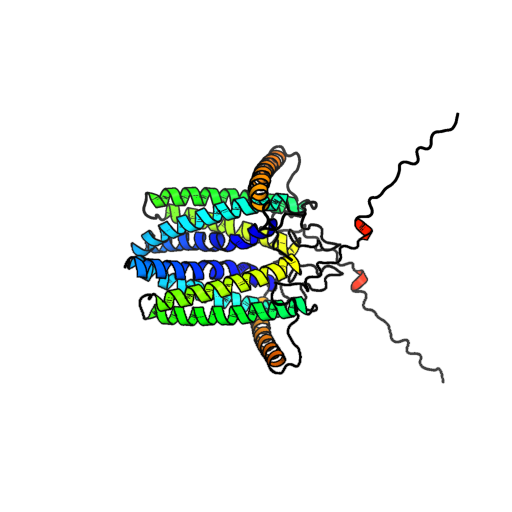CA . LEU B 1 163 ? -1.669 13.125 -15.719 1 96.69 163 LEU B CA 1
ATOM 2837 C C . LEU B 1 163 ? -0.481 13.016 -16.672 1 96.69 163 LEU B C 1
ATOM 2839 O O . LEU B 1 163 ? 0.666 12.914 -16.234 1 96.69 163 LEU B O 1
ATOM 2843 N N . VAL B 1 164 ? -0.742 13.102 -17.953 1 97.25 164 VAL B N 1
ATOM 2844 C CA . VAL B 1 164 ? 0.296 12.961 -18.969 1 97.25 164 VAL B CA 1
ATOM 2845 C C . VAL B 1 164 ? 1.216 14.18 -18.938 1 97.25 164 VAL B C 1
ATOM 2847 O O . VAL B 1 164 ? 2.441 14.039 -18.906 1 97.25 164 VAL B O 1
ATOM 2850 N N . ARG B 1 165 ? 0.637 15.336 -18.875 1 96.25 165 ARG B N 1
ATOM 2851 C CA . ARG B 1 165 ? 1.407 16.578 -18.875 1 96.25 165 ARG B CA 1
ATOM 2852 C C . ARG B 1 165 ? 2.33 16.656 -17.672 1 96.25 165 ARG B C 1
ATOM 2854 O O . ARG B 1 165 ? 3.525 16.906 -17.797 1 96.25 165 ARG B O 1
ATOM 2861 N N . ASP B 1 166 ? 1.755 16.391 -16.547 1 95.69 166 ASP B N 1
ATOM 2862 C CA . ASP B 1 166 ? 2.527 16.516 -15.312 1 95.69 166 ASP B CA 1
ATOM 2863 C C . ASP B 1 166 ? 3.568 15.414 -15.195 1 95.69 166 ASP B C 1
ATOM 2865 O O . ASP B 1 166 ? 4.652 15.625 -14.648 1 95.69 166 ASP B O 1
ATOM 2869 N N . ALA B 1 167 ? 3.23 14.242 -15.672 1 97.56 167 ALA B N 1
ATOM 2870 C CA . ALA B 1 167 ? 4.211 13.164 -15.672 1 97.56 167 ALA B CA 1
ATOM 2871 C C . ALA B 1 167 ? 5.426 13.523 -16.531 1 97.56 167 ALA B C 1
ATOM 2873 O O . ALA B 1 167 ? 6.566 13.297 -16.125 1 97.56 167 ALA B O 1
ATOM 2874 N N . LEU B 1 168 ? 5.172 14.07 -17.703 1 97.62 168 LEU B N 1
ATOM 2875 C CA . LEU B 1 168 ? 6.266 14.484 -18.562 1 97.62 168 LEU B CA 1
ATOM 2876 C C . LEU B 1 168 ? 7.102 15.57 -17.906 1 97.62 168 LEU B C 1
ATOM 2878 O O . LEU B 1 168 ? 8.336 15.555 -18 1 97.62 168 LEU B O 1
ATOM 2882 N N . GLN B 1 169 ? 6.426 16.5 -17.297 1 96.44 169 GLN B N 1
ATOM 2883 C CA . GLN B 1 169 ? 7.141 17.531 -16.562 1 96.44 169 GLN B CA 1
ATOM 2884 C C . GLN B 1 169 ? 7.965 16.938 -15.422 1 96.44 169 GLN B C 1
ATOM 2886 O O . GLN B 1 169 ? 9.062 17.406 -15.125 1 96.44 169 GLN B O 1
ATOM 2891 N N . GLY B 1 170 ? 7.383 15.938 -14.805 1 96.75 170 GLY B N 1
ATOM 2892 C CA . GLY B 1 170 ? 8.109 15.242 -13.758 1 96.75 170 GLY B CA 1
ATOM 2893 C C . GLY B 1 170 ? 9.391 14.586 -14.258 1 96.75 170 GLY B C 1
ATOM 2894 O O . GLY B 1 170 ? 10.406 14.602 -13.562 1 96.75 170 GLY B O 1
ATOM 2895 N N . VAL B 1 171 ? 9.32 14.008 -15.422 1 97.75 171 VAL B N 1
ATOM 2896 C CA . VAL B 1 171 ? 10.508 13.414 -16.031 1 97.75 171 VAL B CA 1
ATOM 2897 C C . VAL B 1 171 ? 11.578 14.477 -16.25 1 97.75 171 VAL B C 1
ATOM 2899 O O . VAL B 1 171 ? 12.734 14.289 -15.883 1 97.75 171 VAL B O 1
ATOM 2902 N N . ARG B 1 172 ? 11.1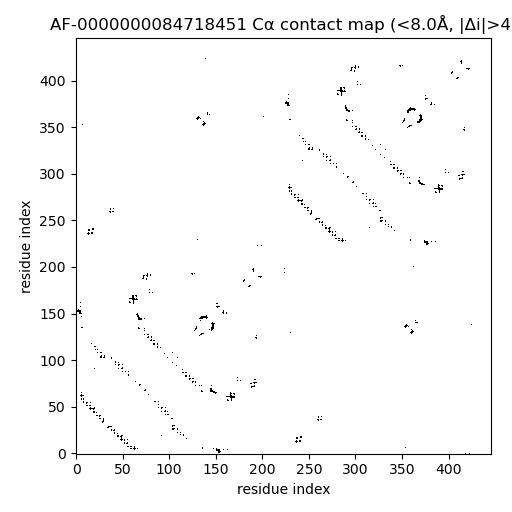48 15.547 -16.828 1 97.12 172 ARG B N 1
ATOM 2903 C CA . ARG B 1 172 ? 12.078 16.641 -17.078 1 97.12 172 ARG B CA 1
ATOM 2904 C C . ARG B 1 172 ? 12.703 17.125 -15.773 1 97.12 172 ARG B C 1
ATOM 2906 O O . ARG B 1 172 ? 13.914 17.344 -15.711 1 97.12 172 ARG B O 1
ATOM 2913 N N . TRP B 1 173 ? 11.867 17.312 -14.82 1 95.88 173 TRP B N 1
ATOM 2914 C CA . TRP B 1 173 ? 12.336 17.766 -13.523 1 95.88 173 TRP B CA 1
ATOM 2915 C C . TRP B 1 173 ? 13.391 16.828 -12.961 1 95.88 173 TRP B C 1
ATOM 2917 O O . TRP B 1 173 ? 14.422 17.266 -12.438 1 95.88 173 TRP B O 1
ATOM 2927 N N . LEU B 1 174 ? 13.164 15.539 -13.039 1 96.5 174 LEU B N 1
ATOM 2928 C CA . LEU B 1 174 ? 14.109 14.547 -12.531 1 96.5 174 LEU B CA 1
ATOM 2929 C C . LEU B 1 174 ? 15.461 14.672 -13.227 1 96.5 174 LEU B C 1
ATOM 2931 O O . LEU B 1 174 ? 16.5 14.617 -12.578 1 96.5 174 LEU B O 1
ATOM 2935 N N . PHE B 1 175 ? 15.422 14.891 -14.484 1 96.5 175 PHE B N 1
ATOM 2936 C CA . PHE B 1 175 ? 16.656 14.984 -15.258 1 96.5 175 PHE B CA 1
ATOM 2937 C C . PHE B 1 175 ? 17.406 16.266 -14.93 1 96.5 175 PHE B C 1
ATOM 2939 O O . PHE B 1 175 ? 18.625 16.266 -14.789 1 96.5 175 PHE B O 1
ATOM 2946 N N . VAL B 1 176 ? 16.703 17.328 -14.844 1 96.25 176 VAL B N 1
ATOM 2947 C CA . VAL B 1 176 ? 17.312 18.609 -14.508 1 96.25 176 VAL B CA 1
ATOM 2948 C C . VAL B 1 176 ? 17.953 18.531 -13.125 1 96.25 176 VAL B C 1
ATOM 2950 O O . VAL B 1 176 ? 19.094 18.984 -12.938 1 96.25 176 VAL B O 1
ATOM 2953 N N . ARG B 1 177 ? 17.203 17.953 -12.234 1 95.44 177 ARG B N 1
ATOM 2954 C CA . ARG B 1 177 ? 17.734 17.828 -10.883 1 95.44 177 ARG B CA 1
ATOM 2955 C C . ARG B 1 177 ? 18.953 16.922 -10.852 1 95.44 177 ARG B C 1
ATOM 2957 O O . ARG B 1 177 ? 19.953 17.234 -10.18 1 95.44 177 ARG B O 1
ATOM 2964 N N . ALA B 1 178 ? 18.938 15.859 -11.547 1 96.38 178 ALA B N 1
ATOM 2965 C CA . ALA B 1 178 ? 20.094 14.961 -11.633 1 96.38 178 ALA B CA 1
ATOM 2966 C C . ALA B 1 178 ? 21.312 15.688 -12.188 1 96.38 178 ALA B C 1
ATOM 2968 O O . ALA B 1 178 ? 22.422 15.531 -11.664 1 96.38 178 ALA B O 1
ATOM 2969 N N . ARG B 1 179 ? 21.078 16.422 -13.156 1 95.56 179 ARG B N 1
ATOM 2970 C CA . ARG B 1 179 ? 22.172 17.188 -13.781 1 95.56 179 ARG B CA 1
ATOM 2971 C C . ARG B 1 179 ? 22.766 18.188 -12.797 1 95.56 179 ARG B C 1
ATOM 2973 O O . ARG B 1 179 ? 23.984 18.328 -12.719 1 95.56 179 ARG B O 1
ATOM 2980 N N . SER B 1 180 ? 21.922 18.859 -12.086 1 95.38 180 SER B N 1
ATOM 2981 C CA . SER B 1 180 ? 22.391 19.844 -11.133 1 95.38 180 SER B CA 1
ATOM 2982 C C . SER B 1 180 ? 23.266 19.203 -10.055 1 95.38 180 SER B C 1
ATOM 2984 O O . SER B 1 180 ? 24.203 19.812 -9.555 1 95.38 180 SER B O 1
ATOM 2986 N N . ILE B 1 181 ? 22.969 18.016 -9.672 1 93.69 181 ILE B N 1
ATOM 2987 C CA . ILE B 1 181 ? 23.75 17.281 -8.68 1 93.69 181 ILE B CA 1
ATOM 2988 C C . ILE B 1 181 ? 25.078 16.859 -9.281 1 93.69 181 ILE B C 1
ATOM 2990 O O . ILE B 1 181 ? 26.125 16.984 -8.648 1 93.69 181 ILE B O 1
ATOM 2994 N N . TRP B 1 182 ? 25 16.375 -10.484 1 93.25 182 TRP B N 1
ATOM 2995 C CA . TRP B 1 182 ? 26.188 15.906 -11.188 1 93.25 182 TRP B CA 1
ATOM 2996 C C . TRP B 1 182 ? 27.172 17.047 -11.406 1 93.25 182 TRP B C 1
ATOM 2998 O O . TRP B 1 182 ? 28.391 16.859 -11.242 1 93.25 182 TRP B O 1
ATOM 3008 N N . GLU B 1 183 ? 26.688 18.203 -11.656 1 94.38 183 GLU B N 1
ATOM 3009 C CA . GLU B 1 183 ? 27.531 19.375 -11.898 1 94.38 183 GLU B CA 1
ATOM 3010 C C . GLU B 1 183 ? 27.984 20 -10.586 1 94.38 183 GLU B C 1
ATOM 3012 O O . GLU B 1 183 ? 28.844 20.891 -10.578 1 94.38 183 GLU B O 1
ATOM 3017 N N . GLY B 1 184 ? 27.422 19.531 -9.477 1 90.06 184 GLY B N 1
ATOM 3018 C CA . GLY B 1 184 ? 27.812 20.031 -8.172 1 90.06 184 GLY B CA 1
ATOM 3019 C C . GLY B 1 184 ? 27.203 21.375 -7.84 1 90.06 184 GLY B C 1
ATOM 3020 O O . GLY B 1 184 ? 27.562 22 -6.836 1 90.06 184 GLY B O 1
ATOM 3021 N N . SER B 1 185 ? 26.328 21.891 -8.609 1 90.31 185 SER B N 1
ATOM 3022 C CA . SER B 1 185 ? 25.766 23.219 -8.422 1 90.31 185 SER B CA 1
ATOM 3023 C C . SER B 1 185 ? 24.781 23.25 -7.258 1 90.31 185 SER B C 1
ATOM 3025 O O . SER B 1 185 ? 24.625 24.266 -6.582 1 90.31 185 SER B O 1
ATOM 3027 N N . ARG B 1 186 ? 24.031 22.172 -6.973 1 91.94 186 ARG B N 1
ATOM 3028 C CA . ARG B 1 186 ? 23.078 22.062 -5.871 1 91.94 186 ARG B CA 1
ATOM 3029 C C . ARG B 1 186 ? 23.141 20.688 -5.227 1 91.94 186 ARG B C 1
ATOM 3031 O O . ARG B 1 186 ? 22.359 19.797 -5.586 1 91.94 186 ARG B O 1
ATOM 3038 N N . PRO B 1 187 ? 23.953 20.547 -4.273 1 92.38 187 PRO B N 1
ATOM 3039 C CA . PRO B 1 187 ? 24.062 19.234 -3.633 1 92.38 187 PRO B CA 1
ATOM 3040 C C . PRO B 1 187 ? 22.781 18.828 -2.908 1 92.38 187 PRO B C 1
ATOM 3042 O O . PRO B 1 187 ? 21.938 19.672 -2.625 1 92.38 187 PRO B O 1
ATOM 3045 N N . LEU B 1 188 ? 22.703 17.562 -2.67 1 93 188 LEU B N 1
ATOM 3046 C CA . LEU B 1 188 ? 21.547 17.031 -1.955 1 93 188 LEU B CA 1
ATOM 3047 C C . LEU B 1 188 ? 21.5 17.562 -0.525 1 93 188 LEU B C 1
ATOM 3049 O O . LEU B 1 188 ? 22.531 17.688 0.127 1 93 188 LEU B O 1
ATOM 3053 N N . HIS B 1 189 ? 20.266 17.797 -0.142 1 91.19 189 HIS B N 1
ATOM 3054 C CA . HIS B 1 189 ? 20.094 18.125 1.269 1 91.19 189 HIS B CA 1
ATOM 3055 C C . HIS B 1 189 ? 20.531 16.969 2.16 1 91.19 189 HIS B C 1
ATOM 3057 O O . HIS B 1 189 ? 20.266 15.797 1.846 1 91.19 189 HIS B O 1
ATOM 3063 N N . SER B 1 190 ? 21.141 17.219 3.262 1 86.06 190 SER B N 1
ATOM 3064 C CA . SER B 1 190 ? 21.703 16.203 4.148 1 86.06 190 SER B CA 1
ATOM 3065 C C . SER B 1 190 ? 20.625 15.258 4.66 1 86.06 190 SER B C 1
ATOM 3067 O O . SER B 1 190 ? 20.906 14.086 4.926 1 86.06 190 SER B O 1
ATOM 3069 N N . GLY B 1 191 ? 19.375 15.617 4.773 1 87.62 191 GLY B N 1
ATOM 3070 C CA . GLY B 1 191 ? 18.297 14.805 5.289 1 87.62 191 GLY B CA 1
ATOM 3071 C C . GLY B 1 191 ? 17.516 14.086 4.203 1 87.62 191 GLY B C 1
ATOM 3072 O O . GLY B 1 191 ? 16.547 13.383 4.488 1 87.62 191 GLY B O 1
ATOM 3073 N N . ALA B 1 192 ? 17.984 14.242 3.021 1 90.38 192 ALA B N 1
ATOM 3074 C CA . ALA B 1 192 ? 17.219 13.711 1.89 1 90.38 192 ALA B CA 1
ATOM 3075 C C . ALA B 1 192 ? 17.219 12.188 1.904 1 90.38 192 ALA B C 1
ATOM 3077 O O . ALA B 1 192 ? 16.266 11.562 1.423 1 90.38 192 ALA B O 1
ATOM 3078 N N . LYS B 1 193 ? 18.266 11.562 2.531 1 88.94 193 LYS B N 1
ATOM 3079 C CA . LYS B 1 193 ? 18.406 10.109 2.514 1 88.94 193 LYS B CA 1
ATOM 3080 C C . LYS B 1 193 ? 17.578 9.461 3.621 1 88.94 193 LYS B C 1
ATOM 3082 O O . LYS B 1 193 ? 17.516 8.234 3.715 1 88.94 193 LYS B O 1
ATOM 3087 N N . GLY B 1 194 ? 16.922 10.164 4.414 1 79.81 194 GLY B N 1
ATOM 3088 C CA . GLY B 1 194 ? 15.953 9.664 5.379 1 79.81 194 GLY B CA 1
ATOM 3089 C C . GLY B 1 194 ? 16.594 9.242 6.691 1 79.81 194 GLY B C 1
ATOM 3090 O O . GLY B 1 194 ? 15.891 8.93 7.656 1 79.81 194 GLY B O 1
ATOM 3091 N N . PHE B 1 195 ? 17.953 9.055 6.676 1 73.44 195 PHE B N 1
ATOM 3092 C CA . PHE B 1 195 ? 18.656 8.633 7.887 1 73.44 195 PHE B CA 1
ATOM 3093 C C . PHE B 1 195 ? 19.703 9.664 8.289 1 73.44 195 PHE B C 1
ATOM 3095 O O . PHE B 1 195 ? 20.109 10.484 7.469 1 73.44 195 PHE B O 1
ATOM 3102 N N . GLY B 1 196 ? 20.078 9.883 9.68 1 57.72 196 GLY B N 1
ATOM 3103 C CA . GLY B 1 196 ? 21.156 10.727 10.18 1 57.72 196 GLY B CA 1
ATOM 3104 C C . GLY B 1 196 ? 20.656 11.977 10.883 1 57.72 196 GLY B C 1
ATOM 3105 O O . GLY B 1 196 ? 19.453 12.156 11.062 1 57.72 196 GLY B O 1
ATOM 3106 N N . ARG B 1 197 ? 21.578 12.797 11.555 1 50.94 197 ARG B N 1
ATOM 3107 C CA . ARG B 1 197 ? 21.484 13.891 12.516 1 50.94 197 ARG B CA 1
ATOM 3108 C C . ARG B 1 197 ? 20.594 15.016 11.984 1 50.94 197 ARG B C 1
ATOM 3110 O O . ARG B 1 197 ? 20.219 15.922 12.727 1 50.94 197 ARG B O 1
ATOM 3117 N N . GLY B 1 198 ? 20.781 15.336 10.898 1 41.66 198 GLY B N 1
ATOM 3118 C CA . GLY B 1 198 ? 20.172 16.594 10.5 1 41.66 198 GLY B CA 1
ATOM 3119 C C . GLY B 1 198 ? 18.688 16.656 10.805 1 41.66 198 GLY B C 1
ATOM 3120 O O . GLY B 1 198 ? 17.969 17.516 10.273 1 41.66 198 GLY B O 1
ATOM 3121 N N . TYR B 1 199 ? 18.203 15.703 11.414 1 42.78 199 TYR B N 1
ATOM 3122 C CA . TYR B 1 199 ? 16.812 15.719 11.852 1 42.78 199 TYR B CA 1
ATOM 3123 C C . TYR B 1 199 ? 16.609 16.719 12.977 1 42.78 199 TYR B C 1
ATOM 3125 O O . TYR B 1 199 ? 17 16.469 14.125 1 42.78 199 TYR B O 1
ATOM 3133 N N . GLU B 1 200 ? 16.906 17.953 12.875 1 39.72 200 GLU B N 1
ATOM 3134 C CA . GLU B 1 200 ? 16.328 18.75 13.953 1 39.72 200 GLU B CA 1
ATOM 3135 C C . GLU B 1 200 ? 14.812 18.594 14.008 1 39.72 200 GLU B C 1
ATOM 3137 O O . GLU B 1 200 ? 14.125 18.812 13.008 1 39.72 200 GLU B O 1
ATOM 3142 N N . GLY B 1 201 ? 14.375 17.531 14.586 1 36.94 201 GLY B N 1
ATOM 3143 C CA . GLY B 1 201 ? 12.945 17.406 14.797 1 36.94 201 GLY B CA 1
ATOM 3144 C C . GLY B 1 201 ? 12.242 18.75 14.938 1 36.94 201 GLY B C 1
ATOM 3145 O O . GLY B 1 201 ? 12.898 19.781 15.102 1 36.94 201 GLY B O 1
ATOM 3146 N N . PRO B 1 202 ? 11.148 18.859 14.523 1 36.28 202 PRO B N 1
ATOM 3147 C CA . PRO B 1 202 ? 10.562 20.188 14.75 1 36.28 202 PRO B CA 1
ATOM 3148 C C . PRO B 1 202 ? 10.891 20.75 16.125 1 36.28 202 PRO B C 1
ATOM 3150 O O . PRO B 1 202 ? 11.023 19.984 17.094 1 36.28 202 PRO B O 1
ATOM 3153 N N . THR B 1 203 ? 11.711 21.781 16.266 1 32.19 203 THR B N 1
ATOM 3154 C CA . THR B 1 203 ? 11.875 22.5 17.516 1 32.19 203 THR B CA 1
ATOM 3155 C C . THR B 1 203 ? 10.547 22.625 18.25 1 32.19 203 THR B C 1
ATOM 3157 O O . THR B 1 203 ? 9.602 23.234 17.75 1 32.19 203 THR B O 1
ATOM 3160 N N . VAL B 1 204 ? 10.156 21.578 18.984 1 34.59 204 VAL B N 1
ATOM 3161 C CA . VAL B 1 204 ? 9.125 21.891 19.969 1 34.59 204 VAL B CA 1
ATOM 3162 C C . VAL B 1 204 ? 9.469 23.188 20.688 1 34.59 204 VAL B C 1
ATOM 3164 O O . VAL B 1 204 ? 10.578 23.344 21.203 1 34.59 204 VAL B O 1
ATOM 3167 N N . PRO B 1 205 ? 8.781 24.234 20.406 1 32.22 205 PRO B N 1
ATOM 3168 C CA . PRO B 1 205 ? 9.18 25.359 21.266 1 32.22 205 PRO B CA 1
ATOM 3169 C C . PRO B 1 205 ? 9.234 24.969 22.734 1 32.22 205 PRO B C 1
ATOM 3171 O O . PRO B 1 205 ? 8.398 24.188 23.203 1 32.22 205 PRO B O 1
ATOM 3174 N N . ASP B 1 206 ? 10.328 25.016 23.344 1 34.12 206 ASP B N 1
ATOM 3175 C CA . ASP B 1 206 ? 10.617 24.828 24.766 1 34.12 206 ASP B CA 1
ATOM 3176 C C . ASP B 1 206 ? 9.492 25.406 25.625 1 34.12 206 ASP B C 1
ATOM 3178 O O . ASP B 1 206 ? 9.367 25.047 26.812 1 34.12 206 ASP B O 1
ATOM 3182 N N . GLU B 1 207 ? 8.766 26.406 25.031 1 36.19 207 GLU B N 1
ATOM 3183 C CA . GLU B 1 207 ? 7.867 27.188 25.875 1 36.19 207 GLU B CA 1
ATOM 3184 C C . GLU B 1 207 ? 6.648 26.359 26.281 1 36.19 207 GLU B C 1
ATOM 3186 O O . GLU B 1 207 ? 5.992 26.656 27.281 1 36.19 207 GLU B O 1
ATOM 3191 N N . ALA B 1 208 ? 6.352 25.391 25.5 1 40.28 208 ALA B N 1
ATOM 3192 C CA . ALA B 1 208 ? 5.086 24.734 25.828 1 40.28 208 ALA B CA 1
ATOM 3193 C C . ALA B 1 208 ? 5.262 23.75 26.984 1 40.28 208 ALA B C 1
ATOM 3195 O O . ALA B 1 208 ? 4.285 23.188 27.469 1 40.28 208 ALA B O 1
ATOM 3196 N N . LEU B 1 209 ? 6.48 23.328 27.234 1 36.38 209 LEU B N 1
ATOM 3197 C CA . LEU B 1 209 ? 6.688 22.484 28.406 1 36.38 209 LEU B CA 1
ATOM 3198 C C . LEU B 1 209 ? 6.805 23.312 29.672 1 36.38 209 LEU B C 1
ATOM 3200 O O . LEU B 1 209 ? 7.426 22.891 30.656 1 36.38 209 LEU B O 1
ATOM 3204 N N . VAL B 1 210 ? 6.578 24.625 29.516 1 35.28 210 VAL B N 1
ATOM 3205 C CA . VAL B 1 210 ? 6.629 25.25 30.828 1 35.28 210 VAL B CA 1
ATOM 3206 C C . VAL B 1 210 ? 5.52 24.688 31.719 1 35.28 210 VAL B C 1
ATOM 3208 O O . VAL B 1 210 ? 4.34 24.781 31.359 1 35.28 210 VAL B O 1
ATOM 3211 N N . PRO B 1 211 ? 5.844 23.703 32.469 1 36.75 211 PRO B N 1
ATOM 3212 C CA . PRO B 1 211 ? 4.848 23.312 33.469 1 36.75 211 PRO B CA 1
ATOM 3213 C C . PRO B 1 211 ? 4.074 24.516 34.031 1 36.75 211 PRO B C 1
ATOM 3215 O O . PRO B 1 211 ? 4.656 25.578 34.25 1 36.75 211 PRO B O 1
ATOM 3218 N N . ASP B 1 212 ? 2.82 24.766 33.5 1 35.31 212 ASP B N 1
ATOM 3219 C CA . ASP B 1 212 ? 2.004 25.734 34.219 1 35.31 212 ASP B CA 1
ATOM 3220 C C . ASP B 1 212 ? 2.182 25.578 35.719 1 35.31 212 ASP B C 1
ATOM 3222 O O . ASP B 1 212 ? 1.685 24.625 36.312 1 35.31 212 ASP B O 1
ATOM 3226 N N . SER B 1 213 ? 3.377 25.656 36.219 1 36.34 213 SER B N 1
ATOM 3227 C CA . SER B 1 213 ? 3.561 25.797 37.656 1 36.34 213 SER B CA 1
ATOM 3228 C C . SER B 1 213 ? 2.648 26.875 38.219 1 36.34 213 SER B C 1
ATOM 3230 O O . SER B 1 213 ? 3.1 27.969 38.531 1 36.34 213 SER B O 1
ATOM 3232 N N . THR B 1 214 ? 1.348 26.891 37.75 1 37.19 214 THR B N 1
ATOM 3233 C CA . THR B 1 214 ? 0.481 27.703 38.594 1 37.19 214 THR B CA 1
ATOM 3234 C C . THR B 1 214 ? 0.557 27.219 40.031 1 37.19 214 THR B C 1
ATOM 3236 O O . THR B 1 214 ? 0.073 26.125 40.375 1 37.19 214 THR B O 1
ATOM 3239 N N . GLU B 1 215 ? 1.688 27.422 40.75 1 37.03 215 GLU B N 1
ATOM 3240 C CA . GLU B 1 215 ? 1.735 27.344 42.219 1 37.03 215 GLU B CA 1
ATOM 3241 C C . GLU B 1 215 ? 0.471 27.922 42.844 1 37.03 215 GLU B C 1
ATOM 3243 O O . GLU B 1 215 ? 0.091 29.062 42.531 1 37.03 215 GLU B O 1
ATOM 3248 N N . PRO B 1 216 ? -0.526 27.062 43.156 1 40.94 216 PRO B N 1
ATOM 3249 C CA . PRO B 1 216 ? -1.662 27.641 43.875 1 40.94 216 PRO B CA 1
ATOM 3250 C C . PRO B 1 216 ? -1.232 28.641 44.938 1 40.94 216 PRO B C 1
ATOM 3252 O O . PRO B 1 216 ? -0.275 28.391 45.688 1 40.94 216 PRO B O 1
ATOM 3255 N N . ARG B 1 217 ? -1.283 29.938 44.656 1 39.5 217 ARG B N 1
ATOM 3256 C CA . ARG B 1 217 ? -1.096 30.969 45.688 1 39.5 217 ARG B CA 1
ATOM 3257 C C . ARG B 1 217 ? -1.799 30.594 46.969 1 39.5 217 ARG B C 1
ATOM 3259 O O . ARG B 1 217 ? -3.012 30.375 47 1 39.5 217 ARG B O 1
ATOM 3266 N N . SER B 1 218 ? -1.146 29.75 47.781 1 39.12 218 SER B N 1
ATOM 3267 C CA . SER B 1 218 ? -1.576 29.531 49.156 1 39.12 218 SER B CA 1
ATOM 3268 C C . SER B 1 218 ? -2.008 30.844 49.812 1 39.12 218 SER B C 1
ATOM 3270 O O . SER B 1 218 ? -1.17 31.688 50.125 1 39.12 218 SER B O 1
ATOM 3272 N N . ASP B 1 219 ? -3.041 31.516 49.25 1 37.31 219 ASP B N 1
ATOM 3273 C CA . ASP B 1 219 ? -3.588 32.656 49.969 1 37.31 219 ASP B CA 1
ATOM 3274 C C . ASP B 1 219 ? -3.992 32.25 51.406 1 37.31 219 ASP B C 1
ATOM 3276 O O . ASP B 1 219 ? -5.051 31.672 51.594 1 37.31 219 ASP B O 1
ATOM 3280 N N . ALA B 1 220 ? -3.129 31.656 52.188 1 42.59 220 ALA B N 1
ATOM 3281 C CA . ALA B 1 220 ? -3.438 31.531 53.625 1 42.59 220 ALA B CA 1
ATOM 3282 C C . ALA B 1 220 ? -3.857 32.875 54.188 1 42.59 220 ALA B C 1
ATOM 3284 O O . ALA B 1 220 ? -3.135 33.875 54.062 1 42.59 220 ALA B O 1
ATOM 3285 N N . PRO B 1 221 ? -5.141 33.031 54.406 1 39.81 221 PRO B N 1
ATOM 3286 C CA . PRO B 1 221 ? -5.578 34.219 55.125 1 39.81 221 PRO B CA 1
ATOM 3287 C C . PRO B 1 221 ? -4.812 34.438 56.438 1 39.81 221 PRO B C 1
ATOM 3289 O O . PRO B 1 221 ? -4.473 33.469 57.125 1 39.81 221 PRO B O 1
ATOM 3292 N N . ARG B 1 222 ? -3.783 35.25 56.469 1 36.16 222 ARG B N 1
ATOM 3293 C CA . ARG B 1 222 ? -3.221 35.688 57.75 1 36.16 222 ARG B CA 1
ATOM 3294 C C . ARG B 1 222 ? -4.324 36 58.75 1 36.16 222 ARG B C 1
ATOM 3296 O O . ARG B 1 222 ? -5.152 36.875 58.531 1 36.16 222 ARG B O 1
ATOM 3303 N N . MET B 1 223 ? -4.938 34.906 59.375 1 28.42 223 MET B N 1
ATOM 3304 C CA . MET B 1 223 ? -5.5 35.281 60.656 1 28.42 223 MET B CA 1
ATOM 3305 C C . MET B 1 223 ? -4.398 35.656 61.656 1 28.42 223 MET B C 1
ATOM 3307 O O . MET B 1 223 ? -3.303 35.094 61.625 1 28.42 223 MET B O 1
#

Radius of gyration: 24.92 Å; Cα contacts (8 Å, |Δi|>4): 638; chains: 2; bounding box: 56×98×84 Å

pLDDT: mean 84.82, std 20.89, range [28.42, 98.88]